Protein AF-0000000065867519 (afdb_homodimer)

pLDDT: mean 89.74, std 14.55, range [22.2, 98.88]

InterPro domains:
  IPR002915 DeoC/FbaB/LacD aldolase [SM01133] (14-267)
  IPR011343 Deoxyribose-phosphate aldolase [PTHR10889] (10-203)
  IPR013785 Aldolase-type TIM barrel [G3DSA:3.20.20.70] (1-286)

Nearest PDB structures (foldseek):
  3qyq-assembly1_C  TM=9.880E-01  e=4.520E-45  Toxoplasma gondii ME49
  3qyq-assembly1_A  TM=9.853E-01  e=4.459E-43  Toxoplasma gondii ME49
  3qyq-assembly2_B  TM=9.683E-01  e=2.798E-42  Toxoplasma gondii ME49
  4eiv-assembly1_B  TM=9.874E-01  e=9.369E-41  Toxoplasma gondii
  4eiv-assembly1_A  TM=9.876E-01  e=8.876E-41  Toxoplasma gondii

Solvent-accessible surface area (backbone atoms only — not comparable to full-atom values): 29373 Å² total; per-residue (Å²): 115,74,58,60,48,49,28,46,23,49,48,24,49,57,51,38,48,30,25,27,38,45,58,66,61,90,81,64,42,74,65,57,48,47,52,52,44,54,59,48,32,73,36,84,47,34,49,28,38,34,29,45,46,82,49,32,40,48,47,64,66,50,46,25,74,82,38,60,59,40,66,77,36,40,38,26,24,42,35,38,64,92,74,12,74,62,50,42,66,59,34,30,50,51,46,49,51,23,45,74,38,59,33,57,32,39,33,36,40,44,42,41,66,46,34,62,75,36,51,71,61,23,32,53,48,36,23,49,32,37,34,50,33,38,65,70,52,53,92,44,50,36,30,35,23,55,30,44,63,73,35,81,45,71,67,54,43,35,48,48,47,46,23,30,47,76,15,57,40,29,23,42,24,38,20,79,57,78,59,92,52,39,56,43,76,65,55,51,50,44,51,51,49,40,53,52,52,49,51,52,50,53,52,49,47,49,59,68,68,50,70,76,61,93,73,79,68,80,78,72,56,27,42,29,46,15,48,26,73,52,52,70,53,61,55,49,51,53,52,50,49,47,31,70,75,61,34,68,86,50,69,38,69,79,29,29,36,35,30,24,25,64,67,34,51,51,52,32,49,55,44,33,68,65,59,69,62,86,76,62,77,75,82,71,70,126,116,74,57,60,48,49,27,46,23,50,47,24,49,56,51,38,47,27,24,29,37,46,56,65,60,92,81,63,41,73,66,57,48,48,53,52,43,54,58,49,32,72,37,85,48,33,51,28,38,34,29,45,44,83,49,34,39,47,47,64,66,50,48,26,75,81,37,59,59,41,67,76,36,40,38,28,25,43,35,37,66,92,74,12,75,62,50,42,68,60,37,30,50,51,46,48,51,23,45,74,37,58,33,56,32,38,31,36,39,44,43,42,65,46,33,64,75,36,52,70,60,21,32,54,48,38,22,50,33,37,34,48,34,38,65,71,53,53,92,44,51,37,30,36,23,54,29,46,62,73,35,81,44,70,67,53,43,34,47,48,49,46,24,30,48,75,15,57,39,30,24,44,22,36,20,79,58,78,59,93,50,40,57,43,75,64,55,52,49,44,49,50,49,40,53,52,51,49,50,53,51,53,52,48,48,48,61,69,67,49,68,73,61,93,73,78,67,79,77,70,56,26,41,29,46,14,48,27,74,52,52,71,52,61,55,49,50,53,52,49,50,49,31,72,76,60,35,67,86,51,70,38,71,79,29,28,36,36,30,25,25,64,66,35,51,51,50,33,50,54,45,33,68,66,60,71,61,84,80,60,77,76,80,70,71,126

GO terms:
  GO:0008047 enzyme activator activity (F, IDA)
  GO:0005737 cytoplasm (C, IDA)
  GO:0005515 protein binding (F, IPI)

Secondary structure (DSSP, 8-state):
-HHHHHHHHHHHHHHHTTEEEEE--TT--HHHHHHHHHHHHT-TT--EEEE-GGGHHIIIIIIHHH-GGGGGSEEEEEESTTT----HHHHHHHHHHHHHHT-SEEEEE--HHHHHH-HHHHHHHHHHHHHHHHHHHTTSEEEEE--TTTS-SHHHHHHHHHHHHHHT-SEEES--SSSS----HHHHHHHHHHHHHHHHHHHHHHHHT----TT-PPPP-EEEEEEET--HHHHHHHHHHHHHHH-GGG-STTTEEEEE-HHHHHHHHHHHHT---SSS------/-HHHHHHHHHHHHHHHTTEEEEE--TT--HHHHHHHHHHHHT-TT--EEEE-GGGHHIIIIIIHHH-GGGGGSEEEEEESTTT----HHHHHHHHHHHHHHT-SEEEEE--HHHHHH-HHHHHHHHHHHHHHHHHHHTTSEEEEE--TTTSSSHHHHHHHHHHHHHHT-SEEES--SSSS----HHHHHHHHHHHHHHHHHHHHHHHHS----TT-PPPP-EEEEEEET--HHHHHHHHHHHHHHH-GGG-STTTEEEEE-HHHHHHHHHHHHT---SS-------

Sequence (572 aa):
MATEQIYKQFTSRTLLNFFEVAALTDGETNESVAAVCKIAAKDPAIVGVSVRPAFVRFIRQELVKSAPEVAGIKVCAAVNFPEGTGTPDTVSLEAVGALKDGADEIECLIDWRRMNENVADGESRIRLLVSEVKKVVGPKTLKVVLSGGELQGGDIISRAAVAALEGGADFLQTSSGLGATHATMFTVHLISIALREYMVRENERIRVEGINREGAAVRCIGIKIEVGDVHMAETADFLMQMIFENGPRSIVRDKFRVGGGFNLLKELRDCYESWDSVGVSPDTSPMATEQIYKQFTSRTLLNFFEVAALTDGETNESVAAVCKIAAKDPAIVGVSVRPAFVRFIRQELVKSAPEVAGIKVCAAVNFPEGTGTPDTVSLEAVGALKDGADEIECLIDWRRMNENVADGESRIRLLVSEVKKVVGPKTLKVVLSGGELQGGDIISRAAVAALEGGADFLQTSSGLGATHATMFTVHLISIALREYMVRENERIRVEGINREGAAVRCIGIKIEVGDVHMAETADFLMQMIFENGPRSIVRDKFRVGGGFNLLKELRDCYESWDSVGVSPDTSP

Structure (mmCIF, N/CA/C/O backbone):
data_AF-0000000065867519-model_v1
#
loop_
_entity.id
_entity.type
_entity.pdbx_description
1 polymer 'Divergent deoxyribose-phosphate aldolase-like protein'
#
loop_
_atom_site.group_PDB
_atom_site.id
_atom_site.type_symbol
_atom_site.label_atom_id
_atom_site.label_alt_id
_atom_site.label_comp_id
_atom_site.label_asym_id
_atom_site.label_entity_id
_atom_site.label_seq_id
_atom_site.pdbx_PDB_ins_code
_atom_site.Cartn_x
_atom_site.Cartn_y
_atom_site.Cartn_z
_atom_site.occupancy
_atom_site.B_iso_or_equiv
_atom_site.auth_seq_id
_atom_site.auth_comp_id
_atom_site.auth_asym_id
_atom_site.auth_atom_id
_atom_site.pdbx_PDB_model_num
ATOM 1 N N . MET A 1 1 ? 0.372 -5.551 26.484 1 39.75 1 MET A N 1
ATOM 2 C CA . MET A 1 1 ? -0.442 -6.605 25.891 1 39.75 1 MET A CA 1
ATOM 3 C C . MET A 1 1 ? -1.194 -6.082 24.672 1 39.75 1 MET A C 1
ATOM 5 O O . MET A 1 1 ? -1.19 -6.715 23.609 1 39.75 1 MET A O 1
ATOM 9 N N . ALA A 1 2 ? -1.961 -4.906 24.797 1 48.12 2 ALA A N 1
ATOM 10 C CA . ALA A 1 2 ? -2.811 -4.25 23.812 1 48.12 2 ALA A CA 1
ATOM 11 C C . ALA A 1 2 ? -1.983 -3.736 22.625 1 48.12 2 ALA A C 1
ATOM 13 O O . ALA A 1 2 ? -2.404 -3.84 21.469 1 48.12 2 ALA A O 1
ATOM 14 N N . THR A 1 3 ? -0.676 -3.486 22.984 1 61.03 3 THR A N 1
ATOM 15 C CA . THR A 1 3 ? 0.242 -2.871 22.031 1 61.03 3 THR A CA 1
ATOM 16 C C . THR A 1 3 ? 0.713 -3.889 21 1 61.03 3 THR A C 1
ATOM 18 O O . THR A 1 3 ? 0.834 -3.568 19.812 1 61.03 3 THR A O 1
ATOM 21 N N . GLU A 1 4 ? 0.709 -5.164 21.469 1 73.06 4 GLU A N 1
ATOM 22 C CA . GLU A 1 4 ? 1.202 -6.211 20.578 1 73.06 4 GLU A CA 1
ATOM 23 C C . GLU A 1 4 ? 0.119 -6.656 19.609 1 73.06 4 GLU A C 1
ATOM 25 O O . GLU A 1 4 ? 0.419 -7.055 18.484 1 73.06 4 GLU A O 1
ATOM 30 N N . GLN A 1 5 ? -1.07 -6.398 20.078 1 86.94 5 GLN A N 1
ATOM 31 C CA . GLN A 1 5 ? -2.18 -6.898 19.266 1 86.94 5 GLN A CA 1
ATOM 32 C C . GLN A 1 5 ? -2.365 -6.059 18 1 86.94 5 GLN A C 1
ATOM 34 O O . GLN A 1 5 ? -2.709 -6.59 16.953 1 86.94 5 GLN A O 1
ATOM 39 N N . ILE A 1 6 ? -2.02 -4.852 18.125 1 89.31 6 ILE A N 1
ATOM 40 C CA . ILE A 1 6 ? -2.244 -3.934 17.016 1 89.31 6 ILE A CA 1
ATOM 41 C C . ILE A 1 6 ? -1.319 -4.293 15.844 1 89.31 6 ILE A C 1
ATOM 43 O O . ILE A 1 6 ? -1.706 -4.184 14.68 1 89.31 6 ILE A O 1
ATOM 47 N N . TYR A 1 7 ? -0.171 -4.758 16.219 1 90.88 7 TYR A N 1
ATOM 48 C CA . TYR A 1 7 ? 0.772 -5.109 15.164 1 90.88 7 TYR A CA 1
ATOM 49 C C . TYR A 1 7 ? 0.291 -6.328 14.391 1 90.88 7 TYR A C 1
ATOM 51 O O . TYR A 1 7 ? 0.429 -6.391 13.164 1 90.88 7 TYR A O 1
ATOM 59 N N . LYS A 1 8 ? -0.258 -7.23 15.109 1 91.88 8 LYS A N 1
ATOM 60 C CA . LYS A 1 8 ? -0.831 -8.406 14.461 1 91.88 8 LYS A CA 1
ATOM 61 C C . LYS A 1 8 ? -2.027 -8.023 13.594 1 91.88 8 LYS A C 1
ATOM 63 O O . LYS A 1 8 ? -2.158 -8.5 12.461 1 91.88 8 LYS A O 1
ATOM 68 N N . GLN A 1 9 ? -2.844 -7.254 14.141 1 91.5 9 GLN A N 1
ATOM 69 C CA . GLN A 1 9 ? -4.055 -6.832 13.438 1 91.5 9 GLN A CA 1
ATOM 70 C C . GLN A 1 9 ? -3.713 -6.051 12.172 1 91.5 9 GLN A C 1
ATOM 72 O O . GLN A 1 9 ? -4.293 -6.297 11.117 1 91.5 9 GLN A O 1
ATOM 77 N N . PHE A 1 10 ? -2.773 -5.258 12.266 1 90.31 10 PHE A N 1
ATOM 78 C CA . PHE A 1 10 ? -2.332 -4.48 11.117 1 90.31 10 PHE A CA 1
ATOM 79 C C . PHE A 1 10 ? -1.721 -5.387 10.055 1 90.31 10 PHE A C 1
ATOM 81 O O . PHE A 1 10 ? -2.004 -5.23 8.859 1 90.31 10 PHE A O 1
ATOM 88 N N . THR A 1 11 ? -0.917 -6.273 10.484 1 91.94 11 THR A N 1
ATOM 89 C CA . THR A 1 11 ? -0.296 -7.215 9.562 1 91.94 11 THR A CA 1
ATOM 90 C C . THR A 1 11 ? -1.354 -8.047 8.844 1 91.94 11 THR A C 1
ATOM 92 O O . THR A 1 11 ? -1.289 -8.227 7.629 1 91.94 11 THR A O 1
ATOM 95 N N . SER A 1 12 ? -2.291 -8.484 9.586 1 92.56 12 SER A N 1
ATOM 96 C CA . SER A 1 12 ? -3.365 -9.289 9.016 1 92.56 12 SER A CA 1
ATOM 97 C C . SER A 1 12 ? -4.129 -8.516 7.945 1 92.56 12 SER A C 1
ATOM 99 O O . SER A 1 12 ? -4.387 -9.039 6.859 1 92.56 12 SER A O 1
ATOM 101 N N . ARG A 1 13 ? -4.449 -7.289 8.203 1 90.94 13 ARG A N 1
ATOM 102 C CA . ARG A 1 13 ? -5.184 -6.461 7.25 1 90.94 13 ARG A CA 1
ATOM 103 C C . ARG A 1 13 ? -4.375 -6.246 5.977 1 90.94 13 ARG A C 1
ATOM 105 O O . ARG A 1 13 ? -4.918 -6.312 4.871 1 90.94 13 ARG A O 1
ATOM 112 N N . THR A 1 14 ? -3.125 -6 6.191 1 89.88 14 THR A N 1
ATOM 113 C CA . THR A 1 14 ? -2.26 -5.777 5.039 1 89.88 14 THR A CA 1
ATOM 114 C C . THR A 1 14 ? -2.191 -7.027 4.164 1 89.88 14 THR A C 1
ATOM 116 O O . THR A 1 14 ? -2.336 -6.941 2.941 1 89.88 14 THR A O 1
ATOM 119 N N . LEU A 1 15 ? -2.021 -8.117 4.75 1 93.25 15 LEU A N 1
ATOM 120 C CA . LEU A 1 15 ? -1.903 -9.367 4.008 1 93.25 15 LEU A CA 1
ATOM 121 C C . LEU A 1 15 ? -3.207 -9.695 3.287 1 93.25 15 LEU A C 1
ATOM 123 O O . LEU A 1 15 ? -3.189 -10.188 2.154 1 93.25 15 LEU A O 1
ATOM 127 N N . LEU A 1 16 ? -4.316 -9.414 3.947 1 93.38 16 LEU A N 1
ATOM 128 C CA . LEU A 1 16 ? -5.621 -9.68 3.35 1 93.38 16 LEU A CA 1
ATOM 129 C C . LEU A 1 16 ? -5.789 -8.898 2.047 1 93.38 16 LEU A C 1
ATOM 131 O O . LEU A 1 16 ? -6.426 -9.383 1.109 1 93.38 16 LEU A O 1
ATOM 135 N N . ASN A 1 17 ? -5.156 -7.773 1.942 1 91.31 17 ASN A N 1
ATOM 136 C CA . ASN A 1 17 ? -5.285 -6.914 0.773 1 91.31 17 ASN A CA 1
ATOM 137 C C . ASN A 1 17 ? -4.641 -7.539 -0.459 1 91.31 17 ASN A C 1
ATOM 139 O O . ASN A 1 17 ? -4.914 -7.129 -1.588 1 91.31 17 ASN A O 1
ATOM 143 N N . PHE A 1 18 ? -3.805 -8.547 -0.283 1 94.31 18 PHE A N 1
ATOM 144 C CA . PHE A 1 18 ? -3.094 -9.172 -1.393 1 94.31 18 PHE A CA 1
ATOM 145 C C . PHE A 1 18 ? -3.465 -10.641 -1.514 1 94.31 18 PHE A C 1
ATOM 147 O O . PHE A 1 18 ? -2.906 -11.359 -2.344 1 94.31 18 PHE A O 1
ATOM 154 N N . PHE A 1 19 ? -4.391 -11.055 -0.802 1 95.81 19 PHE A N 1
ATOM 155 C CA . PHE A 1 19 ? -4.59 -12.477 -0.575 1 95.81 19 PHE A CA 1
ATOM 156 C C . PHE A 1 19 ? -5.5 -13.07 -1.645 1 95.81 19 PHE A C 1
ATOM 158 O O . PHE A 1 19 ? -6.547 -12.508 -1.963 1 95.81 19 PHE A O 1
ATOM 165 N N . GLU A 1 20 ? -5.133 -14.148 -2.197 1 96.62 20 GLU A N 1
ATOM 166 C CA . GLU A 1 20 ? -5.922 -15.039 -3.039 1 96.62 20 GLU A CA 1
ATOM 167 C C . GLU A 1 20 ? -6.035 -16.422 -2.414 1 96.62 20 GLU A C 1
ATOM 169 O O . GLU A 1 20 ? -5.035 -17.125 -2.258 1 96.62 20 GLU A O 1
ATOM 174 N N . VAL A 1 21 ? -7.242 -16.844 -2.111 1 96.25 21 VAL A N 1
ATOM 175 C CA . VAL A 1 21 ? -7.402 -18.125 -1.453 1 96.25 21 VAL A CA 1
ATOM 176 C C . VAL A 1 21 ? -7.426 -19.25 -2.498 1 96.25 21 VAL A C 1
ATOM 178 O O . VAL A 1 21 ? -8.086 -19.125 -3.531 1 96.25 21 VAL A O 1
ATOM 181 N N . ALA A 1 22 ? -6.664 -20.25 -2.203 1 95 22 ALA A N 1
ATOM 182 C CA . ALA A 1 22 ? -6.59 -21.406 -3.098 1 95 22 ALA A CA 1
ATOM 183 C C . ALA A 1 22 ? -7.543 -22.516 -2.654 1 95 22 ALA A C 1
ATOM 185 O O . ALA A 1 22 ? -7.414 -23.047 -1.552 1 95 22 ALA A O 1
ATOM 186 N N . ALA A 1 23 ? -8.516 -22.766 -3.404 1 94.38 23 ALA A N 1
ATOM 187 C CA . ALA A 1 23 ? -9.391 -23.922 -3.244 1 94.38 23 ALA A CA 1
ATOM 188 C C . ALA A 1 23 ? -9.133 -24.969 -4.336 1 94.38 23 ALA A C 1
ATOM 190 O O . ALA A 1 23 ? -9.992 -25.188 -5.195 1 94.38 23 ALA A O 1
ATOM 191 N N . LEU A 1 24 ? -8 -25.625 -4.215 1 92.88 24 LEU A N 1
ATOM 192 C CA . LEU A 1 24 ? -7.504 -26.438 -5.316 1 92.88 24 LEU A CA 1
ATOM 193 C C . LEU A 1 24 ? -7.277 -27.875 -4.859 1 92.88 24 LEU A C 1
ATOM 195 O O . LEU A 1 24 ? -6.805 -28.719 -5.633 1 92.88 24 LEU A O 1
ATOM 199 N N . THR A 1 25 ? -7.648 -28.141 -3.645 1 86.31 25 THR A N 1
ATOM 200 C CA . THR A 1 25 ? -7.398 -29.484 -3.152 1 86.31 25 THR A CA 1
ATOM 201 C C . THR A 1 25 ? -8.219 -30.516 -3.939 1 86.31 25 THR A C 1
ATOM 203 O O . THR A 1 25 ? -9.242 -30.172 -4.527 1 86.31 25 THR A O 1
ATOM 206 N N . ASP A 1 26 ? -7.742 -31.766 -4.094 1 84.62 26 ASP A N 1
ATOM 207 C CA . ASP A 1 26 ? -8.367 -32.812 -4.879 1 84.62 26 ASP A CA 1
ATOM 208 C C . ASP A 1 26 ? -9.789 -33.094 -4.387 1 84.62 26 ASP A C 1
ATOM 210 O O . ASP A 1 26 ? -10.656 -33.5 -5.164 1 84.62 26 ASP A O 1
ATOM 214 N N . GLY A 1 27 ? -10.094 -32.812 -3.225 1 86.62 27 GLY A N 1
ATOM 215 C CA . GLY A 1 27 ? -11.398 -33.156 -2.678 1 86.62 27 GLY A CA 1
ATOM 216 C C . GLY A 1 27 ? -12.359 -32 -2.633 1 86.62 27 GLY A C 1
ATOM 217 O O . GLY A 1 27 ? -13.375 -32.062 -1.934 1 86.62 27 GLY A O 1
ATOM 218 N N . GLU A 1 28 ? -12.125 -31.047 -3.594 1 91.94 28 GLU A N 1
ATOM 219 C CA . GLU A 1 28 ? -13.039 -29.906 -3.564 1 91.94 28 GLU A CA 1
ATOM 220 C C . GLU A 1 28 ? -14.422 -30.312 -4.066 1 91.94 28 GLU A C 1
ATOM 222 O O . GLU A 1 28 ? -14.547 -31.094 -5.008 1 91.94 28 GLU A O 1
ATOM 227 N N . THR A 1 29 ? -15.438 -29.812 -3.424 1 96.19 29 THR A N 1
ATOM 228 C CA . THR A 1 29 ? -16.828 -29.922 -3.822 1 96.19 29 THR A CA 1
ATOM 229 C C . THR A 1 29 ? -17.453 -28.531 -4 1 96.19 29 THR A C 1
ATOM 231 O O . THR A 1 29 ? -16.844 -27.531 -3.633 1 96.19 29 THR A O 1
ATOM 234 N N . ASN A 1 30 ? -18.641 -28.562 -4.633 1 96.75 30 ASN A N 1
ATOM 235 C CA . ASN A 1 30 ? -19.359 -27.297 -4.715 1 96.75 30 ASN A CA 1
ATOM 236 C C . ASN A 1 30 ? -19.547 -26.672 -3.336 1 96.75 30 ASN A C 1
ATOM 238 O O . ASN A 1 30 ? -19.422 -25.453 -3.182 1 96.75 30 ASN A O 1
ATOM 242 N N . GLU A 1 31 ? -19.781 -27.5 -2.379 1 96.44 31 GLU A N 1
ATOM 243 C CA . GLU A 1 31 ? -20.016 -27.016 -1.022 1 96.44 31 GLU A CA 1
ATOM 244 C C . GLU A 1 31 ? -18.766 -26.391 -0.431 1 96.44 31 GLU A C 1
ATOM 246 O O . GLU A 1 31 ? -18.828 -25.312 0.166 1 96.44 31 GLU A O 1
ATOM 251 N N . SER A 1 32 ? -17.672 -27.094 -0.554 1 96.06 32 SER A N 1
ATOM 252 C CA . SER A 1 32 ? -16.422 -26.578 -0.009 1 96.06 32 SER A CA 1
ATOM 253 C C . SER A 1 32 ? -16 -25.281 -0.717 1 96.06 32 SER A C 1
ATOM 255 O O . SER A 1 32 ? -15.555 -24.344 -0.074 1 96.06 32 SER A O 1
ATOM 257 N N . VAL A 1 33 ? -16.125 -25.281 -2.043 1 97.56 33 VAL A N 1
ATOM 258 C CA . VAL A 1 33 ? -15.781 -24.109 -2.834 1 97.56 33 VAL A CA 1
ATOM 259 C C . VAL A 1 33 ? -16.703 -22.953 -2.453 1 97.56 33 VAL A C 1
ATOM 261 O O . VAL A 1 33 ? -16.234 -21.812 -2.293 1 97.56 33 VAL A O 1
ATOM 264 N N . ALA A 1 34 ? -17.984 -23.25 -2.27 1 97.5 34 ALA A N 1
ATOM 265 C CA . ALA A 1 34 ? -18.938 -22.219 -1.854 1 97.5 34 ALA A CA 1
ATOM 266 C C . ALA A 1 34 ? -18.531 -21.609 -0.512 1 97.5 34 ALA A C 1
ATOM 268 O O . ALA A 1 34 ? -18.594 -20.391 -0.335 1 97.5 34 ALA A O 1
ATOM 269 N N . ALA A 1 35 ? -18.172 -22.438 0.38 1 95.62 35 ALA A N 1
ATOM 270 C CA . ALA A 1 35 ? -17.766 -21.984 1.708 1 95.62 35 ALA A CA 1
ATOM 271 C C . ALA A 1 35 ? -16.578 -21.031 1.624 1 95.62 35 ALA A C 1
ATOM 273 O O . ALA A 1 35 ? -16.594 -19.969 2.244 1 95.62 35 ALA A O 1
ATOM 274 N N . VAL A 1 36 ? -15.586 -21.406 0.852 1 96.19 36 VAL A N 1
ATOM 275 C CA . VAL A 1 36 ? -14.383 -20.594 0.685 1 96.19 36 VAL A CA 1
ATOM 276 C C . VAL A 1 36 ? -14.75 -19.25 0.037 1 96.19 36 VAL A C 1
ATOM 278 O O . VAL A 1 36 ? -14.312 -18.188 0.497 1 96.19 36 VAL A O 1
ATOM 281 N N . CYS A 1 37 ? -15.555 -19.297 -0.977 1 97.25 37 CYS A N 1
ATOM 282 C CA . CYS A 1 37 ? -15.945 -18.094 -1.704 1 97.25 37 CYS A CA 1
ATOM 283 C C . CYS A 1 37 ? -16.719 -17.141 -0.803 1 97.25 37 CYS A C 1
ATOM 285 O O . CYS A 1 37 ? -16.469 -15.922 -0.816 1 97.25 37 CYS A O 1
ATOM 287 N N . LYS A 1 38 ? -17.641 -17.688 -0.042 1 95.94 38 LYS A N 1
ATOM 288 C CA . LYS A 1 38 ? -18.469 -16.859 0.831 1 95.94 38 LYS A CA 1
ATOM 289 C C . LYS A 1 38 ? -17.609 -16.156 1.886 1 95.94 38 LYS A C 1
ATOM 291 O O . LYS A 1 38 ? -17.812 -14.969 2.168 1 95.94 38 LYS A O 1
ATOM 296 N N . ILE A 1 39 ? -16.672 -16.828 2.396 1 94.19 39 ILE A N 1
ATOM 297 C CA . ILE A 1 39 ? -15.797 -16.234 3.404 1 94.19 39 ILE A CA 1
ATOM 298 C C . ILE A 1 39 ? -14.906 -15.18 2.758 1 94.19 39 ILE A C 1
ATOM 300 O O . ILE A 1 39 ? -14.727 -14.094 3.309 1 94.19 39 ILE A O 1
ATOM 304 N N . ALA A 1 40 ? -14.352 -15.484 1.612 1 94.62 40 ALA A N 1
ATOM 3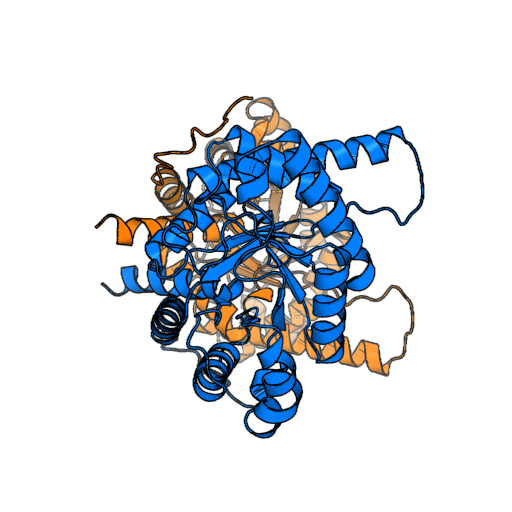05 C CA . ALA A 1 40 ? -13.484 -14.555 0.894 1 94.62 40 ALA A CA 1
ATOM 306 C C . ALA A 1 40 ? -14.234 -13.273 0.536 1 94.62 40 ALA A C 1
ATOM 308 O O . ALA A 1 40 ? -13.695 -12.172 0.655 1 94.62 40 ALA A O 1
ATOM 309 N N . ALA A 1 41 ? -15.484 -13.43 0.204 1 93.69 41 ALA A N 1
ATOM 310 C CA . ALA A 1 41 ? -16.297 -12.312 -0.287 1 93.69 41 ALA A CA 1
ATOM 311 C C . ALA A 1 41 ? -16.688 -11.375 0.852 1 93.69 41 ALA A C 1
ATOM 313 O O . ALA A 1 41 ? -17.125 -10.25 0.613 1 93.69 41 ALA A O 1
ATOM 314 N N . LYS A 1 42 ? -16.562 -11.805 2.08 1 89.25 42 LYS A N 1
ATOM 315 C CA . LYS A 1 42 ? -16.906 -10.977 3.232 1 89.25 42 LYS A CA 1
ATOM 316 C C . LYS A 1 42 ? -15.969 -9.781 3.355 1 89.25 42 LYS A C 1
ATOM 318 O O . LYS A 1 42 ? -16.312 -8.781 3.988 1 89.25 42 LYS A O 1
ATOM 323 N N . ASP A 1 43 ? -14.836 -9.906 2.814 1 85.88 43 ASP A N 1
ATOM 324 C CA . ASP A 1 43 ? -13.867 -8.812 2.861 1 85.88 43 ASP A CA 1
ATOM 325 C C . ASP A 1 43 ? -13.539 -8.312 1.457 1 85.88 43 ASP A C 1
ATOM 327 O O . ASP A 1 43 ? -12.898 -9.016 0.677 1 85.88 43 ASP A O 1
ATOM 331 N N . PRO A 1 44 ? -13.836 -7.137 1.232 1 82.12 44 PRO A N 1
ATOM 332 C CA . PRO A 1 44 ? -13.602 -6.594 -0.108 1 82.12 44 PRO A CA 1
ATOM 333 C C . PRO A 1 44 ? -12.117 -6.418 -0.421 1 82.12 44 PRO A C 1
ATOM 335 O O . PRO A 1 44 ? -11.75 -6.188 -1.575 1 82.12 44 PRO A O 1
ATOM 338 N N . ALA A 1 45 ? -11.344 -6.621 0.591 1 83.06 45 ALA A N 1
ATOM 339 C CA . ALA A 1 45 ? -9.906 -6.461 0.372 1 83.06 45 ALA A CA 1
ATOM 340 C C . ALA A 1 45 ? -9.312 -7.703 -0.278 1 83.06 45 ALA A C 1
ATOM 342 O O . ALA A 1 45 ? -8.234 -7.641 -0.873 1 83.06 45 ALA A O 1
ATOM 343 N N . ILE A 1 46 ? -9.969 -8.805 -0.126 1 91.25 46 ILE A N 1
ATOM 344 C CA . ILE A 1 46 ? -9.461 -10.047 -0.685 1 91.25 46 ILE A CA 1
ATOM 345 C C . ILE A 1 46 ? -9.484 -9.984 -2.209 1 91.25 46 ILE A C 1
ATOM 347 O O . ILE A 1 46 ? -10.469 -9.523 -2.799 1 91.25 46 ILE A O 1
ATOM 351 N N . VAL A 1 47 ? -8.43 -10.484 -2.836 1 93.19 47 VAL A N 1
ATOM 352 C CA . VAL A 1 47 ? -8.297 -10.359 -4.285 1 93.19 47 VAL A CA 1
ATOM 353 C C . VAL A 1 47 ? -9.227 -11.352 -4.977 1 93.19 47 VAL A C 1
ATOM 355 O O . VAL A 1 47 ? -9.945 -10.992 -5.914 1 93.19 47 VAL A O 1
ATOM 358 N N . GLY A 1 48 ? -9.078 -12.57 -4.449 1 96.31 48 GLY A N 1
ATOM 359 C CA . GLY A 1 48 ? -9.898 -13.547 -5.156 1 96.31 48 GLY A CA 1
ATOM 360 C C . GLY A 1 48 ? -9.672 -14.969 -4.691 1 96.31 48 GLY A C 1
ATOM 361 O O . GLY A 1 48 ? -9.117 -15.195 -3.609 1 96.31 48 GLY A O 1
ATOM 362 N N . VAL A 1 49 ? -10.273 -15.938 -5.512 1 97.75 49 VAL A N 1
ATOM 363 C CA . VAL A 1 49 ? -10.188 -17.375 -5.238 1 97.75 49 VAL A CA 1
ATOM 364 C C . VAL A 1 49 ? -9.648 -18.094 -6.469 1 97.75 49 VAL A C 1
ATOM 366 O O . VAL A 1 49 ? -10.016 -17.766 -7.602 1 97.75 49 VAL A O 1
ATOM 369 N N . SER A 1 50 ? -8.75 -18.984 -6.238 1 97.88 50 SER A N 1
ATOM 370 C CA . SER A 1 50 ? -8.266 -19.875 -7.289 1 97.88 50 SER A CA 1
ATOM 371 C C . SER A 1 50 ? -8.938 -21.25 -7.203 1 97.88 50 SER A C 1
ATOM 373 O O . SER A 1 50 ? -8.906 -21.891 -6.156 1 97.88 50 SER A O 1
ATOM 375 N N . VAL A 1 51 ? -9.516 -21.672 -8.32 1 98.06 51 VAL A N 1
ATOM 376 C CA . VAL A 1 51 ? -10.25 -22.922 -8.344 1 98.06 51 VAL A CA 1
ATOM 377 C C . VAL A 1 51 ? -9.93 -23.688 -9.625 1 98.06 51 VAL A C 1
ATOM 379 O O . VAL A 1 51 ? -9.367 -23.125 -10.57 1 98.06 51 VAL A O 1
ATOM 382 N N . ARG A 1 52 ? -10.32 -24.969 -9.602 1 97.62 52 ARG A N 1
ATOM 383 C CA . ARG A 1 52 ? -10.312 -25.734 -10.852 1 97.62 52 ARG A CA 1
ATOM 384 C C . ARG A 1 52 ? -11.352 -25.203 -11.82 1 97.62 52 ARG A C 1
ATOM 386 O O . ARG A 1 52 ? -12.406 -24.719 -11.406 1 97.62 52 ARG A O 1
ATOM 393 N N . PRO A 1 53 ? -11.047 -25.359 -13.125 1 98.12 53 PRO A N 1
ATOM 394 C CA . PRO A 1 53 ? -11.945 -24.797 -14.133 1 98.12 53 PRO A CA 1
ATOM 395 C C . PRO A 1 53 ? -13.383 -25.297 -13.977 1 98.12 53 PRO A C 1
ATOM 397 O O . PRO A 1 53 ? -14.328 -24.531 -14.227 1 98.12 53 PRO A O 1
ATOM 400 N N . ALA A 1 54 ? -13.602 -26.406 -13.461 1 96.56 54 ALA A N 1
ATOM 401 C CA . ALA A 1 54 ? -14.922 -27.016 -13.344 1 96.56 54 ALA A CA 1
ATOM 402 C C . ALA A 1 54 ? -15.805 -26.234 -12.383 1 96.56 54 ALA A C 1
ATOM 404 O O . ALA A 1 54 ? -17.031 -26.328 -12.438 1 96.56 54 ALA A O 1
ATOM 405 N N . PHE A 1 55 ? -15.219 -25.438 -11.523 1 98.31 55 PHE A N 1
ATOM 406 C CA . PHE A 1 55 ? -15.977 -24.766 -10.484 1 98.31 55 PHE A CA 1
ATOM 407 C C . PHE A 1 55 ? -16.312 -23.328 -10.906 1 98.31 55 PHE A C 1
ATOM 409 O O . PHE A 1 55 ? -17.078 -22.641 -10.242 1 98.31 55 PHE A O 1
ATOM 416 N N . VAL A 1 56 ? -15.742 -22.844 -12 1 98.62 56 VAL A N 1
ATOM 417 C CA . VAL A 1 56 ? -15.906 -21.453 -12.406 1 98.62 56 VAL A CA 1
ATOM 418 C C . VAL A 1 56 ? -17.375 -21.172 -12.711 1 98.62 56 VAL A C 1
ATOM 420 O O . VAL A 1 56 ? -17.953 -20.203 -12.203 1 98.62 56 VAL A O 1
ATOM 423 N N . ARG A 1 57 ? -17.984 -22.031 -13.492 1 98.12 57 ARG A N 1
ATOM 424 C CA . ARG A 1 57 ? -19.391 -21.859 -13.867 1 98.12 57 ARG A CA 1
ATOM 425 C C . ARG A 1 57 ? -20.297 -21.891 -12.633 1 98.12 57 ARG A C 1
ATOM 427 O O . ARG A 1 57 ? -21.219 -21.094 -12.523 1 98.12 57 ARG A O 1
ATOM 434 N N . PHE A 1 58 ? -20.016 -22.875 -11.773 1 98.25 58 PHE A N 1
ATOM 435 C CA . PHE A 1 58 ? -20.781 -22.984 -10.539 1 98.25 58 PHE A CA 1
ATOM 436 C C . PHE A 1 58 ? -20.75 -21.672 -9.758 1 98.25 58 PHE A C 1
ATOM 438 O O . PHE A 1 58 ? -21.781 -21.188 -9.312 1 98.25 58 PHE A O 1
ATOM 445 N N . ILE A 1 59 ? -19.578 -21.031 -9.594 1 98.5 59 ILE A N 1
ATOM 446 C CA . ILE A 1 59 ? -19.406 -19.812 -8.82 1 98.5 59 ILE A CA 1
ATOM 447 C C . ILE A 1 59 ? -20.141 -18.656 -9.5 1 98.5 59 ILE A C 1
ATOM 449 O O . ILE A 1 59 ? -20.922 -17.953 -8.859 1 98.5 59 ILE A O 1
ATOM 453 N N . ARG A 1 60 ? -19.953 -18.547 -10.828 1 98 60 ARG A N 1
ATOM 454 C CA . ARG A 1 60 ? -20.406 -17.359 -11.562 1 98 60 ARG A CA 1
ATOM 455 C C . ARG A 1 60 ? -21.891 -17.469 -11.898 1 98 60 ARG A C 1
ATOM 457 O O . ARG A 1 60 ? -22.562 -16.438 -12.047 1 98 60 ARG A O 1
ATOM 464 N N . GLN A 1 61 ? -22.469 -18.594 -11.938 1 95.81 61 GLN A N 1
ATOM 465 C CA . GLN A 1 61 ? -23.844 -18.719 -12.414 1 95.81 61 GLN A CA 1
ATOM 466 C C . GLN A 1 61 ? -24.766 -19.219 -11.312 1 95.81 61 GLN A C 1
ATOM 468 O O . GLN A 1 61 ? -25.953 -18.906 -11.312 1 95.81 61 GLN A O 1
ATOM 473 N N . GLU A 1 62 ? -24.281 -19.984 -10.398 1 96.12 62 GLU A N 1
ATOM 474 C CA . GLU A 1 62 ? -25.141 -20.594 -9.391 1 96.12 62 GLU A CA 1
ATOM 475 C C . GLU A 1 62 ? -24.906 -19.969 -8.016 1 96.12 62 GLU A C 1
ATOM 477 O O . GLU A 1 62 ? -25.844 -19.422 -7.41 1 96.12 62 GLU A O 1
ATOM 482 N N . LEU A 1 63 ? -23.703 -19.953 -7.574 1 97.38 63 LEU A N 1
ATOM 483 C CA . LEU A 1 63 ? -23.375 -19.484 -6.223 1 97.38 63 LEU A CA 1
ATOM 484 C C . LEU A 1 63 ? -23.766 -18.031 -6.043 1 97.38 63 LEU A C 1
ATOM 486 O O . LEU A 1 63 ? -24.297 -17.641 -4.996 1 97.38 63 LEU A O 1
ATOM 490 N N . VAL A 1 64 ? -23.547 -17.172 -7.043 1 96.31 64 VAL A N 1
ATOM 491 C CA . VAL A 1 64 ? -23.781 -15.727 -6.953 1 96.31 64 VAL A CA 1
ATOM 492 C C . VAL A 1 64 ? -25.266 -15.461 -6.73 1 96.31 64 VAL A C 1
ATOM 494 O O . VAL A 1 64 ? -25.641 -14.438 -6.164 1 96.31 64 VAL A O 1
ATOM 497 N N . LYS A 1 65 ? -26.141 -16.375 -7.164 1 96.44 65 LYS A N 1
ATOM 498 C CA . LYS A 1 65 ? -27.578 -16.219 -6.973 1 96.44 65 LYS A CA 1
ATOM 499 C C . LYS A 1 65 ? -27.953 -16.266 -5.492 1 96.44 65 LYS A C 1
ATOM 501 O O . LYS A 1 65 ? -28.781 -15.5 -5.023 1 96.44 65 LYS A O 1
ATOM 506 N N . SER A 1 66 ? -27.359 -17.125 -4.797 1 95.56 66 SER A N 1
ATOM 507 C CA . SER A 1 66 ? -27.641 -17.281 -3.379 1 95.56 66 SER A CA 1
ATOM 508 C C . SER A 1 66 ? -26.703 -16.453 -2.518 1 95.56 66 SER A C 1
ATOM 510 O O . SER A 1 66 ? -26.969 -16.219 -1.34 1 95.56 66 SER A O 1
ATOM 512 N N . ALA A 1 67 ? -25.625 -16.078 -2.994 1 96.31 67 ALA A N 1
ATOM 513 C CA . ALA A 1 67 ? -24.625 -15.266 -2.312 1 96.31 67 ALA A CA 1
ATOM 514 C C . ALA A 1 67 ? -24.109 -14.148 -3.223 1 96.31 67 ALA A C 1
ATOM 516 O O . ALA A 1 67 ? -23 -14.227 -3.742 1 96.31 67 ALA A O 1
ATOM 517 N N . PRO A 1 68 ? -24.828 -13.109 -3.355 1 95.56 68 PRO A N 1
ATOM 518 C CA . PRO A 1 68 ? -24.531 -12.047 -4.324 1 95.56 68 PRO A CA 1
ATOM 519 C C . PRO A 1 68 ? -23.188 -11.367 -4.051 1 95.56 68 PRO A C 1
ATOM 521 O O . PRO A 1 68 ? -22.562 -10.836 -4.969 1 95.56 68 PRO A O 1
ATOM 524 N N . GLU A 1 69 ? -22.688 -11.414 -2.773 1 93 69 GLU A N 1
ATOM 525 C CA . GLU A 1 69 ? -21.422 -10.797 -2.402 1 93 69 GLU A CA 1
ATOM 526 C C . GLU A 1 69 ? -20.25 -11.469 -3.107 1 93 69 GLU A C 1
ATOM 528 O O . GLU A 1 69 ? -19.172 -10.867 -3.254 1 93 69 GLU A O 1
ATOM 533 N N . VAL A 1 70 ? -20.438 -12.68 -3.586 1 96 70 VAL A N 1
ATOM 534 C CA . VAL A 1 70 ? -19.375 -13.445 -4.238 1 96 70 VAL A CA 1
ATOM 535 C C . VAL A 1 70 ? -19.094 -12.875 -5.625 1 96 70 VAL A C 1
ATOM 537 O O . VAL A 1 70 ? -18.031 -13.102 -6.191 1 96 70 VAL A O 1
ATOM 540 N N . ALA A 1 71 ? -20.016 -12.086 -6.137 1 94.06 71 ALA A N 1
ATOM 541 C CA . ALA A 1 71 ? -19.859 -11.516 -7.473 1 94.06 71 ALA A CA 1
ATOM 542 C C . ALA A 1 71 ? -18.688 -10.547 -7.52 1 94.06 71 ALA A C 1
ATOM 544 O O . ALA A 1 71 ? -18.109 -10.312 -8.586 1 94.06 71 ALA A O 1
ATOM 545 N N . GLY A 1 72 ? -18.297 -10.062 -6.363 1 92.44 72 GLY A N 1
ATOM 546 C CA . GLY A 1 72 ? -17.281 -9.023 -6.316 1 92.44 72 GLY A CA 1
ATOM 547 C C . GLY A 1 72 ? -15.875 -9.57 -6.215 1 92.44 72 GLY A C 1
ATOM 548 O O . GLY A 1 72 ? -14.906 -8.828 -6.371 1 92.44 72 GLY A O 1
ATOM 549 N N . ILE A 1 73 ? -15.695 -10.883 -6 1 94.06 73 ILE A N 1
ATOM 550 C CA . ILE A 1 73 ? -14.344 -11.422 -5.867 1 94.06 73 ILE A CA 1
ATOM 551 C C . ILE A 1 73 ? -13.883 -11.992 -7.207 1 94.06 73 ILE A C 1
ATOM 553 O O . ILE A 1 73 ? -14.695 -12.516 -7.977 1 94.06 73 ILE A O 1
ATOM 557 N N . LYS A 1 74 ? -12.633 -11.883 -7.52 1 97.19 74 LYS A N 1
ATOM 558 C CA . LYS A 1 74 ? -12.078 -12.445 -8.742 1 97.19 74 LYS A CA 1
ATOM 559 C C . LYS A 1 74 ? -12.008 -13.969 -8.664 1 97.19 74 LYS A C 1
ATOM 561 O O . LYS A 1 74 ? -11.68 -14.531 -7.621 1 97.19 74 LYS A O 1
ATOM 566 N N . VAL A 1 75 ? -12.336 -14.602 -9.75 1 98.5 75 VAL A N 1
ATOM 567 C CA . VAL A 1 75 ? -12.203 -16.047 -9.859 1 98.5 75 VAL A CA 1
ATOM 568 C C . VAL A 1 75 ? -11.062 -16.391 -10.82 1 98.5 75 VAL A C 1
ATOM 570 O O . VAL A 1 75 ? -11.102 -16 -11.992 1 98.5 75 VAL A O 1
ATOM 573 N N . CYS A 1 76 ? -10.086 -17.047 -10.305 1 98.62 76 CYS A N 1
ATOM 574 C CA . CYS A 1 76 ? -8.953 -17.516 -11.094 1 98.62 76 CYS A CA 1
ATOM 575 C C . CYS A 1 76 ? -9.055 -19 -11.359 1 98.62 76 CYS A C 1
ATOM 577 O O . CYS A 1 76 ? -9.258 -19.797 -10.438 1 98.62 76 CYS A O 1
ATOM 579 N N . ALA A 1 77 ? -8.922 -19.391 -12.609 1 98.81 77 ALA A N 1
ATOM 580 C CA . ALA A 1 77 ? -9 -20.797 -12.969 1 98.81 77 ALA A CA 1
ATOM 581 C C . ALA A 1 77 ? -7.609 -21.406 -13.141 1 98.81 77 ALA A C 1
ATOM 583 O O . ALA A 1 77 ? -6.789 -20.875 -13.898 1 98.81 77 ALA A O 1
ATOM 584 N N . ALA A 1 78 ? -7.406 -22.5 -12.453 1 98.5 78 ALA A N 1
ATOM 585 C CA . ALA A 1 78 ? -6.145 -23.219 -12.555 1 98.5 78 ALA A CA 1
ATOM 586 C C . ALA A 1 78 ? -6.184 -24.234 -13.695 1 98.5 78 ALA A C 1
ATOM 588 O O . ALA A 1 78 ? -6.859 -25.25 -13.602 1 98.5 78 ALA A O 1
ATOM 589 N N . VAL A 1 79 ? -5.383 -23.938 -14.688 1 98.69 79 VAL A N 1
ATOM 590 C CA . VAL A 1 79 ? -5.387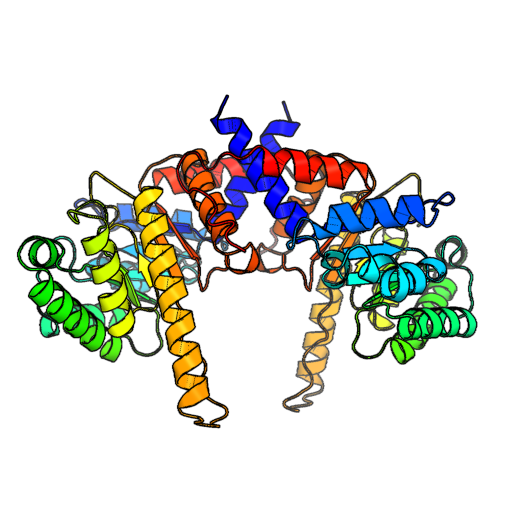 -24.812 -15.852 1 98.69 79 VAL A CA 1
ATOM 591 C C . VAL A 1 79 ? -4.086 -25.609 -15.906 1 98.69 79 VAL A C 1
ATOM 593 O O . VAL A 1 79 ? -3.068 -25.188 -15.352 1 98.69 79 VAL A O 1
ATOM 596 N N . ASN A 1 80 ? -4.141 -26.75 -16.547 1 98.31 80 ASN A N 1
ATOM 597 C CA . ASN A 1 80 ? -3.025 -27.688 -16.672 1 98.31 80 ASN A CA 1
ATOM 598 C C . ASN A 1 80 ? -2.637 -28.25 -15.305 1 98.31 80 ASN A C 1
ATOM 600 O O . ASN A 1 80 ? -1.468 -28.562 -15.07 1 98.31 80 ASN A O 1
ATOM 604 N N . PHE A 1 81 ? -3.586 -28.234 -14.391 1 95.94 81 PHE A N 1
ATOM 605 C CA . PHE A 1 81 ? -3.439 -28.781 -13.047 1 95.94 81 PHE A CA 1
ATOM 606 C C . PHE A 1 81 ? -4.027 -30.188 -12.977 1 95.94 81 PHE A C 1
ATOM 608 O O . PHE A 1 81 ? -4.973 -30.5 -13.695 1 95.94 81 PHE A O 1
ATOM 615 N N . PRO A 1 82 ? -3.494 -31.047 -12.109 1 93.06 82 PRO A N 1
ATOM 616 C CA . PRO A 1 82 ? -2.348 -30.797 -11.227 1 93.06 82 PRO A CA 1
ATOM 617 C C . PRO A 1 82 ? -1.027 -31.266 -11.836 1 93.06 82 PRO A C 1
ATOM 619 O O . PRO A 1 82 ? 0.039 -31.031 -11.266 1 93.06 82 PRO A O 1
ATOM 622 N N . GLU A 1 83 ? -1.03 -31.875 -13.039 1 93.12 83 GLU A N 1
ATOM 623 C CA . GLU A 1 83 ? 0.157 -32.562 -13.523 1 93.12 83 GLU A CA 1
ATOM 624 C C . GLU A 1 83 ? 1.066 -31.625 -14.312 1 93.12 83 GLU A C 1
ATOM 626 O O . GLU A 1 83 ? 2.283 -31.828 -14.352 1 93.12 83 GLU A O 1
ATOM 631 N N . GLY A 1 84 ? 0.477 -30.672 -15.047 1 96.56 84 GLY A N 1
ATOM 632 C CA . GLY A 1 84 ? 1.243 -29.719 -15.836 1 96.56 84 GLY A CA 1
ATOM 633 C C . GLY A 1 84 ? 1.757 -30.297 -17.141 1 96.56 84 GLY A C 1
ATOM 634 O O . GLY A 1 84 ? 2.678 -29.766 -17.75 1 96.56 84 GLY A O 1
ATOM 635 N N . THR A 1 85 ? 1.134 -31.375 -17.625 1 96.81 85 THR A N 1
ATOM 636 C CA . THR A 1 85 ? 1.709 -32.094 -18.75 1 96.81 85 THR A CA 1
ATOM 637 C C . THR A 1 85 ? 0.88 -31.875 -20 1 96.81 85 THR A C 1
ATOM 639 O O . THR A 1 85 ? 1.141 -32.5 -21.047 1 96.81 85 THR A O 1
ATOM 642 N N . GLY A 1 86 ? -0.127 -31.031 -19.953 1 97.94 86 GLY A N 1
ATOM 643 C CA . GLY A 1 86 ? -0.97 -30.781 -21.109 1 97.94 86 GLY A CA 1
ATOM 644 C C . GLY A 1 86 ? -0.232 -30.109 -22.25 1 97.94 86 GLY A C 1
ATOM 645 O O . GLY A 1 86 ? 0.815 -29.5 -22.047 1 97.94 86 GLY A O 1
ATOM 646 N N . THR A 1 87 ? -0.742 -30.266 -23.469 1 98 87 THR A N 1
ATOM 647 C CA . THR A 1 87 ? -0.208 -29.562 -24.625 1 98 87 THR A CA 1
ATOM 648 C C . THR A 1 87 ? -0.736 -28.125 -24.688 1 98 87 THR A C 1
ATOM 650 O O . THR A 1 87 ? -1.783 -27.828 -24.109 1 98 87 THR A O 1
ATOM 653 N N . PRO A 1 88 ? 0.029 -27.266 -25.375 1 98.56 88 PRO A N 1
ATOM 654 C CA . PRO A 1 88 ? -0.461 -25.891 -25.516 1 98.56 88 PRO A CA 1
ATOM 655 C C . PRO A 1 88 ? -1.899 -25.828 -26.031 1 98.56 88 PRO A C 1
ATOM 657 O O . PRO A 1 88 ? -2.699 -25.031 -25.531 1 98.56 88 PRO A O 1
ATOM 660 N N . ASP A 1 89 ? -2.26 -26.688 -26.922 1 98.38 89 ASP A N 1
ATOM 661 C CA . ASP A 1 89 ? -3.6 -26.688 -27.5 1 98.38 89 ASP A CA 1
ATOM 662 C C . ASP A 1 89 ? -4.648 -27.078 -26.469 1 98.38 89 ASP A C 1
ATOM 664 O O . ASP A 1 89 ? -5.656 -26.375 -26.312 1 98.38 89 ASP A O 1
ATOM 668 N N . THR A 1 90 ? -4.406 -28.172 -25.766 1 98.5 90 THR A N 1
ATOM 669 C CA . THR A 1 90 ? -5.375 -28.656 -24.797 1 98.5 90 THR A CA 1
ATOM 670 C C . THR A 1 90 ? -5.527 -27.672 -23.641 1 98.5 90 THR A C 1
ATOM 672 O O . THR A 1 90 ? -6.637 -27.422 -23.156 1 98.5 90 THR A O 1
ATOM 675 N N . VAL A 1 91 ? -4.445 -27.109 -23.234 1 98.81 91 VAL A N 1
ATOM 676 C CA . VAL A 1 91 ? -4.477 -26.172 -22.125 1 98.81 91 VAL A CA 1
ATOM 677 C C . VAL A 1 91 ? -5.164 -24.875 -22.562 1 98.81 91 VAL A C 1
ATOM 679 O O . VAL A 1 91 ? -5.93 -24.281 -21.797 1 98.81 91 VAL A O 1
ATOM 682 N N . SER A 1 92 ? -4.883 -24.422 -23.781 1 98.81 92 SER A N 1
ATOM 683 C CA . SER A 1 92 ? -5.57 -23.25 -24.328 1 98.81 92 SER A CA 1
ATOM 684 C C . SER A 1 92 ? -7.078 -23.469 -24.359 1 98.81 92 SER A C 1
ATOM 686 O O . SER A 1 92 ? -7.852 -22.562 -24.031 1 98.81 92 SER A O 1
ATOM 688 N N . LEU A 1 93 ? -7.457 -24.641 -24.75 1 98.69 93 LEU A N 1
ATOM 689 C CA . LEU A 1 93 ? -8.883 -24.969 -24.781 1 98.69 93 LEU A CA 1
ATOM 690 C C . LEU A 1 93 ? -9.484 -24.922 -23.391 1 98.69 93 LEU A C 1
ATOM 692 O O . LEU A 1 93 ? -10.594 -24.422 -23.203 1 98.69 93 LEU A O 1
ATOM 696 N N . GLU A 1 94 ? -8.797 -25.484 -22.469 1 98.75 94 GLU A N 1
ATOM 697 C CA . GLU A 1 94 ? -9.219 -25.438 -21.062 1 98.75 94 GLU A CA 1
ATOM 698 C C . GLU A 1 94 ? -9.391 -24 -20.594 1 98.75 94 GLU A C 1
ATOM 700 O O . GLU A 1 94 ? -10.375 -23.656 -19.953 1 98.75 94 GLU A O 1
ATOM 705 N N . ALA A 1 95 ? -8.422 -23.141 -20.922 1 98.88 95 ALA A N 1
ATOM 706 C CA . ALA A 1 95 ? -8.461 -21.734 -20.562 1 98.88 95 ALA A CA 1
ATOM 707 C C . ALA A 1 95 ? -9.656 -21.031 -21.203 1 98.88 95 ALA A C 1
ATOM 709 O O . ALA A 1 95 ? -10.359 -20.266 -20.547 1 98.88 95 ALA A O 1
ATOM 710 N N . VAL A 1 96 ? -9.875 -21.297 -22.484 1 98.81 96 VAL A N 1
ATOM 711 C CA . VAL A 1 96 ? -11.008 -20.719 -23.188 1 98.81 96 VAL A CA 1
ATOM 712 C C . VAL A 1 96 ? -12.312 -21.094 -22.5 1 98.81 96 VAL A C 1
ATOM 714 O O . VAL A 1 96 ? -13.18 -20.234 -22.297 1 98.81 96 VAL A O 1
ATOM 717 N N . GLY A 1 97 ? -12.43 -22.344 -22.141 1 98.69 97 GLY A N 1
ATOM 718 C CA . GLY A 1 97 ? -13.609 -22.797 -21.422 1 98.69 97 GLY A CA 1
ATOM 719 C C . GLY A 1 97 ? -13.828 -22.078 -20.109 1 98.69 97 GLY A C 1
ATOM 720 O O . GLY A 1 97 ? -14.938 -21.641 -19.812 1 98.69 97 GLY A O 1
ATOM 721 N N . ALA A 1 98 ? -12.781 -21.969 -19.344 1 98.81 98 ALA A N 1
ATOM 722 C CA . ALA A 1 98 ? -12.867 -21.281 -18.047 1 98.81 98 ALA A CA 1
ATOM 723 C C . ALA A 1 98 ? -13.258 -19.812 -18.219 1 98.81 98 ALA A C 1
ATOM 725 O O . ALA A 1 98 ? -14.047 -19.281 -17.438 1 98.81 98 ALA A O 1
ATOM 726 N N . LEU A 1 99 ? -12.68 -19.125 -19.203 1 98.75 99 LEU A N 1
ATOM 727 C CA . LEU A 1 99 ? -12.984 -17.734 -19.484 1 98.75 99 LEU A CA 1
ATOM 728 C C . LEU A 1 99 ? -14.445 -17.578 -19.891 1 98.75 99 LEU A C 1
ATOM 730 O O . LEU A 1 99 ? -15.125 -16.641 -19.438 1 98.75 99 LEU A O 1
ATOM 734 N N . LYS A 1 100 ? -14.922 -18.453 -20.734 1 98.38 100 LYS A N 1
ATOM 735 C CA . LYS A 1 100 ? -16.312 -18.438 -21.156 1 98.38 100 LYS A CA 1
ATOM 736 C C . LYS A 1 100 ? -17.25 -18.609 -19.953 1 98.38 100 LYS A C 1
ATOM 738 O O . LYS A 1 100 ? -18.328 -18.016 -19.906 1 98.38 100 LYS A O 1
ATOM 743 N N . ASP A 1 101 ? -16.781 -19.391 -19.016 1 98.5 101 ASP A N 1
ATOM 744 C CA . ASP A 1 101 ? -17.562 -19.656 -17.812 1 98.5 101 ASP A CA 1
ATOM 745 C C . ASP A 1 101 ? -17.531 -18.469 -16.859 1 98.5 101 ASP A C 1
ATOM 747 O O . ASP A 1 101 ? -18.328 -18.406 -15.914 1 98.5 101 ASP A O 1
ATOM 751 N N . GLY A 1 102 ? -16.547 -17.547 -17.047 1 98.19 102 GLY A N 1
ATOM 752 C CA . GLY A 1 102 ? -16.562 -16.328 -16.266 1 98.19 102 GLY A CA 1
ATOM 753 C C . GLY A 1 102 ? -15.312 -16.125 -15.445 1 98.19 102 GLY A C 1
ATOM 754 O O . GLY A 1 102 ? -15.289 -15.289 -14.539 1 98.19 102 GLY A O 1
ATOM 755 N N . ALA A 1 103 ? -14.273 -16.891 -15.68 1 98.75 103 ALA A N 1
ATOM 756 C CA . ALA A 1 103 ? -13.016 -16.672 -14.969 1 98.75 103 ALA A CA 1
ATOM 757 C C . ALA A 1 103 ? -12.461 -15.273 -15.258 1 98.75 103 ALA A C 1
ATOM 759 O O . ALA A 1 103 ? -12.516 -14.797 -16.391 1 98.75 103 ALA A O 1
ATOM 760 N N . ASP A 1 104 ? -11.93 -14.625 -14.242 1 98.44 104 ASP A N 1
ATOM 761 C CA . ASP A 1 104 ? -11.336 -13.297 -14.375 1 98.44 104 ASP A CA 1
ATOM 762 C C . ASP A 1 104 ? -9.852 -13.391 -14.719 1 98.44 104 ASP A C 1
ATOM 764 O O . ASP A 1 104 ? -9.297 -12.492 -15.352 1 98.44 104 ASP A O 1
ATOM 768 N N . GLU A 1 105 ? -9.172 -14.43 -14.227 1 98.75 105 GLU A N 1
ATOM 769 C CA . GLU A 1 105 ? -7.75 -14.703 -14.422 1 98.75 105 GLU A CA 1
ATOM 770 C C . GLU A 1 105 ? -7.492 -16.188 -14.641 1 98.75 105 GLU A C 1
ATOM 772 O O . GLU A 1 105 ? -8.359 -17.016 -14.359 1 98.75 105 GLU A O 1
ATOM 777 N N . ILE A 1 106 ? -6.324 -16.453 -15.18 1 98.88 106 ILE A N 1
ATOM 778 C CA . ILE A 1 106 ? -5.895 -17.828 -15.391 1 98.88 106 ILE A CA 1
ATOM 779 C C . ILE A 1 106 ? -4.547 -18.062 -14.711 1 98.88 106 ILE A C 1
ATOM 781 O O . ILE A 1 106 ? -3.658 -17.203 -14.781 1 98.88 106 ILE A O 1
ATOM 785 N N . GLU A 1 107 ? -4.41 -19.172 -14.039 1 98.69 107 GLU A N 1
ATOM 786 C CA . GLU A 1 107 ? -3.084 -19.641 -13.648 1 98.69 107 GLU A CA 1
ATOM 787 C C . GLU A 1 107 ? -2.758 -20.984 -14.305 1 98.69 107 GLU A C 1
ATOM 789 O O . GLU A 1 107 ? -3.602 -21.875 -14.352 1 98.69 107 GLU A O 1
ATOM 794 N N . CYS A 1 108 ? -1.588 -21.047 -14.836 1 98.88 108 CYS A N 1
ATOM 795 C CA . CYS A 1 108 ? -1.192 -22.188 -15.656 1 98.88 108 CYS A CA 1
ATOM 796 C C . CYS A 1 108 ? 0.057 -22.859 -15.102 1 98.88 108 CYS A C 1
ATOM 798 O O . CYS A 1 108 ? 1.104 -22.219 -14.969 1 98.88 108 CYS A O 1
ATOM 800 N N . LEU A 1 109 ? -0.067 -24.125 -14.852 1 98.5 109 LEU A N 1
ATOM 801 C CA . LEU A 1 109 ? 1.057 -24.891 -14.32 1 98.5 109 LEU A CA 1
ATOM 802 C C . LEU A 1 109 ? 1.981 -25.344 -15.445 1 98.5 109 LEU A C 1
ATOM 804 O O . LEU A 1 109 ? 1.517 -25.844 -16.484 1 98.5 109 LEU A O 1
ATOM 808 N N . ILE A 1 110 ? 3.229 -25.203 -15.203 1 98.44 110 ILE A N 1
ATOM 809 C CA . ILE A 1 110 ? 4.211 -25.609 -16.188 1 98.44 110 ILE A CA 1
ATOM 810 C C . ILE A 1 110 ? 4.531 -27.094 -16.016 1 98.44 110 ILE A C 1
ATOM 812 O O . ILE A 1 110 ? 4.195 -27.688 -14.977 1 98.44 110 ILE A O 1
ATOM 816 N N . ASP A 1 111 ? 5.176 -27.641 -17.031 1 97.81 111 ASP A N 1
ATOM 817 C CA . ASP A 1 111 ? 5.715 -29 -16.922 1 97.81 111 ASP A CA 1
ATOM 818 C C . ASP A 1 111 ? 7.078 -28.984 -16.234 1 97.81 111 ASP A C 1
ATOM 820 O O . ASP A 1 111 ? 8.109 -29.125 -16.891 1 97.81 111 ASP A O 1
ATOM 824 N N . TRP A 1 112 ? 7.066 -28.953 -14.93 1 95.81 112 TRP A N 1
ATOM 825 C CA . TRP A 1 112 ? 8.305 -28.844 -14.172 1 95.81 112 TRP A CA 1
ATOM 826 C C . TRP A 1 112 ? 9.133 -30.109 -14.281 1 95.81 112 TRP A C 1
ATOM 828 O O . TRP A 1 112 ? 10.367 -30.078 -14.156 1 95.81 112 TRP A O 1
ATOM 838 N N . ARG A 1 113 ? 8.516 -31.234 -14.539 1 96.56 113 ARG A N 1
ATOM 839 C CA . ARG A 1 113 ? 9.242 -32.469 -14.727 1 96.56 113 ARG A CA 1
ATOM 840 C C . ARG A 1 113 ? 10.141 -32.406 -15.961 1 96.56 113 ARG A C 1
ATOM 842 O O . ARG A 1 113 ? 11.297 -32.844 -15.914 1 96.56 113 ARG A O 1
ATOM 849 N N . ARG A 1 114 ? 9.5 -31.922 -17.031 1 97.44 114 ARG A N 1
ATOM 850 C CA . ARG A 1 114 ? 10.281 -31.781 -18.25 1 97.44 114 ARG A CA 1
ATOM 851 C C . ARG A 1 114 ? 11.469 -30.859 -18.047 1 97.44 114 ARG A C 1
ATOM 853 O O . ARG A 1 114 ? 12.555 -31.094 -18.578 1 97.44 114 ARG A O 1
ATOM 860 N N . MET A 1 115 ? 11.281 -29.781 -17.312 1 97 115 MET A N 1
ATOM 861 C CA . MET A 1 115 ? 12.367 -28.859 -17 1 97 115 MET A CA 1
ATOM 862 C C . MET A 1 115 ? 13.5 -29.594 -16.281 1 97 115 MET A C 1
ATOM 864 O O . MET A 1 115 ? 14.672 -29.344 -16.562 1 97 115 MET A O 1
ATOM 868 N N . ASN A 1 116 ? 13.164 -30.469 -15.344 1 97.19 116 ASN A N 1
ATOM 869 C CA . ASN A 1 116 ? 14.156 -31.219 -14.586 1 97.19 116 ASN A CA 1
ATOM 870 C C . ASN A 1 116 ? 14.891 -32.219 -15.469 1 97.19 116 ASN A C 1
ATOM 872 O O . ASN A 1 116 ? 16.094 -32.438 -15.305 1 97.19 116 ASN A O 1
ATOM 876 N N . GLU A 1 117 ? 14.211 -32.812 -16.391 1 97.69 117 GLU A N 1
ATOM 877 C CA . GLU A 1 117 ? 14.758 -33.844 -17.25 1 97.69 117 GLU A CA 1
ATOM 878 C C . GLU A 1 117 ? 15.672 -33.25 -18.328 1 97.69 117 GLU A C 1
ATOM 880 O O . GLU A 1 117 ? 16.719 -33.812 -18.625 1 97.69 117 GLU A O 1
ATOM 885 N N . ASN A 1 118 ? 15.18 -32.188 -18.969 1 98.06 118 ASN A N 1
ATOM 886 C CA . ASN A 1 118 ? 15.867 -31.5 -20.047 1 98.06 118 ASN A CA 1
ATOM 887 C C . ASN A 1 118 ? 15.555 -30 -20.062 1 98.06 118 ASN A C 1
ATOM 889 O O . ASN A 1 118 ? 14.531 -29.594 -20.609 1 98.06 118 ASN A O 1
ATOM 893 N N . VAL A 1 119 ? 16.469 -29.266 -19.578 1 97.25 119 VAL A N 1
ATOM 894 C CA . VAL A 1 119 ? 16.25 -27.844 -19.312 1 97.25 119 VAL A CA 1
ATOM 895 C C . VAL A 1 119 ? 15.945 -27.125 -20.609 1 97.25 119 VAL A C 1
ATOM 897 O O . VAL A 1 119 ? 14.984 -26.344 -20.688 1 97.25 119 VAL A O 1
ATOM 900 N N . ALA A 1 120 ? 16.688 -27.391 -21.672 1 97.69 120 ALA A N 1
ATOM 901 C CA . ALA A 1 120 ? 16.484 -26.703 -22.938 1 97.69 120 ALA A CA 1
ATOM 902 C C . ALA A 1 120 ? 15.109 -26.984 -23.516 1 97.69 120 ALA A C 1
ATOM 904 O O . ALA A 1 120 ? 14.414 -26.062 -23.969 1 97.69 120 ALA A O 1
ATOM 905 N N . ASP A 1 121 ? 14.773 -28.219 -23.469 1 98.06 121 ASP A N 1
ATOM 906 C CA . ASP A 1 121 ? 13.461 -28.609 -23.953 1 98.06 121 ASP A CA 1
ATOM 907 C C . ASP A 1 121 ? 12.352 -28.062 -23.062 1 98.06 121 ASP A C 1
ATOM 909 O O . ASP A 1 121 ? 11.32 -27.594 -23.562 1 98.06 121 ASP A O 1
ATOM 913 N N . GLY A 1 122 ? 12.578 -28.141 -21.812 1 98.19 122 GLY A N 1
ATOM 914 C CA . GLY A 1 122 ? 11.617 -27.594 -20.859 1 98.19 122 GLY A CA 1
ATOM 915 C C . GLY A 1 122 ? 11.352 -26.109 -21.062 1 98.19 122 GLY A C 1
ATOM 916 O O . GLY A 1 122 ? 10.203 -25.672 -21.062 1 98.19 122 GLY A O 1
ATOM 917 N N . GLU A 1 123 ? 12.383 -25.375 -21.266 1 98.31 123 GLU A N 1
ATOM 918 C CA . GLU A 1 123 ? 12.258 -23.938 -21.516 1 98.31 123 GLU A CA 1
ATOM 919 C C . GLU A 1 123 ? 11.414 -23.672 -22.766 1 98.31 123 GLU A C 1
ATOM 921 O O . GLU A 1 123 ? 10.531 -22.812 -22.75 1 98.31 123 GLU A O 1
ATOM 926 N N . SER A 1 124 ? 11.766 -24.375 -23.766 1 98.5 124 SER A N 1
ATOM 927 C CA . SER A 1 124 ? 11.047 -24.203 -25.031 1 98.5 124 SER A CA 1
ATOM 928 C C . SER A 1 124 ? 9.562 -24.516 -24.859 1 98.5 124 SER A C 1
ATOM 930 O O . SER A 1 124 ? 8.703 -23.797 -25.375 1 98.5 124 SER A O 1
ATOM 932 N N . ARG A 1 125 ? 9.32 -25.547 -24.125 1 98.31 125 ARG A N 1
ATOM 933 C CA . ARG A 1 125 ? 7.941 -25.969 -23.891 1 98.31 125 ARG A CA 1
ATOM 934 C C . ARG A 1 125 ? 7.188 -24.938 -23.062 1 98.31 125 ARG A C 1
ATOM 936 O O . ARG A 1 125 ? 6.016 -24.656 -23.312 1 98.31 125 ARG A O 1
ATOM 943 N N . ILE A 1 126 ? 7.844 -24.438 -22.109 1 98.75 126 ILE A N 1
ATOM 944 C CA . ILE A 1 126 ? 7.223 -23.406 -21.266 1 98.75 126 ILE A CA 1
ATOM 945 C C . ILE A 1 126 ? 6.902 -22.172 -22.109 1 98.75 126 ILE A C 1
ATOM 947 O O . ILE A 1 126 ? 5.785 -21.656 -22.062 1 98.75 126 ILE A O 1
ATOM 951 N N . ARG A 1 127 ? 7.852 -21.719 -22.922 1 98.69 127 ARG A N 1
ATOM 952 C CA . ARG A 1 127 ? 7.652 -20.547 -23.766 1 98.69 127 ARG A CA 1
ATOM 953 C C . ARG A 1 127 ? 6.445 -20.734 -24.688 1 98.69 127 ARG A C 1
ATOM 955 O O . ARG A 1 127 ? 5.582 -19.859 -24.766 1 98.69 127 ARG A O 1
ATOM 962 N N . LEU A 1 128 ? 6.398 -21.828 -25.266 1 98.75 128 LEU A N 1
ATOM 963 C CA . LEU A 1 128 ? 5.332 -22.109 -26.219 1 98.75 128 LEU A CA 1
ATOM 964 C C . LEU A 1 128 ? 3.986 -22.234 -25.5 1 98.75 128 LEU A C 1
ATOM 966 O O . LEU A 1 128 ? 2.992 -21.656 -25.953 1 98.75 128 LEU A O 1
ATOM 970 N N . LEU A 1 129 ? 3.988 -23.016 -24.438 1 98.88 129 LEU A N 1
ATOM 971 C CA . LEU A 1 129 ? 2.764 -23.188 -23.656 1 98.88 129 LEU A CA 1
ATOM 972 C C . LEU A 1 129 ? 2.199 -21.844 -23.219 1 98.88 129 LEU A C 1
ATOM 974 O O . LEU A 1 129 ? 1.028 -21.547 -23.469 1 98.88 129 LEU A O 1
ATOM 978 N N . VAL A 1 130 ? 3.02 -21.016 -22.625 1 98.88 130 VAL A N 1
ATOM 979 C CA . VAL A 1 130 ? 2.59 -19.75 -22.062 1 98.88 130 VAL A CA 1
ATOM 980 C C . VAL A 1 130 ? 2.158 -18.797 -23.172 1 98.88 130 VAL A C 1
ATOM 982 O O . VAL A 1 130 ? 1.146 -18.109 -23.062 1 98.88 130 VAL A O 1
ATOM 985 N N . SER A 1 131 ? 2.895 -18.781 -24.266 1 98.75 131 SER A N 1
ATOM 986 C CA . SER A 1 131 ? 2.555 -17.922 -25.391 1 98.75 131 SER A CA 1
ATOM 987 C C . SER A 1 131 ? 1.187 -18.281 -25.969 1 98.75 131 SER A C 1
ATOM 989 O O . SER A 1 131 ? 0.38 -17.391 -26.25 1 98.75 131 SER A O 1
ATOM 991 N N . GLU A 1 132 ? 0.93 -19.516 -26.156 1 98.81 132 GLU A N 1
ATOM 992 C CA . GLU A 1 132 ? -0.337 -19.969 -26.719 1 98.81 132 GLU A CA 1
ATOM 993 C C . GLU A 1 132 ? -1.498 -19.703 -25.766 1 98.81 132 GLU A C 1
ATOM 995 O O . GLU A 1 132 ? -2.574 -19.281 -26.188 1 98.81 132 GLU A O 1
ATOM 1000 N N . VAL A 1 133 ? -1.271 -19.984 -24.5 1 98.88 133 VAL A N 1
ATOM 1001 C CA . VAL A 1 133 ? -2.318 -19.734 -23.516 1 98.88 133 VAL A CA 1
ATOM 1002 C C . VAL A 1 133 ? -2.594 -18.234 -23.422 1 98.88 133 VAL A C 1
ATOM 1004 O O . VAL A 1 133 ? -3.748 -17.812 -23.312 1 98.88 133 VAL A O 1
ATOM 1007 N N . LYS A 1 134 ? -1.554 -17.406 -23.453 1 98.69 134 LYS A N 1
ATOM 1008 C CA . LYS A 1 134 ? -1.712 -15.953 -23.359 1 98.69 134 LYS A CA 1
ATOM 1009 C C . LYS A 1 134 ? -2.551 -15.414 -24.516 1 98.69 134 LYS A C 1
ATOM 1011 O O . LYS A 1 134 ? -3.326 -14.469 -24.344 1 98.69 134 LYS A O 1
ATOM 1016 N N . LYS A 1 135 ? -2.441 -15.969 -25.703 1 98.5 135 LYS A N 1
ATOM 1017 C CA . LYS A 1 135 ? -3.229 -15.547 -26.859 1 98.5 135 LYS A CA 1
ATOM 1018 C C . LYS A 1 135 ? -4.723 -15.633 -26.562 1 98.5 135 LYS A C 1
ATOM 1020 O O . LYS A 1 135 ? -5.488 -14.75 -26.953 1 98.5 135 LYS A O 1
ATOM 1025 N N . VAL A 1 136 ? -5.082 -16.625 -25.875 1 98.38 136 VAL A N 1
ATOM 1026 C CA . VAL A 1 136 ? -6.512 -16.812 -25.641 1 98.38 136 VAL A CA 1
ATOM 1027 C C . VAL A 1 136 ? -6.938 -16.047 -24.391 1 98.38 136 VAL A C 1
ATOM 1029 O O . VAL A 1 136 ? -8.094 -15.633 -24.281 1 98.38 136 VAL A O 1
ATOM 1032 N N . VAL A 1 137 ? -6.047 -15.867 -23.438 1 98.25 137 VAL A N 1
ATOM 1033 C CA . VAL A 1 137 ? -6.336 -15.125 -22.219 1 98.25 137 VAL A CA 1
ATOM 1034 C C . VAL A 1 137 ? -6.52 -13.648 -22.547 1 98.25 137 VAL A C 1
ATOM 1036 O O . VAL A 1 137 ? -7.332 -12.961 -21.922 1 98.25 137 VAL A O 1
ATOM 1039 N N . GLY A 1 138 ? -5.719 -13.172 -23.562 1 96.75 138 GLY A N 1
ATOM 1040 C CA . GLY A 1 138 ? -5.848 -11.797 -24.016 1 96.75 138 GLY A CA 1
ATOM 1041 C C . GLY A 1 138 ? -5.395 -10.789 -22.984 1 96.75 138 GLY A C 1
ATOM 1042 O O . GLY A 1 138 ? -4.297 -10.898 -22.438 1 96.75 138 GLY A O 1
ATOM 1043 N N . PRO A 1 139 ? -6.254 -9.75 -22.703 1 95.75 139 PRO A N 1
ATOM 1044 C CA . PRO A 1 139 ? -5.848 -8.68 -21.781 1 95.75 139 PRO A CA 1
ATOM 1045 C C . PRO A 1 139 ? -5.969 -9.094 -20.312 1 95.75 139 PRO A C 1
ATOM 1047 O O . PRO A 1 139 ? -5.48 -8.383 -19.438 1 95.75 139 PRO A O 1
ATOM 1050 N N . LYS A 1 140 ? -6.598 -10.18 -20.078 1 97.44 140 LYS A N 1
ATOM 1051 C CA . LYS A 1 140 ? -6.727 -10.641 -18.703 1 97.44 140 LYS A CA 1
ATOM 1052 C C . LYS A 1 140 ? -5.395 -11.164 -18.172 1 97.44 140 LYS A C 1
ATOM 1054 O O . LYS A 1 140 ? -4.445 -11.352 -18.938 1 97.44 140 LYS A O 1
ATOM 1059 N N . THR A 1 141 ? -5.348 -11.414 -16.938 1 98.25 141 THR A N 1
ATOM 1060 C CA . THR A 1 141 ? -4.102 -11.773 -16.266 1 98.25 141 THR A CA 1
ATOM 1061 C C . THR A 1 141 ? -3.814 -13.266 -16.422 1 98.25 141 THR A C 1
ATOM 1063 O O . THR A 1 141 ? -4.684 -14.102 -16.156 1 98.25 141 THR A O 1
ATOM 1066 N N . LEU A 1 142 ? -2.623 -13.594 -16.844 1 98.88 142 LEU A N 1
ATOM 1067 C CA . LEU A 1 142 ? -2.111 -14.961 -16.828 1 98.88 142 LEU A CA 1
ATOM 1068 C C . LEU A 1 142 ? -0.988 -15.117 -15.812 1 98.88 142 LEU A C 1
ATOM 1070 O O . LEU A 1 142 ? 0.055 -14.469 -15.93 1 98.88 142 LEU A O 1
ATOM 1074 N N . LYS A 1 143 ? -1.217 -15.969 -14.875 1 98.75 143 LYS A N 1
ATOM 1075 C CA . LYS A 1 143 ? -0.181 -16.359 -13.922 1 98.75 143 LYS A CA 1
ATOM 1076 C C . LYS A 1 143 ? 0.445 -17.703 -14.312 1 98.75 143 LYS A C 1
ATOM 1078 O O . LYS A 1 143 ? -0.265 -18.641 -14.672 1 98.75 143 LYS A O 1
ATOM 1083 N N . VAL A 1 144 ? 1.729 -17.781 -14.266 1 98.88 144 VAL A N 1
ATOM 1084 C CA . VAL A 1 144 ? 2.404 -19.031 -14.57 1 98.88 144 VAL A CA 1
ATOM 1085 C C . VAL A 1 144 ? 2.986 -19.641 -13.289 1 98.88 144 VAL A C 1
ATOM 1087 O O . VAL A 1 144 ? 3.779 -18.984 -12.602 1 98.88 144 VAL A O 1
ATOM 1090 N N . VAL A 1 145 ? 2.541 -20.828 -13.008 1 98.31 145 VAL A N 1
ATOM 1091 C CA . VAL A 1 145 ? 2.932 -21.562 -11.797 1 98.31 145 VAL A CA 1
ATOM 1092 C C . VAL A 1 145 ? 4.211 -22.344 -12.062 1 98.31 145 VAL A C 1
ATOM 1094 O O . VAL A 1 145 ? 4.207 -23.312 -12.844 1 98.31 145 VAL A O 1
ATOM 1097 N N . LEU A 1 146 ? 5.195 -22.016 -11.352 1 97.62 146 LEU A N 1
ATOM 1098 C CA . LEU A 1 146 ? 6.508 -22.594 -11.633 1 97.62 146 LEU A CA 1
ATOM 1099 C C . LEU A 1 146 ? 6.719 -23.891 -10.852 1 97.62 146 LEU A C 1
ATOM 1101 O O . LEU A 1 146 ? 7.477 -24.75 -11.289 1 97.62 146 LEU A O 1
ATOM 1105 N N . SER A 1 147 ? 6.09 -23.938 -9.711 1 94.69 147 SER A N 1
ATOM 1106 C CA . SER A 1 147 ? 6.348 -25.047 -8.789 1 94.69 147 SER A CA 1
ATOM 1107 C C . SER A 1 147 ? 7.824 -25.109 -8.398 1 94.69 147 SER A C 1
ATOM 1109 O O . SER A 1 147 ? 8.453 -26.156 -8.508 1 94.69 147 SER A O 1
ATOM 1111 N N . GLY A 1 148 ? 8.273 -24.078 -7.848 1 92.94 148 GLY A N 1
ATOM 1112 C CA . GLY A 1 148 ? 9.68 -23.938 -7.508 1 92.94 148 GLY A CA 1
ATOM 1113 C C . GLY A 1 148 ? 10.188 -25.031 -6.586 1 92.94 148 GLY A C 1
ATOM 1114 O O . GLY A 1 148 ? 11.359 -25.406 -6.656 1 92.94 148 GLY A O 1
ATOM 1115 N N . GLY A 1 149 ? 9.367 -25.5 -5.738 1 88.69 149 GLY A N 1
ATOM 1116 C CA . GLY A 1 149 ? 9.758 -26.578 -4.828 1 88.69 149 GLY A CA 1
ATOM 1117 C C . GLY A 1 149 ? 10.047 -27.891 -5.531 1 88.69 149 GLY A C 1
ATOM 1118 O O . GLY A 1 149 ? 10.742 -28.75 -4.996 1 88.69 149 GLY A O 1
ATOM 1119 N N . GLU A 1 150 ? 9.523 -28.062 -6.676 1 91.94 150 GLU A N 1
ATOM 1120 C CA . GLU A 1 150 ? 9.703 -29.297 -7.445 1 91.94 150 GLU A CA 1
ATOM 1121 C C . GLU A 1 150 ? 10.891 -29.172 -8.398 1 91.94 150 GLU A C 1
ATOM 1123 O O . GLU A 1 150 ? 11.414 -30.188 -8.867 1 91.94 150 GLU A O 1
ATOM 1128 N N . LEU A 1 151 ? 11.172 -27.969 -8.773 1 94.56 151 LEU A N 1
ATOM 1129 C CA . LEU A 1 151 ? 12.289 -27.734 -9.688 1 94.56 151 LEU A CA 1
ATOM 1130 C C . LEU A 1 151 ? 13.625 -28 -8.984 1 94.56 151 LEU A C 1
ATOM 1132 O O . LEU A 1 151 ? 13.828 -27.547 -7.848 1 94.56 151 LEU A O 1
ATOM 1136 N N . GLN A 1 152 ? 14.5 -28.688 -9.672 1 92.56 152 GLN A N 1
ATOM 1137 C CA . GLN A 1 152 ? 15.719 -29.188 -9.039 1 92.56 152 GLN A CA 1
ATOM 1138 C C . GLN A 1 152 ? 16.891 -28.25 -9.297 1 92.56 152 GLN A C 1
ATOM 1140 O O . GLN A 1 152 ? 17.766 -28.562 -10.109 1 92.56 152 GLN A O 1
ATOM 1145 N N . GLY A 1 153 ? 16.969 -27.125 -8.672 1 92.56 153 GLY A N 1
ATOM 1146 C CA . GLY A 1 153 ? 18.109 -26.219 -8.742 1 92.56 153 GLY A CA 1
ATOM 1147 C C . GLY A 1 153 ? 17.703 -24.766 -8.977 1 92.56 153 GLY A C 1
ATOM 1148 O O . GLY A 1 153 ? 16.703 -24.5 -9.641 1 92.56 153 GLY A O 1
ATOM 1149 N N . GLY A 1 154 ? 18.531 -23.891 -8.43 1 93.56 154 GLY A N 1
ATOM 1150 C CA . GLY A 1 154 ? 18.281 -22.469 -8.57 1 93.56 154 GLY A CA 1
ATOM 1151 C C . GLY A 1 154 ? 18.312 -22 -10.008 1 93.56 154 GLY A C 1
ATOM 1152 O O . GLY A 1 154 ? 17.5 -21.156 -10.414 1 93.56 154 GLY A O 1
ATOM 1153 N N . ASP A 1 155 ? 19.266 -22.5 -10.734 1 95.31 155 ASP A N 1
ATOM 1154 C CA . ASP A 1 155 ? 19.391 -22.125 -12.141 1 95.31 155 ASP A CA 1
ATOM 1155 C C . ASP A 1 155 ? 18.141 -22.531 -12.93 1 95.31 155 ASP A C 1
ATOM 1157 O O . ASP A 1 155 ? 17.672 -21.781 -13.781 1 95.31 155 ASP A O 1
ATOM 1161 N N . ILE A 1 156 ? 17.641 -23.719 -12.594 1 97.19 156 ILE A N 1
ATOM 1162 C CA . ILE A 1 156 ? 16.469 -24.234 -13.273 1 97.19 156 ILE A CA 1
ATOM 1163 C C . ILE A 1 156 ? 15.258 -23.359 -12.953 1 97.19 156 ILE A C 1
ATOM 1165 O O . ILE A 1 156 ? 14.453 -23.047 -13.836 1 97.19 156 ILE A O 1
ATOM 1169 N N . ILE A 1 157 ? 15.141 -22.922 -11.734 1 97 157 ILE A N 1
ATOM 1170 C CA . ILE A 1 157 ? 14.055 -22.047 -11.32 1 97 157 ILE A CA 1
ATOM 1171 C C . ILE A 1 157 ? 14.133 -20.734 -12.102 1 97 157 ILE A C 1
ATOM 1173 O O . ILE A 1 157 ? 13.133 -20.266 -12.656 1 97 157 ILE A O 1
ATOM 1177 N N . SER A 1 158 ? 15.312 -20.156 -12.18 1 97.38 158 SER A N 1
ATOM 1178 C CA . SER A 1 158 ? 15.516 -18.891 -12.875 1 97.38 158 SER A CA 1
ATOM 1179 C C . SER A 1 158 ? 15.18 -19.031 -14.359 1 97.38 158 SER A C 1
ATOM 1181 O O . SER A 1 158 ? 14.523 -18.156 -14.93 1 97.38 158 SER A O 1
ATOM 1183 N N . ARG A 1 159 ? 15.594 -20.094 -14.945 1 97.62 159 ARG A N 1
ATOM 1184 C CA . ARG A 1 159 ? 15.367 -20.312 -16.375 1 97.62 159 ARG A CA 1
ATOM 1185 C C . ARG A 1 159 ? 13.891 -20.531 -16.672 1 97.62 159 ARG A C 1
ATOM 1187 O O . ARG A 1 159 ? 13.375 -20.062 -17.688 1 97.62 159 ARG A O 1
ATOM 1194 N N . ALA A 1 160 ? 13.234 -21.281 -15.805 1 98.62 160 ALA A N 1
ATOM 1195 C CA . ALA A 1 160 ? 11.789 -21.469 -15.961 1 98.62 160 ALA A CA 1
ATOM 1196 C C . ALA A 1 160 ? 11.062 -20.125 -15.875 1 98.62 160 ALA A C 1
ATOM 1198 O O . ALA A 1 160 ? 10.141 -19.859 -16.656 1 98.62 160 ALA A O 1
ATOM 1199 N N . ALA A 1 161 ? 11.469 -19.297 -14.93 1 98.56 161 ALA A N 1
ATOM 1200 C CA . ALA A 1 161 ? 10.875 -17.984 -14.742 1 98.56 161 ALA A CA 1
ATOM 1201 C C . ALA A 1 161 ? 11.039 -17.125 -15.992 1 98.56 161 ALA A C 1
ATOM 1203 O O . ALA A 1 161 ? 10.07 -16.516 -16.469 1 98.56 161 ALA A O 1
ATOM 1204 N N . VAL A 1 162 ? 12.234 -17.094 -16.5 1 97.88 162 VAL A N 1
ATOM 1205 C CA . VAL A 1 162 ? 12.531 -16.281 -17.688 1 97.88 162 VAL A CA 1
ATOM 1206 C C . VAL A 1 162 ? 11.719 -16.781 -18.875 1 97.88 162 VAL A C 1
ATOM 1208 O O . VAL A 1 162 ? 11.133 -15.984 -19.609 1 97.88 162 VAL A O 1
ATOM 1211 N N . ALA A 1 163 ? 11.672 -18.078 -19.062 1 98.5 163 ALA A N 1
ATOM 1212 C CA . ALA A 1 163 ? 10.898 -18.656 -20.156 1 98.5 163 ALA A CA 1
ATOM 1213 C C . ALA A 1 163 ? 9.43 -18.266 -20.062 1 98.5 163 ALA A C 1
ATOM 1215 O O . ALA A 1 163 ? 8.797 -17.953 -21.078 1 98.5 163 ALA A O 1
ATOM 1216 N N . ALA A 1 164 ? 8.898 -18.344 -18.844 1 98.81 164 ALA A N 1
ATOM 1217 C CA . ALA A 1 164 ? 7.5 -17.984 -18.641 1 98.81 164 ALA A CA 1
ATOM 1218 C C . ALA A 1 164 ? 7.258 -16.516 -19 1 98.81 164 ALA A C 1
ATOM 1220 O O . ALA A 1 164 ? 6.262 -16.188 -19.656 1 98.81 164 ALA A O 1
ATOM 1221 N N . LEU A 1 165 ? 8.164 -15.625 -18.578 1 98.12 165 LEU A N 1
ATOM 1222 C CA . LEU A 1 165 ? 8.047 -14.203 -18.875 1 98.12 165 LEU A CA 1
ATOM 1223 C C . LEU A 1 165 ? 8.125 -13.945 -20.375 1 98.12 165 LEU A C 1
ATOM 1225 O O . LEU A 1 165 ? 7.352 -13.156 -20.922 1 98.12 165 LEU A O 1
ATOM 1229 N N . GLU A 1 166 ? 9.016 -14.617 -21.031 1 97 166 GLU A N 1
ATOM 1230 C CA . GLU A 1 166 ? 9.164 -14.477 -22.469 1 97 166 GLU A CA 1
ATOM 1231 C C . GLU A 1 166 ? 7.918 -14.953 -23.203 1 97 166 GLU A C 1
ATOM 1233 O O . GLU A 1 166 ? 7.602 -14.453 -24.297 1 97 166 GLU A O 1
ATOM 1238 N N . GLY A 1 167 ? 7.27 -15.891 -22.594 1 98.06 167 GLY A N 1
ATOM 1239 C CA . GLY A 1 167 ? 6.031 -16.391 -23.172 1 98.06 167 GLY A CA 1
ATOM 1240 C C . GLY A 1 167 ? 4.863 -15.445 -22.984 1 98.06 167 GLY A C 1
ATOM 1241 O O . GLY A 1 167 ? 3.809 -15.617 -23.594 1 98.06 167 GLY A O 1
ATOM 1242 N N . GLY A 1 168 ? 4.965 -14.516 -22.016 1 97.69 168 GLY A N 1
ATOM 1243 C CA . GLY A 1 168 ? 3.926 -13.508 -21.875 1 97.69 168 GLY A CA 1
ATOM 1244 C C . GLY A 1 168 ? 3.236 -13.555 -20.531 1 97.69 168 GLY A C 1
ATOM 1245 O O . GLY A 1 168 ? 2.168 -12.961 -20.344 1 97.69 168 GLY A O 1
ATOM 1246 N N . ALA A 1 169 ? 3.773 -14.227 -19.547 1 98.5 169 ALA A N 1
ATOM 1247 C CA . ALA A 1 169 ? 3.193 -14.305 -18.203 1 98.5 169 ALA A CA 1
ATOM 1248 C C . ALA A 1 169 ? 3.059 -12.914 -17.594 1 98.5 169 ALA A C 1
ATOM 1250 O O . ALA A 1 169 ? 3.963 -12.086 -17.703 1 98.5 169 ALA A O 1
ATOM 1251 N N . ASP A 1 170 ? 1.941 -12.664 -16.953 1 98.06 170 ASP A N 1
ATOM 1252 C CA . ASP A 1 170 ? 1.741 -11.422 -16.219 1 98.06 170 ASP A CA 1
ATOM 1253 C C . ASP A 1 170 ? 2.207 -11.562 -14.766 1 98.06 170 ASP A C 1
ATOM 1255 O O . ASP A 1 170 ? 2.578 -10.578 -14.125 1 98.06 170 ASP A O 1
ATOM 1259 N N . PHE A 1 171 ? 2.09 -12.742 -14.25 1 98.56 171 PHE A N 1
ATOM 1260 C CA . PHE A 1 171 ? 2.572 -13.086 -12.922 1 98.56 171 PHE A CA 1
ATOM 1261 C C . PHE A 1 171 ? 3.361 -14.391 -12.953 1 98.56 171 PHE A C 1
ATOM 1263 O O . PHE A 1 171 ? 3.023 -15.312 -13.703 1 98.56 171 PHE A O 1
ATOM 1270 N N . LEU A 1 172 ? 4.348 -14.484 -12.125 1 98.56 172 LEU A N 1
ATOM 1271 C CA . LEU A 1 172 ? 4.973 -15.75 -11.766 1 98.56 172 LEU A CA 1
ATOM 1272 C C . LEU A 1 172 ? 4.52 -16.203 -10.383 1 98.56 172 LEU A C 1
ATOM 1274 O O . LEU A 1 172 ? 4.582 -15.438 -9.422 1 98.56 172 LEU A O 1
ATOM 1278 N N . GLN A 1 173 ? 4.012 -17.375 -10.344 1 98 173 GLN A N 1
ATOM 1279 C CA . GLN A 1 173 ? 3.582 -17.953 -9.078 1 98 173 GLN A CA 1
ATOM 1280 C C . GLN A 1 173 ? 4.582 -19 -8.586 1 98 173 GLN A C 1
ATOM 1282 O O . GLN A 1 173 ? 4.992 -19.875 -9.352 1 98 173 GLN A O 1
ATOM 1287 N N . THR A 1 174 ? 4.938 -19.016 -7.332 1 96.5 174 THR A N 1
ATOM 1288 C CA . THR A 1 174 ? 6.051 -19.781 -6.793 1 96.5 174 THR A CA 1
ATOM 1289 C C . THR A 1 174 ? 5.715 -21.266 -6.766 1 96.5 174 THR A C 1
ATOM 1291 O O . THR A 1 174 ? 6.578 -22.109 -7.012 1 96.5 174 THR A O 1
ATOM 1294 N N . SER A 1 175 ? 4.512 -21.562 -6.383 1 93.19 175 SER A N 1
ATOM 1295 C CA . SER A 1 175 ? 4.109 -22.969 -6.266 1 93.19 175 SER A CA 1
ATOM 1296 C C . SER A 1 175 ? 2.619 -23.141 -6.539 1 93.19 175 SER A C 1
ATOM 1298 O O . SER A 1 175 ? 1.893 -22.156 -6.691 1 93.19 175 SER A O 1
ATOM 1300 N N . SER A 1 176 ? 2.238 -24.344 -6.672 1 88 176 SER A N 1
ATOM 1301 C CA . SER A 1 176 ? 0.858 -24.641 -7.035 1 88 176 SER A CA 1
ATOM 1302 C C . SER A 1 176 ? -0.052 -24.625 -5.812 1 88 176 SER A C 1
ATOM 1304 O O . SER A 1 176 ? -1.274 -24.547 -5.941 1 88 176 SER A O 1
ATOM 1306 N N . GLY A 1 177 ? 0.481 -24.672 -4.656 1 81.44 177 GLY A N 1
ATOM 1307 C CA . GLY A 1 177 ? -0.31 -24.797 -3.441 1 81.44 177 GLY A CA 1
ATOM 1308 C C . GLY A 1 177 ? -0.706 -26.219 -3.127 1 81.44 177 GLY A C 1
ATOM 1309 O O . GLY A 1 177 ? -1.301 -26.5 -2.082 1 81.44 177 GLY A O 1
ATOM 1310 N N . LEU A 1 178 ? -0.502 -27.156 -3.98 1 77.81 178 LEU A N 1
ATOM 1311 C CA . LEU A 1 178 ? -0.892 -28.547 -3.826 1 77.81 178 LEU A CA 1
ATOM 1312 C C . LEU A 1 178 ? 0.284 -29.391 -3.34 1 77.81 178 LEU A C 1
ATOM 1314 O O . LEU A 1 178 ? 0.091 -30.484 -2.803 1 77.81 178 LEU A O 1
ATOM 1318 N N . GLY A 1 179 ? 1.428 -28.891 -3.479 1 68.62 179 GLY A N 1
ATOM 1319 C CA . GLY A 1 179 ? 2.604 -29.672 -3.127 1 68.62 179 GLY A CA 1
ATOM 1320 C C . GLY A 1 179 ? 2.979 -29.562 -1.662 1 68.62 179 GLY A C 1
ATOM 1321 O O . GLY A 1 179 ? 2.293 -28.875 -0.891 1 68.62 179 GLY A O 1
ATOM 1322 N N . ALA A 1 180 ? 3.912 -30.359 -1.322 1 67.25 180 ALA A N 1
ATOM 1323 C CA . ALA A 1 180 ? 4.406 -30.406 0.051 1 67.25 180 ALA A CA 1
ATOM 1324 C C . ALA A 1 180 ? 5.195 -29.141 0.397 1 67.25 180 ALA A C 1
ATOM 1326 O O . ALA A 1 180 ? 5.164 -28.672 1.539 1 67.25 180 ALA A O 1
ATOM 1327 N N . THR A 1 181 ? 5.879 -28.719 -0.628 1 70.19 181 THR A N 1
ATOM 1328 C CA . THR A 1 181 ? 6.723 -27.547 -0.407 1 70.19 181 THR A CA 1
ATOM 1329 C C . THR A 1 181 ? 6.137 -26.328 -1.101 1 70.19 181 THR A C 1
ATOM 1331 O O . THR A 1 181 ? 5.832 -26.359 -2.295 1 70.19 181 THR A O 1
ATOM 1334 N N . HIS A 1 182 ? 5.902 -25.344 -0.312 1 80.44 182 HIS A N 1
ATOM 1335 C CA . HIS A 1 182 ? 5.422 -24.078 -0.857 1 80.44 182 HIS A CA 1
ATOM 1336 C C . HIS A 1 182 ? 6.555 -23.078 -0.98 1 80.44 182 HIS A C 1
ATOM 1338 O O . HIS A 1 182 ? 7.691 -23.438 -1.279 1 80.44 182 HIS A O 1
ATOM 1344 N N . ALA A 1 183 ? 6.312 -21.875 -0.922 1 85.25 183 ALA A N 1
ATOM 1345 C CA . ALA A 1 183 ? 7.301 -20.812 -1.14 1 85.25 183 ALA A CA 1
ATOM 1346 C C . ALA A 1 183 ? 8.422 -20.891 -0.107 1 85.25 183 ALA A C 1
ATOM 1348 O O . ALA A 1 183 ? 8.172 -21.172 1.068 1 85.25 183 ALA A O 1
ATOM 1349 N N . THR A 1 184 ? 9.625 -20.781 -0.587 1 87.88 184 THR A N 1
ATOM 1350 C CA . THR A 1 184 ? 10.781 -20.547 0.271 1 87.88 184 THR A CA 1
ATOM 1351 C C . THR A 1 184 ? 11.391 -19.172 -0.013 1 87.88 184 THR A C 1
ATOM 1353 O O . THR A 1 184 ? 11.203 -18.625 -1.099 1 87.88 184 THR A O 1
ATOM 1356 N N . MET A 1 185 ? 12.125 -18.734 0.978 1 89.19 185 MET A N 1
ATOM 1357 C CA . MET A 1 185 ? 12.773 -17.438 0.789 1 89.19 185 MET A CA 1
ATOM 1358 C C . MET A 1 185 ? 13.719 -17.469 -0.407 1 89.19 185 MET A C 1
ATOM 1360 O O . MET A 1 185 ? 13.828 -16.5 -1.15 1 89.19 185 MET A O 1
ATOM 1364 N N . PHE A 1 186 ? 14.32 -18.578 -0.591 1 90.81 186 PHE A N 1
ATOM 1365 C CA . PHE A 1 186 ? 15.266 -18.766 -1.687 1 90.81 186 PHE A CA 1
ATOM 1366 C C . PHE A 1 186 ? 14.555 -18.703 -3.031 1 90.81 186 PHE A C 1
ATOM 1368 O O . PHE A 1 186 ? 14.953 -17.969 -3.924 1 90.81 186 PHE A O 1
ATOM 1375 N N . THR A 1 187 ? 13.5 -19.453 -3.203 1 92.69 187 THR A N 1
ATOM 1376 C CA . THR A 1 187 ? 12.742 -19.484 -4.449 1 92.69 187 THR A CA 1
ATOM 1377 C C . THR A 1 187 ? 12.172 -18.109 -4.773 1 92.69 187 THR A C 1
ATOM 1379 O O . THR A 1 187 ? 12.227 -17.656 -5.918 1 92.69 187 THR A O 1
ATOM 1382 N N . VAL A 1 188 ? 11.672 -17.469 -3.742 1 94.25 188 VAL A N 1
ATOM 1383 C CA . VAL A 1 188 ? 11.102 -16.125 -3.912 1 94.25 188 VAL A CA 1
ATOM 1384 C C . VAL A 1 188 ? 12.188 -15.164 -4.375 1 94.25 188 VAL A C 1
ATOM 1386 O O . VAL A 1 188 ? 11.953 -14.352 -5.277 1 94.25 188 VAL A O 1
ATOM 1389 N N . HIS A 1 189 ? 13.344 -15.289 -3.816 1 94.25 189 HIS A N 1
ATOM 1390 C CA . HIS A 1 189 ? 14.477 -14.445 -4.195 1 94.25 189 HIS A CA 1
ATOM 1391 C C . HIS A 1 189 ? 14.844 -14.641 -5.664 1 94.25 189 HIS A C 1
ATOM 1393 O O . HIS A 1 189 ? 15.008 -13.672 -6.402 1 94.25 189 HIS A O 1
ATOM 1399 N N . LEU A 1 190 ? 14.914 -15.828 -6.09 1 95.19 190 LEU A N 1
ATOM 1400 C CA . LEU A 1 190 ? 15.305 -16.141 -7.461 1 95.19 190 LEU A CA 1
ATOM 1401 C C . LEU A 1 190 ? 14.266 -15.625 -8.453 1 95.19 190 LEU A C 1
ATOM 1403 O O . LEU A 1 190 ? 14.625 -15.062 -9.492 1 95.19 190 LEU A O 1
ATOM 1407 N N . ILE A 1 191 ? 13.055 -15.82 -8.109 1 96.5 191 ILE A N 1
ATOM 1408 C CA . ILE A 1 191 ? 11.984 -15.367 -8.992 1 96.5 191 ILE A CA 1
ATOM 1409 C C . ILE A 1 191 ? 11.961 -13.844 -9.039 1 96.5 191 ILE A C 1
ATOM 1411 O O . ILE A 1 191 ? 11.773 -13.258 -10.109 1 96.5 191 ILE A O 1
ATOM 1415 N N . SER A 1 192 ? 12.18 -13.219 -7.914 1 95.12 192 SER A N 1
ATOM 1416 C CA . SER A 1 192 ? 12.25 -11.766 -7.844 1 95.12 192 SER A CA 1
ATOM 1417 C C . SER A 1 192 ? 13.367 -11.219 -8.727 1 95.12 192 SER A C 1
ATOM 1419 O O . SER A 1 192 ? 13.172 -10.242 -9.445 1 95.12 192 SER A O 1
ATOM 1421 N N . ILE A 1 193 ? 14.508 -11.852 -8.711 1 94.81 193 ILE A N 1
ATOM 1422 C CA . ILE A 1 193 ? 15.641 -11.461 -9.539 1 94.81 193 ILE A CA 1
ATOM 1423 C C . ILE A 1 193 ? 15.258 -11.578 -11.016 1 94.81 193 ILE A C 1
ATOM 1425 O O . ILE A 1 193 ? 15.523 -10.672 -11.805 1 94.81 193 ILE A O 1
ATOM 1429 N N . ALA A 1 194 ? 14.648 -12.641 -11.344 1 95.06 194 ALA A N 1
ATOM 1430 C CA . ALA A 1 194 ? 14.242 -12.867 -12.727 1 95.06 194 ALA A CA 1
ATOM 1431 C C . ALA A 1 194 ? 13.297 -11.773 -13.203 1 95.06 194 ALA A C 1
ATOM 1433 O O . ALA A 1 194 ? 13.414 -11.289 -14.328 1 95.06 194 ALA A O 1
ATOM 1434 N N . LEU A 1 195 ? 12.367 -11.383 -12.375 1 95.31 195 LEU A N 1
ATOM 1435 C CA . LEU A 1 195 ? 11.414 -10.328 -12.711 1 95.31 195 LEU A CA 1
ATOM 1436 C C . LEU A 1 195 ? 12.125 -9 -12.938 1 95.31 195 LEU A C 1
ATOM 1438 O O . LEU A 1 195 ? 11.875 -8.32 -13.938 1 95.31 195 LEU A O 1
ATOM 1442 N N . ARG A 1 196 ? 13.008 -8.664 -12.078 1 93.19 196 ARG A N 1
ATOM 1443 C CA . ARG A 1 196 ? 13.711 -7.391 -12.172 1 93.19 196 ARG A CA 1
ATOM 1444 C C . ARG A 1 196 ? 14.586 -7.336 -13.414 1 93.19 196 ARG A C 1
ATOM 1446 O O . ARG A 1 196 ? 14.57 -6.348 -14.148 1 93.19 196 ARG A O 1
ATOM 1453 N N . GLU A 1 197 ? 15.289 -8.367 -13.656 1 93.06 197 GLU A N 1
ATOM 1454 C CA . GLU A 1 197 ? 16.188 -8.422 -14.812 1 93.06 197 GLU A CA 1
ATOM 1455 C C . GLU A 1 197 ? 15.398 -8.375 -16.125 1 93.06 197 GLU A C 1
ATOM 1457 O O . GLU A 1 197 ? 15.82 -7.727 -17.078 1 93.06 197 GLU A O 1
ATOM 1462 N N . TYR A 1 198 ? 14.336 -9.039 -16.078 1 92.5 198 TYR A N 1
ATOM 1463 C CA . TYR A 1 198 ? 13.484 -9.008 -17.266 1 92.5 198 TYR A CA 1
ATOM 1464 C C . TYR A 1 198 ? 12.984 -7.598 -17.547 1 92.5 198 TYR A C 1
ATOM 1466 O O . TYR A 1 198 ? 13 -7.145 -18.688 1 92.5 198 TYR A O 1
ATOM 1474 N N . MET A 1 199 ? 12.586 -6.93 -16.547 1 90.44 199 MET A N 1
ATOM 1475 C CA . MET A 1 199 ? 12.062 -5.574 -16.688 1 90.44 199 MET A CA 1
ATOM 1476 C C . MET A 1 199 ? 13.148 -4.625 -17.188 1 90.44 199 MET A C 1
ATOM 1478 O O . MET A 1 199 ? 12.883 -3.771 -18.031 1 90.44 199 MET A O 1
ATOM 1482 N N . VAL A 1 200 ? 14.32 -4.758 -16.688 1 89.19 200 VAL A N 1
ATOM 1483 C CA . VAL A 1 200 ? 15.438 -3.93 -17.109 1 89.19 200 VAL A CA 1
ATOM 1484 C C . VAL A 1 200 ? 15.727 -4.172 -18.594 1 89.19 200 VAL A C 1
ATOM 1486 O O . VAL A 1 200 ? 15.898 -3.221 -19.359 1 89.19 200 VAL A O 1
ATOM 1489 N N . ARG A 1 201 ? 15.727 -5.34 -18.953 1 89.62 201 ARG A N 1
ATOM 1490 C CA . ARG A 1 201 ? 16 -5.699 -20.328 1 89.62 201 ARG A CA 1
ATOM 1491 C C . ARG A 1 201 ? 14.914 -5.172 -21.266 1 89.62 201 ARG A C 1
ATOM 1493 O O . ARG A 1 201 ? 15.219 -4.641 -22.344 1 89.62 201 ARG A O 1
ATOM 1500 N N . GLU A 1 202 ? 13.68 -5.352 -20.828 1 88 202 GLU A N 1
ATOM 1501 C CA . GLU A 1 202 ? 12.562 -4.891 -21.641 1 88 202 GLU A CA 1
ATOM 1502 C C . GLU A 1 202 ? 12.578 -3.369 -21.781 1 88 202 GLU A C 1
ATOM 1504 O O . GLU A 1 202 ? 12.289 -2.836 -22.859 1 88 202 GLU A O 1
ATOM 1509 N N . ASN A 1 203 ? 12.93 -2.684 -20.75 1 84 203 ASN A N 1
ATOM 1510 C CA . ASN A 1 203 ? 13.016 -1.229 -20.797 1 84 203 ASN A CA 1
ATOM 1511 C C . ASN A 1 203 ? 14.133 -0.765 -21.734 1 84 203 ASN A C 1
ATOM 1513 O O . ASN A 1 203 ? 13.977 0.213 -22.453 1 84 203 ASN A O 1
ATOM 1517 N N . GLU A 1 204 ? 15.227 -1.401 -21.688 1 83.94 204 GLU A N 1
ATOM 1518 C CA . GLU A 1 204 ? 16.344 -1.086 -22.562 1 83.94 204 GLU A CA 1
ATOM 1519 C C . GLU A 1 204 ? 15.977 -1.341 -24.031 1 83.94 204 GLU A C 1
ATOM 1521 O O . GLU A 1 204 ? 16.328 -0.551 -24.906 1 83.94 204 GLU A O 1
ATOM 1526 N N . ARG A 1 205 ? 15.375 -2.383 -24.234 1 83.44 205 ARG A N 1
ATOM 1527 C CA . ARG A 1 205 ? 14.945 -2.717 -25.578 1 83.44 205 ARG A CA 1
ATOM 1528 C C . ARG A 1 205 ? 14.023 -1.637 -26.141 1 83.44 205 ARG A C 1
ATOM 1530 O O . ARG A 1 205 ? 14.18 -1.22 -27.297 1 83.44 205 ARG A O 1
ATOM 1537 N N . ILE A 1 206 ? 13.102 -1.201 -25.359 1 80.25 206 ILE A N 1
ATOM 1538 C CA . ILE A 1 206 ? 12.164 -0.166 -25.781 1 80.25 206 ILE A CA 1
ATOM 1539 C C . ILE A 1 206 ? 12.922 1.136 -26.047 1 80.25 206 ILE A C 1
ATOM 1541 O O . ILE A 1 206 ? 12.625 1.847 -27.016 1 80.25 206 ILE A O 1
ATOM 1545 N N . ARG A 1 207 ? 13.898 1.407 -25.219 1 77.31 207 ARG A N 1
ATOM 1546 C CA . ARG A 1 207 ? 14.695 2.621 -25.359 1 77.31 207 ARG A CA 1
ATOM 1547 C C . ARG A 1 207 ? 15.508 2.584 -26.656 1 77.31 207 ARG A C 1
ATOM 1549 O O . ARG A 1 207 ? 15.555 3.572 -27.391 1 77.31 207 ARG A O 1
ATOM 1556 N N . VAL A 1 208 ? 16.172 1.529 -26.969 1 77.06 208 VAL A N 1
ATOM 1557 C CA . VAL A 1 208 ? 17.047 1.391 -28.125 1 77.06 208 VAL A CA 1
ATOM 1558 C C . VAL A 1 208 ? 16.219 1.296 -29.406 1 77.06 208 VAL A C 1
ATOM 1560 O O . VAL A 1 208 ? 16.578 1.893 -30.422 1 77.06 208 VAL A O 1
ATOM 1563 N N . GLU A 1 209 ? 15.398 0.413 -29.312 1 72.12 209 GLU A N 1
ATOM 1564 C CA . GLU A 1 209 ? 14.602 0.229 -30.531 1 72.12 209 GLU A CA 1
ATOM 1565 C C . GLU A 1 209 ? 13.75 1.461 -30.812 1 72.12 209 GLU A C 1
ATOM 1567 O O . GLU A 1 209 ? 13.281 1.648 -31.938 1 72.12 209 GLU A O 1
ATOM 1572 N N . GLY A 1 210 ? 14.031 2.77 -30.172 1 57.84 210 GLY A N 1
ATOM 1573 C CA . GLY A 1 210 ? 13.422 4.051 -30.469 1 57.84 210 GLY A CA 1
ATOM 1574 C C . GLY A 1 210 ? 11.906 4.035 -30.344 1 57.84 210 GLY A C 1
ATOM 1575 O O . GLY A 1 210 ? 11.227 4.945 -30.828 1 57.84 210 GLY A O 1
ATOM 1576 N N . ILE A 1 211 ? 11.281 3.051 -30.859 1 48.97 211 ILE A N 1
ATOM 1577 C CA . ILE A 1 211 ? 9.883 3.211 -31.234 1 48.97 211 ILE A CA 1
ATOM 1578 C C . ILE A 1 211 ? 9.164 4.082 -30.219 1 48.97 211 ILE A C 1
ATOM 1580 O O . ILE A 1 211 ? 9.094 3.729 -29.031 1 48.97 211 ILE A O 1
ATOM 1584 N N . ASN A 1 212 ? 9.109 5.449 -30.547 1 41.62 212 ASN A N 1
ATOM 1585 C CA . ASN A 1 212 ? 8.352 6.641 -30.188 1 41.62 212 ASN A CA 1
ATOM 1586 C C . ASN A 1 212 ? 7.055 6.277 -29.469 1 41.62 212 ASN A C 1
ATOM 1588 O O . ASN A 1 212 ? 6.191 7.133 -29.266 1 41.62 212 ASN A O 1
ATOM 1592 N N . ARG A 1 213 ? 6.297 5.168 -30.016 1 40.38 213 ARG A N 1
ATOM 1593 C CA . ARG A 1 213 ? 4.84 5.254 -30.047 1 40.38 213 ARG A CA 1
ATOM 1594 C C . ARG A 1 213 ? 4.273 5.41 -28.625 1 40.38 213 ARG A C 1
ATOM 1596 O O . ARG A 1 213 ? 4.742 4.758 -27.688 1 40.38 213 ARG A O 1
ATOM 1603 N N . GLU A 1 214 ? 3.818 6.391 -28.344 1 48.91 214 GLU A N 1
ATOM 1604 C CA . GLU A 1 214 ? 2.869 6.859 -27.344 1 48.91 214 GLU A CA 1
ATOM 1605 C C . GLU A 1 214 ? 2.371 5.703 -26.484 1 48.91 214 GLU A C 1
ATOM 1607 O O . GLU A 1 214 ? 2.012 5.902 -25.312 1 48.91 214 GLU A O 1
ATOM 1612 N N . GLY A 1 215 ? 2.389 4.34 -27.062 1 47.56 215 GLY A N 1
ATOM 1613 C CA . GLY A 1 215 ? 1.551 3.289 -26.5 1 47.56 215 GLY A CA 1
ATOM 1614 C C . GLY A 1 215 ? 2.348 2.141 -25.922 1 47.56 215 GLY A C 1
ATOM 1615 O O . GLY A 1 215 ? 1.774 1.175 -25.406 1 47.56 215 GLY A O 1
ATOM 1616 N N . ALA A 1 216 ? 3.689 1.979 -26.188 1 53.59 216 ALA A N 1
ATOM 1617 C CA . ALA A 1 216 ? 4.25 0.675 -25.844 1 53.59 216 ALA A CA 1
ATOM 1618 C C . ALA A 1 216 ? 4.715 0.645 -24.391 1 53.59 216 ALA A C 1
ATOM 1620 O O . ALA A 1 216 ? 5.852 1.01 -24.094 1 53.59 216 ALA A O 1
ATOM 1621 N N . ALA A 1 217 ? 3.953 0.737 -23.453 1 62.62 217 ALA A N 1
ATOM 1622 C CA . ALA A 1 217 ? 4.262 0.58 -22.031 1 62.62 217 ALA A CA 1
ATOM 1623 C C . ALA A 1 217 ? 4.602 -0.871 -21.703 1 62.62 217 ALA A C 1
ATOM 1625 O O . ALA A 1 217 ? 4.062 -1.796 -22.312 1 62.62 217 ALA A O 1
ATOM 1626 N N . VAL A 1 218 ? 5.785 -1.068 -21.078 1 77.12 218 VAL A N 1
ATOM 1627 C CA . VAL A 1 218 ? 6.184 -2.385 -20.594 1 77.12 218 VAL A CA 1
ATOM 1628 C C . VAL A 1 218 ? 5.031 -3.027 -19.828 1 77.12 218 VAL A C 1
ATOM 1630 O O . VAL A 1 218 ? 4.359 -2.363 -19.047 1 77.12 218 VAL A O 1
ATOM 1633 N N . ARG A 1 219 ? 4.793 -4.254 -20.25 1 86.31 219 ARG A N 1
ATOM 1634 C CA . ARG A 1 219 ? 3.793 -5.062 -19.547 1 86.31 219 ARG A CA 1
ATOM 1635 C C . ARG A 1 219 ? 4.059 -5.094 -18.047 1 86.31 219 ARG A C 1
ATOM 1637 O O . ARG A 1 219 ? 5.207 -5.219 -17.625 1 86.31 219 ARG A O 1
ATOM 1644 N N . CYS A 1 220 ? 3.029 -4.816 -17.359 1 89.25 220 CYS A N 1
ATOM 1645 C CA . CYS A 1 220 ? 3.127 -4.953 -15.914 1 89.25 220 CYS A CA 1
ATOM 1646 C C . CYS A 1 220 ? 3.254 -6.418 -15.516 1 89.25 220 CYS A C 1
ATOM 1648 O O . CYS A 1 220 ? 2.436 -7.25 -15.914 1 89.25 220 CYS A O 1
ATOM 1650 N N . ILE A 1 221 ? 4.305 -6.758 -14.812 1 95.75 221 ILE A N 1
ATOM 1651 C CA . ILE A 1 221 ? 4.535 -8.133 -14.375 1 95.75 221 ILE A CA 1
ATOM 1652 C C . ILE A 1 221 ? 4.691 -8.172 -12.859 1 95.75 221 ILE A C 1
ATOM 1654 O O . ILE A 1 221 ? 5.094 -7.184 -12.242 1 95.75 221 ILE A O 1
ATOM 1658 N N . GLY A 1 222 ? 4.328 -9.367 -12.312 1 96.88 222 GLY A N 1
ATOM 1659 C CA . GLY A 1 222 ? 4.363 -9.469 -10.867 1 96.88 222 GLY A CA 1
ATOM 1660 C C . GLY A 1 222 ? 4.645 -10.875 -10.367 1 96.88 222 GLY A C 1
ATOM 1661 O O . GLY A 1 222 ? 4.992 -11.758 -11.156 1 96.88 222 GLY A O 1
ATOM 1662 N N . ILE A 1 223 ? 4.582 -11.055 -9.039 1 98 223 ILE A N 1
ATOM 1663 C CA . ILE A 1 223 ? 4.848 -12.328 -8.383 1 98 223 ILE A CA 1
ATOM 1664 C C . ILE A 1 223 ? 3.691 -12.68 -7.449 1 98 223 ILE A C 1
ATOM 1666 O O . ILE A 1 223 ? 3.162 -11.805 -6.754 1 98 223 ILE A O 1
ATOM 1670 N N . LYS A 1 224 ? 3.238 -13.867 -7.531 1 97.75 224 LYS A N 1
ATOM 1671 C CA . LYS A 1 224 ? 2.359 -14.438 -6.516 1 97.75 224 LYS A CA 1
ATOM 1672 C C . LYS A 1 224 ? 3.098 -15.477 -5.676 1 97.75 224 LYS A C 1
ATOM 1674 O O . LYS A 1 224 ? 3.547 -16.5 -6.195 1 97.75 224 LYS A O 1
ATOM 1679 N N . ILE A 1 225 ? 3.207 -15.219 -4.387 1 96.94 225 ILE A N 1
ATOM 1680 C CA . ILE A 1 225 ? 3.85 -16.141 -3.453 1 96.94 225 ILE A CA 1
ATOM 1681 C C . ILE A 1 225 ? 2.803 -17.062 -2.826 1 96.94 225 ILE A C 1
ATOM 1683 O O . ILE A 1 225 ? 1.965 -16.609 -2.041 1 96.94 225 ILE A O 1
ATOM 1687 N N . GLU A 1 226 ? 2.85 -18.25 -3.219 1 96.06 226 GLU A N 1
ATOM 1688 C CA . GLU A 1 226 ? 1.971 -19.25 -2.633 1 96.06 226 GLU A CA 1
ATOM 1689 C C . GLU A 1 226 ? 2.559 -19.812 -1.342 1 96.06 226 GLU A C 1
ATOM 1691 O O . GLU A 1 226 ? 3.549 -20.547 -1.371 1 96.06 226 GLU A O 1
ATOM 1696 N N . VAL A 1 227 ? 1.892 -19.531 -0.248 1 93.19 227 VAL A N 1
ATOM 1697 C CA . VAL A 1 227 ? 2.484 -19.859 1.044 1 93.19 227 VAL A CA 1
ATOM 1698 C C . VAL A 1 227 ? 1.825 -21.109 1.612 1 93.19 227 VAL A C 1
ATOM 1700 O O . VAL A 1 227 ? 2.311 -21.688 2.586 1 93.19 227 VAL A O 1
ATOM 1703 N N . GLY A 1 228 ? 0.801 -21.562 0.995 1 88.12 228 GLY A N 1
ATOM 1704 C CA . GLY A 1 228 ? 0.118 -22.75 1.487 1 88.12 228 GLY A CA 1
ATOM 1705 C C . GLY A 1 228 ? -0.577 -22.516 2.816 1 88.12 228 GLY A C 1
ATOM 1706 O O . GLY A 1 228 ? -1.373 -21.594 2.961 1 88.12 228 GLY A O 1
ATOM 1707 N N . ASP A 1 229 ? -0.315 -23.297 3.816 1 80.31 229 ASP A N 1
ATOM 1708 C CA . ASP A 1 229 ? -1.031 -23.203 5.086 1 80.31 229 ASP A CA 1
ATOM 1709 C C . ASP A 1 229 ? -0.121 -22.688 6.195 1 80.31 229 ASP A C 1
ATOM 1711 O O . ASP A 1 229 ? -0.318 -23.016 7.371 1 80.31 229 ASP A O 1
ATOM 1715 N N . VAL A 1 230 ? 0.914 -21.969 5.77 1 83.81 230 VAL A N 1
ATOM 1716 C CA . VAL A 1 230 ? 1.759 -21.391 6.801 1 83.81 230 VAL A CA 1
ATOM 1717 C C . VAL A 1 230 ? 0.974 -20.312 7.566 1 83.81 230 VAL A C 1
ATOM 1719 O O . VAL A 1 230 ? -0.115 -19.922 7.145 1 83.81 230 VAL A O 1
ATOM 1722 N N . HIS A 1 231 ? 1.533 -19.859 8.617 1 87.06 231 HIS A N 1
ATOM 1723 C CA . HIS A 1 231 ? 0.854 -18.891 9.461 1 87.06 231 HIS A CA 1
ATOM 1724 C C . HIS A 1 231 ? 1.203 -17.469 9.039 1 87.06 231 HIS A C 1
ATOM 1726 O O . HIS A 1 231 ? 2.098 -17.25 8.211 1 87.06 231 HIS A O 1
ATOM 1732 N N . MET A 1 232 ? 0.519 -16.594 9.617 1 91.06 232 MET A N 1
ATOM 1733 C CA . MET A 1 232 ? 0.593 -15.172 9.297 1 91.06 232 MET A CA 1
ATOM 1734 C C . MET A 1 232 ? 2.021 -14.656 9.445 1 91.06 232 MET A C 1
ATOM 1736 O O . MET A 1 232 ? 2.488 -13.867 8.617 1 91.06 232 MET A O 1
ATOM 1740 N N . ALA A 1 233 ? 2.738 -15.133 10.406 1 90.62 233 ALA A N 1
ATOM 1741 C CA . ALA A 1 233 ? 4.086 -14.633 10.664 1 90.62 233 ALA A CA 1
ATOM 1742 C C . ALA A 1 233 ? 5.02 -14.938 9.5 1 90.62 233 ALA A C 1
ATOM 1744 O O . ALA A 1 233 ? 5.754 -14.062 9.039 1 90.62 233 ALA A O 1
ATOM 1745 N N . GLU A 1 234 ? 4.965 -16.156 9.031 1 89.12 234 GLU A N 1
ATOM 1746 C CA . GLU A 1 234 ? 5.789 -16.547 7.895 1 89.12 234 GLU A CA 1
ATOM 1747 C C . GLU A 1 234 ? 5.395 -15.797 6.629 1 89.12 234 GLU A C 1
ATOM 1749 O O . GLU A 1 234 ? 6.254 -15.406 5.836 1 89.12 234 GLU A O 1
ATOM 1754 N N . THR A 1 235 ? 4.145 -15.664 6.488 1 92.5 235 THR A N 1
ATOM 1755 C CA . THR A 1 235 ? 3.654 -14.914 5.332 1 92.5 235 THR A CA 1
ATOM 1756 C C . THR A 1 235 ? 4.164 -13.477 5.355 1 92.5 235 THR A C 1
ATOM 1758 O O . THR A 1 235 ? 4.578 -12.945 4.328 1 92.5 235 THR A O 1
ATOM 1761 N N . ALA A 1 236 ? 4.184 -12.922 6.555 1 91.88 236 ALA A N 1
ATOM 1762 C CA . ALA A 1 236 ? 4.688 -11.555 6.723 1 91.88 236 ALA A CA 1
ATOM 1763 C C . ALA A 1 236 ? 6.172 -11.477 6.379 1 91.88 236 ALA A C 1
ATOM 1765 O O . ALA A 1 236 ? 6.633 -10.469 5.832 1 91.88 236 ALA A O 1
ATOM 1766 N N . ASP A 1 237 ? 6.887 -12.5 6.641 1 90.94 237 ASP A N 1
ATOM 1767 C CA . ASP A 1 237 ? 8.312 -12.547 6.328 1 90.94 237 ASP A CA 1
ATOM 1768 C C . ASP A 1 237 ? 8.547 -12.477 4.82 1 90.94 237 ASP A C 1
ATOM 1770 O O . ASP A 1 237 ? 9.477 -11.812 4.355 1 90.94 237 ASP A O 1
ATOM 1774 N N . PHE A 1 238 ? 7.742 -13.141 4.086 1 92.06 238 PHE A N 1
ATOM 1775 C CA . PHE A 1 238 ? 7.859 -13.094 2.633 1 92.06 238 PHE A CA 1
ATOM 1776 C C . PHE A 1 238 ? 7.598 -11.688 2.111 1 92.06 238 PHE A C 1
ATOM 1778 O O . PHE A 1 238 ? 8.289 -11.219 1.205 1 92.06 238 PHE A O 1
ATOM 1785 N N . LEU A 1 239 ? 6.59 -11.109 2.674 1 90.88 239 LEU A N 1
ATOM 1786 C CA . LEU A 1 239 ? 6.277 -9.734 2.271 1 90.88 239 LEU A CA 1
ATOM 1787 C C . LEU A 1 239 ? 7.438 -8.805 2.592 1 90.88 239 LEU A C 1
ATOM 1789 O O . LEU A 1 239 ? 7.797 -7.949 1.776 1 90.88 239 LEU A O 1
ATOM 1793 N N . MET A 1 240 ? 8.023 -8.977 3.709 1 89.94 240 MET A N 1
ATOM 1794 C CA . MET A 1 240 ? 9.172 -8.164 4.105 1 89.94 240 MET A CA 1
ATOM 1795 C C . MET A 1 240 ? 10.336 -8.367 3.143 1 89.94 240 MET A C 1
ATOM 1797 O O . MET A 1 240 ? 11.023 -7.406 2.785 1 89.94 240 MET A O 1
ATOM 1801 N N . GLN A 1 241 ? 10.539 -9.523 2.758 1 90.56 241 GLN A N 1
ATOM 1802 C CA . GLN A 1 241 ? 11.586 -9.805 1.789 1 90.56 241 GLN A CA 1
ATOM 1803 C C . GLN A 1 241 ? 11.344 -9.062 0.477 1 90.56 241 GLN A C 1
ATOM 1805 O O . GLN A 1 241 ? 12.258 -8.477 -0.096 1 90.56 241 GLN A O 1
ATOM 1810 N N . MET A 1 242 ? 10.148 -9.117 0.038 1 91.88 242 MET A N 1
ATOM 1811 C CA . MET A 1 242 ? 9.805 -8.445 -1.21 1 91.88 242 MET A CA 1
ATOM 1812 C C . MET A 1 242 ? 10.023 -6.945 -1.1 1 91.88 242 MET A C 1
ATOM 1814 O O . MET A 1 242 ? 10.531 -6.316 -2.033 1 91.88 242 MET A O 1
ATOM 1818 N N . ILE A 1 243 ? 9.648 -6.391 0.036 1 87.69 243 ILE A N 1
ATOM 1819 C CA . ILE A 1 243 ? 9.828 -4.961 0.266 1 87.69 243 ILE A CA 1
ATOM 1820 C C . ILE A 1 243 ? 11.32 -4.633 0.302 1 87.69 243 ILE A C 1
ATOM 1822 O O . ILE A 1 243 ? 11.766 -3.65 -0.299 1 87.69 243 ILE A O 1
ATOM 1826 N N . PHE A 1 244 ? 12 -5.457 0.929 1 84.88 244 PHE A N 1
ATOM 1827 C CA . PHE A 1 244 ? 13.43 -5.25 1.081 1 84.88 244 PHE A CA 1
ATOM 1828 C C . PHE A 1 244 ? 14.133 -5.297 -0.272 1 84.88 244 PHE A C 1
ATOM 1830 O O . PHE A 1 244 ? 14.969 -4.441 -0.573 1 84.88 244 PHE A O 1
ATOM 1837 N N . GLU A 1 245 ? 13.727 -6.18 -1.108 1 87.69 245 GLU A N 1
ATOM 1838 C CA . GLU A 1 245 ? 14.422 -6.426 -2.371 1 87.69 245 GLU A CA 1
ATOM 1839 C C . GLU A 1 245 ? 13.969 -5.441 -3.447 1 87.69 245 GLU A C 1
ATOM 1841 O O . GLU A 1 245 ? 14.75 -5.078 -4.328 1 87.69 245 GLU A O 1
ATOM 1846 N N . ASN A 1 246 ? 12.719 -5.051 -3.336 1 88.81 246 ASN A N 1
ATOM 1847 C CA . ASN A 1 246 ? 12.156 -4.336 -4.48 1 88.81 246 ASN A CA 1
ATOM 1848 C C . ASN A 1 246 ? 11.641 -2.959 -4.082 1 88.81 246 ASN A C 1
ATOM 1850 O O . ASN A 1 246 ? 11.234 -2.172 -4.941 1 88.81 246 ASN A O 1
ATOM 1854 N N . GLY A 1 247 ? 11.641 -2.676 -2.787 1 82.81 247 GLY A N 1
ATOM 1855 C CA . GLY A 1 247 ? 11.102 -1.412 -2.311 1 82.81 247 GLY A CA 1
ATOM 1856 C C . GLY A 1 247 ? 9.617 -1.47 -2.016 1 82.81 247 GLY A C 1
ATOM 1857 O O . GLY A 1 247 ? 8.891 -2.266 -2.613 1 82.81 247 GLY A O 1
ATOM 1858 N N . PRO A 1 248 ? 9.148 -0.657 -1.172 1 79.62 248 PRO A N 1
ATOM 1859 C CA . PRO A 1 248 ? 7.746 -0.677 -0.738 1 79.62 248 PRO A CA 1
ATOM 1860 C C . PRO A 1 248 ? 6.777 -0.342 -1.867 1 79.62 248 PRO A C 1
ATOM 1862 O O . PRO A 1 248 ? 5.621 -0.78 -1.845 1 79.62 248 PRO A O 1
ATOM 1865 N N . ARG A 1 249 ? 7.211 0.401 -2.828 1 77.44 249 ARG A N 1
ATOM 1866 C CA . ARG A 1 249 ? 6.34 0.827 -3.92 1 77.44 249 ARG A CA 1
ATOM 1867 C C . ARG A 1 249 ? 6.02 -0.337 -4.852 1 77.44 249 ARG A C 1
ATOM 1869 O O . ARG A 1 249 ? 5.094 -0.254 -5.66 1 77.44 249 ARG A O 1
ATOM 1876 N N . SER A 1 250 ? 6.773 -1.415 -4.73 1 82.69 250 SER A N 1
ATOM 1877 C CA . SER A 1 250 ? 6.562 -2.594 -5.562 1 82.69 250 SER A CA 1
ATOM 1878 C C . SER A 1 250 ? 5.398 -3.434 -5.047 1 82.69 250 SER A C 1
ATOM 1880 O O . SER A 1 250 ? 4.902 -4.316 -5.75 1 82.69 250 SER A O 1
ATOM 1882 N N . ILE A 1 251 ? 4.953 -3.117 -3.861 1 87.31 251 ILE A N 1
ATOM 1883 C CA . ILE A 1 251 ? 3.93 -3.943 -3.229 1 87.31 251 ILE A CA 1
ATOM 1884 C C . ILE A 1 251 ? 2.545 -3.373 -3.533 1 87.31 251 ILE A C 1
ATOM 1886 O O . ILE A 1 251 ? 1.993 -2.609 -2.74 1 87.31 251 ILE A O 1
ATOM 1890 N N . VAL A 1 252 ? 2.1 -3.676 -4.645 1 87.75 252 VAL A N 1
ATOM 1891 C CA . VAL A 1 252 ? 0.756 -3.328 -5.098 1 87.75 252 VAL A CA 1
ATOM 1892 C C . VAL A 1 252 ? 0.072 -4.562 -5.68 1 87.75 252 VAL A C 1
ATOM 1894 O O . VAL A 1 252 ? 0.741 -5.496 -6.133 1 87.75 252 VAL A O 1
ATOM 1897 N N . ARG A 1 253 ? -1.175 -4.566 -5.75 1 90.06 253 ARG A N 1
ATOM 1898 C CA . ARG A 1 253 ? -1.955 -5.746 -6.121 1 90.06 253 ARG A CA 1
ATOM 1899 C C . ARG A 1 253 ? -1.637 -6.188 -7.543 1 90.06 253 ARG A C 1
ATOM 1901 O O . ARG A 1 253 ? -1.724 -7.375 -7.863 1 90.06 253 ARG A O 1
ATOM 1908 N N . ASP A 1 254 ? -1.272 -5.262 -8.336 1 92.25 254 ASP A N 1
ATOM 1909 C CA . ASP A 1 254 ? -1.025 -5.566 -9.742 1 92.25 254 ASP A CA 1
ATOM 1910 C C . ASP A 1 254 ? 0.334 -6.234 -9.93 1 92.25 254 ASP A C 1
ATOM 1912 O O . ASP A 1 254 ? 0.621 -6.785 -10.992 1 92.25 254 ASP A O 1
ATOM 1916 N N . LYS A 1 255 ? 1.208 -6.195 -8.859 1 94.5 255 LYS A N 1
ATOM 1917 C CA . LYS A 1 255 ? 2.561 -6.727 -9 1 94.5 255 LYS A CA 1
ATOM 1918 C C . LYS A 1 255 ? 2.863 -7.758 -7.918 1 94.5 255 LYS A C 1
ATOM 1920 O O . LYS A 1 255 ? 3.883 -8.453 -7.98 1 94.5 255 LYS A O 1
ATOM 1925 N N . PHE A 1 256 ? 1.953 -7.773 -6.977 1 95.38 256 PHE A N 1
ATOM 1926 C CA . PHE A 1 256 ? 2.227 -8.648 -5.844 1 95.38 256 PHE A CA 1
ATOM 1927 C C . PHE A 1 256 ? 0.94 -9.281 -5.328 1 95.38 256 PHE A C 1
ATOM 1929 O O . PHE A 1 256 ? -0.048 -8.586 -5.086 1 95.38 256 PHE A O 1
ATOM 1936 N N . ARG A 1 257 ? 0.966 -10.617 -5.152 1 96.75 257 ARG A N 1
ATOM 1937 C CA . ARG A 1 257 ? -0.126 -11.391 -4.574 1 96.75 257 ARG A CA 1
ATOM 1938 C C . ARG A 1 257 ? 0.403 -12.445 -3.611 1 96.75 257 ARG A C 1
ATOM 1940 O O . ARG A 1 257 ? 1.552 -12.883 -3.727 1 96.75 257 ARG A O 1
ATOM 1947 N N . VAL A 1 258 ? -0.432 -12.797 -2.68 1 96.62 258 VAL A N 1
ATOM 1948 C CA . VAL A 1 258 ? -0.157 -13.898 -1.762 1 96.62 258 VAL A CA 1
ATOM 1949 C C . VAL A 1 258 ? -1.238 -14.969 -1.897 1 96.62 258 VAL A C 1
ATOM 1951 O O . VAL A 1 258 ? -2.432 -14.664 -1.842 1 96.62 258 VAL A O 1
ATOM 1954 N N . GLY A 1 259 ? -0.804 -16.141 -2.139 1 96 259 GLY A N 1
ATOM 1955 C CA . GLY A 1 259 ? -1.716 -17.281 -2.15 1 96 259 GLY A CA 1
ATOM 1956 C C . GLY A 1 259 ? -1.624 -18.125 -0.898 1 96 259 GLY A C 1
ATOM 1957 O O . GLY A 1 259 ? -0.535 -18.344 -0.361 1 96 259 GLY A O 1
ATOM 1958 N N . GLY A 1 260 ? -2.691 -18.625 -0.47 1 94.25 260 GLY A N 1
ATOM 1959 C CA . GLY A 1 260 ? -2.74 -19.484 0.693 1 94.25 260 GLY A CA 1
ATOM 1960 C C . GLY A 1 260 ? -4.031 -20.281 0.793 1 94.25 260 GLY A C 1
ATOM 1961 O O . GLY A 1 260 ? -4.941 -20.094 -0.015 1 94.25 260 GLY A O 1
ATOM 1962 N N . GLY A 1 261 ? -4.047 -21.141 1.754 1 92.56 261 GLY A N 1
ATOM 1963 C CA . GLY A 1 261 ? -5.211 -21.984 1.953 1 92.56 261 GLY A CA 1
ATOM 1964 C C . GLY A 1 261 ? -6.293 -21.328 2.785 1 92.56 261 GLY A C 1
ATOM 1965 O O . GLY A 1 261 ? -6.16 -20.172 3.178 1 92.56 261 GLY A O 1
ATOM 1966 N N . PHE A 1 262 ? -7.34 -22.125 2.988 1 91.62 262 PHE A N 1
ATOM 1967 C CA . PHE A 1 262 ? -8.516 -21.641 3.703 1 91.62 262 PHE A CA 1
ATOM 1968 C C . PHE A 1 262 ? -8.188 -21.359 5.164 1 91.62 262 PHE A C 1
ATOM 1970 O O . PHE A 1 262 ? -8.711 -20.406 5.75 1 91.62 262 PHE A O 1
ATOM 1977 N N . ASN A 1 263 ? -7.363 -22.109 5.734 1 92.19 263 ASN A N 1
ATOM 1978 C CA . ASN A 1 263 ? -7.004 -21.938 7.137 1 92.19 263 ASN A CA 1
ATOM 1979 C C . ASN A 1 263 ? -6.285 -20.609 7.363 1 92.19 263 ASN A C 1
ATOM 1981 O O . ASN A 1 263 ? -6.539 -19.922 8.359 1 92.19 263 ASN A O 1
ATOM 1985 N N . LEU A 1 264 ? -5.391 -20.25 6.48 1 93.38 264 LEU A N 1
ATOM 1986 C CA . LEU A 1 264 ? -4.711 -18.969 6.594 1 93.38 264 LEU A CA 1
ATOM 1987 C C . LEU A 1 264 ? -5.691 -17.812 6.41 1 93.38 264 LEU A C 1
ATOM 1989 O O . LEU A 1 264 ? -5.617 -16.812 7.117 1 93.38 264 LEU A O 1
ATOM 1993 N N . LEU A 1 265 ? -6.605 -17.984 5.473 1 94.12 265 LEU A N 1
ATOM 1994 C CA . LEU A 1 265 ? -7.637 -16.984 5.285 1 94.12 265 LEU A CA 1
ATOM 1995 C C . LEU A 1 265 ? -8.398 -16.734 6.586 1 94.12 265 LEU A C 1
ATOM 1997 O O . LEU A 1 265 ? -8.578 -15.586 6.996 1 94.12 265 LEU A O 1
ATOM 2001 N N . LYS A 1 266 ? -8.789 -17.781 7.18 1 93.31 266 LYS A N 1
ATOM 2002 C CA . LYS A 1 266 ? -9.539 -17.672 8.43 1 93.31 266 LYS A CA 1
ATOM 2003 C C . LYS A 1 266 ? -8.711 -17.016 9.516 1 93.31 266 LYS A C 1
ATOM 2005 O O . LYS A 1 266 ? -9.211 -16.156 10.258 1 93.31 266 LYS A O 1
ATOM 2010 N N . GLU A 1 267 ? -7.496 -17.375 9.586 1 94 267 GLU A N 1
ATOM 2011 C CA . GLU A 1 267 ? -6.594 -16.797 10.57 1 94 267 GLU A CA 1
ATOM 2012 C C . GLU A 1 267 ? -6.477 -15.281 10.391 1 94 267 GLU A C 1
ATOM 2014 O O . GLU A 1 267 ? -6.582 -14.523 11.359 1 94 267 GLU A O 1
ATOM 2019 N N . LEU A 1 268 ? -6.246 -14.875 9.164 1 94 268 LEU A N 1
ATOM 2020 C CA . LEU A 1 268 ? -6.078 -13.453 8.867 1 94 268 LEU A CA 1
ATOM 2021 C C . LEU A 1 268 ? -7.352 -12.68 9.172 1 94 268 LEU A C 1
ATOM 2023 O O . LEU A 1 268 ? -7.301 -11.609 9.781 1 94 268 LEU A O 1
ATOM 2027 N N . ARG A 1 269 ? -8.453 -13.219 8.812 1 92.31 269 ARG A N 1
ATOM 2028 C CA . ARG A 1 269 ? -9.734 -12.547 9.031 1 92.31 269 ARG A CA 1
ATOM 2029 C C . ARG A 1 269 ? -10.039 -12.414 10.523 1 92.31 269 ARG A C 1
ATOM 2031 O O . ARG A 1 269 ? -10.453 -11.352 10.984 1 92.31 269 ARG A O 1
ATOM 2038 N N . ASP A 1 270 ? -9.867 -13.531 11.227 1 92.25 270 ASP A N 1
ATOM 2039 C CA . ASP A 1 270 ? -10.125 -13.516 12.664 1 92.25 270 ASP A CA 1
ATOM 2040 C C . ASP A 1 270 ? -9.266 -12.477 13.375 1 92.25 270 ASP A C 1
ATOM 2042 O O . ASP A 1 270 ? -9.742 -11.773 14.258 1 92.25 270 ASP A O 1
ATOM 2046 N N . CYS A 1 271 ? -8.023 -12.438 12.969 1 90.69 271 CYS A N 1
ATOM 2047 C CA . CYS A 1 271 ? -7.102 -11.484 13.578 1 90.69 271 CYS A CA 1
ATOM 2048 C C . CYS A 1 271 ? -7.539 -10.047 13.305 1 90.69 271 CYS A C 1
ATOM 2050 O O . CYS A 1 271 ? -7.613 -9.234 14.219 1 90.69 271 CYS A O 1
ATOM 2052 N N . TYR A 1 272 ? -7.84 -9.734 12.094 1 88.06 272 TYR A N 1
ATOM 2053 C CA . TYR A 1 272 ? -8.266 -8.391 11.734 1 88.06 272 TYR A CA 1
ATOM 2054 C C . TYR A 1 272 ? -9.562 -8.016 12.445 1 88.06 272 TYR A C 1
ATOM 2056 O O . TYR A 1 272 ? -9.711 -6.902 12.945 1 88.06 272 TYR A O 1
ATOM 2064 N N . GLU A 1 273 ? -10.516 -8.875 12.508 1 86.88 273 GLU A N 1
ATOM 2065 C CA . GLU A 1 273 ? -11.836 -8.609 13.07 1 86.88 273 GLU A CA 1
ATOM 2066 C C . GLU A 1 273 ? -11.75 -8.383 14.578 1 86.88 273 GLU A C 1
ATOM 2068 O O . GLU A 1 273 ? -12.68 -7.848 15.188 1 86.88 273 GLU A O 1
ATOM 2073 N N . SER A 1 274 ? -10.703 -8.781 15.148 1 86.5 274 SER A N 1
ATOM 2074 C CA . SER A 1 274 ? -10.523 -8.578 16.578 1 86.5 274 SER A CA 1
ATOM 2075 C C . SER A 1 274 ? -10.125 -7.145 16.891 1 86.5 274 SER A C 1
ATOM 2077 O O . SER A 1 274 ? -10.062 -6.75 18.062 1 86.5 274 SER A O 1
ATOM 2079 N N . TRP A 1 275 ? -9.852 -6.363 15.836 1 83.44 275 TRP A N 1
ATOM 2080 C CA . TRP A 1 275 ? -9.523 -4.953 16.047 1 83.44 275 TRP A CA 1
ATOM 2081 C C . TRP A 1 275 ? -10.781 -4.152 16.375 1 83.44 275 TRP A C 1
ATOM 2083 O O . TRP A 1 275 ? -11.797 -4.258 15.688 1 83.44 275 TRP A O 1
ATOM 2093 N N . ASP A 1 276 ? -10.961 -3.607 17.578 1 71.06 276 ASP A N 1
ATOM 2094 C CA . ASP A 1 276 ? -12.07 -2.793 18.047 1 71.06 276 ASP A CA 1
ATOM 2095 C C . ASP A 1 276 ? -11.758 -1.305 17.922 1 71.06 276 ASP A C 1
ATOM 2097 O O . ASP A 1 276 ? -10.758 -0.83 18.453 1 71.06 276 ASP A O 1
ATOM 2101 N N . SER A 1 277 ? -12.344 -0.798 16.969 1 59.53 277 SER A N 1
ATOM 2102 C CA . SER A 1 277 ? -12.156 0.647 16.875 1 59.53 277 SER A CA 1
ATOM 2103 C C . SER A 1 277 ? -12.758 1.362 18.078 1 59.53 277 SER A C 1
ATOM 2105 O O . SER A 1 277 ? -13.969 1.298 18.312 1 59.53 277 SER A O 1
ATOM 2107 N N . VAL A 1 278 ? -12.555 0.944 19.219 1 51.41 278 VAL A N 1
ATOM 2108 C CA . VAL A 1 278 ? -13.242 1.432 20.406 1 51.41 278 VAL A CA 1
ATOM 2109 C C . VAL A 1 278 ? -14.039 2.689 20.078 1 51.41 278 VAL A C 1
ATOM 2111 O O . VAL A 1 278 ? -15.094 2.936 20.656 1 51.41 278 VAL A O 1
ATOM 2114 N N . GLY A 1 279 ? -13.719 3.594 19.109 1 45.84 279 GLY A N 1
ATOM 2115 C CA . GLY A 1 279 ? -14.461 4.84 19 1 45.84 279 GLY A CA 1
ATOM 2116 C C . GLY A 1 279 ? -15.18 4.984 17.672 1 45.84 279 GLY A C 1
ATOM 2117 O O . GLY A 1 279 ? -15.922 5.945 17.453 1 45.84 279 GLY A O 1
ATOM 2118 N N . VAL A 1 280 ? -14.844 4.5 16.578 1 43.34 280 VAL A N 1
ATOM 2119 C CA . VAL A 1 280 ? -15.555 4.875 15.367 1 43.34 280 VAL A CA 1
ATOM 2120 C C . VAL A 1 280 ? -16.578 3.791 15.008 1 43.34 280 VAL A C 1
ATOM 2122 O O . VAL A 1 280 ? -16.234 2.607 14.953 1 43.34 280 VAL A O 1
ATOM 2125 N N . SER A 1 281 ? -17.844 3.838 15.43 1 33.38 281 SER A N 1
ATOM 2126 C CA . SER A 1 281 ? -18.922 2.963 14.984 1 33.38 281 SER A CA 1
ATOM 2127 C C . SER A 1 281 ? -18.828 2.68 13.484 1 33.38 281 SER A C 1
ATOM 2129 O O . SER A 1 281 ? -18.719 3.604 12.68 1 33.38 281 SER A O 1
ATOM 2131 N N . PRO A 1 282 ? -18.453 1.511 12.961 1 34.06 282 PRO A N 1
ATOM 2132 C CA . PRO A 1 282 ? -18.422 1.208 11.531 1 34.06 282 PRO A CA 1
ATOM 2133 C C . PRO A 1 282 ? -19.703 1.611 10.812 1 34.06 282 PRO A C 1
ATOM 2135 O O . PRO A 1 282 ? -20.797 1.425 11.344 1 34.06 282 PRO A O 1
ATOM 2138 N N . ASP A 1 283 ? -19.719 2.783 10.148 1 29.77 283 ASP A N 1
ATOM 2139 C CA . ASP A 1 283 ? -20.938 2.963 9.367 1 29.77 283 ASP A CA 1
ATOM 2140 C C . ASP A 1 283 ? -21.172 1.774 8.445 1 29.77 283 ASP A C 1
ATOM 2142 O O . ASP A 1 283 ? -20.453 1.599 7.453 1 29.77 283 ASP A O 1
ATOM 2146 N N . THR A 1 284 ? -21.438 0.621 9.008 1 27.56 284 THR A N 1
ATOM 2147 C CA . THR A 1 284 ? -21.906 -0.549 8.273 1 27.56 284 THR A CA 1
ATOM 2148 C C . THR A 1 284 ? -23.156 -0.211 7.469 1 27.56 284 THR A C 1
ATOM 2150 O O . THR A 1 284 ? -23.969 -1.094 7.164 1 27.56 284 THR A O 1
ATOM 2153 N N . SER A 1 285 ? -23.531 1.069 7.391 1 25.36 285 SER A N 1
ATOM 2154 C CA . SER A 1 285 ? -24.781 1.066 6.629 1 25.36 285 SER A CA 1
ATOM 2155 C C . SER A 1 285 ? -24.562 0.497 5.23 1 25.36 285 SER A C 1
ATOM 2157 O O . SER A 1 285 ? -23.625 0.88 4.535 1 25.36 285 SER A O 1
ATOM 2159 N N . PRO A 1 286 ? -25.375 -0.505 4.949 1 22.48 286 PRO A N 1
ATOM 2160 C CA . PRO A 1 286 ? -25.453 -0.871 3.533 1 22.48 286 PRO A CA 1
ATOM 2161 C C . PRO A 1 286 ? -25.625 0.339 2.619 1 22.48 286 PRO A C 1
ATOM 2163 O O . PRO A 1 286 ? -26.203 1.352 3.033 1 22.48 286 PRO A O 1
ATOM 2166 N N . MET B 1 1 ? 8.312 -15.992 20.375 1 39.72 1 MET B N 1
ATOM 2167 C CA . MET B 1 1 ? 9.055 -14.742 20.547 1 39.72 1 MET B CA 1
ATOM 2168 C C . MET B 1 1 ? 9.359 -14.117 19.188 1 39.72 1 MET B C 1
ATOM 2170 O O . MET B 1 1 ? 9.172 -12.914 19 1 39.72 1 MET B O 1
ATOM 2174 N N . ALA B 1 2 ? 9.945 -14.914 18.188 1 48.12 2 ALA B N 1
ATOM 2175 C CA . ALA B 1 2 ? 10.391 -14.531 16.844 1 48.12 2 ALA B CA 1
ATOM 2176 C C . ALA B 1 2 ? 9.211 -14.094 15.984 1 48.12 2 ALA B C 1
ATOM 2178 O O . ALA B 1 2 ? 9.312 -13.133 15.219 1 48.12 2 ALA B O 1
ATOM 2179 N N . THR B 1 3 ? 8.039 -14.648 16.406 1 61.5 3 THR B N 1
ATOM 2180 C CA . THR B 1 3 ? 6.812 -14.461 15.641 1 61.5 3 THR B CA 1
ATOM 2181 C C . THR B 1 3 ? 6.238 -13.062 15.867 1 61.5 3 THR B C 1
ATOM 2183 O O . THR B 1 3 ? 5.77 -12.422 14.93 1 61.5 3 THR B O 1
ATOM 2186 N N . GLU B 1 4 ? 6.535 -12.57 17.109 1 72.88 4 GLU B N 1
ATOM 2187 C CA . GLU B 1 4 ? 5.973 -11.266 17.453 1 72.88 4 GLU B CA 1
ATOM 2188 C C . GLU B 1 4 ? 6.801 -10.133 16.844 1 72.88 4 GLU B C 1
ATOM 2190 O O . GLU B 1 4 ? 6.262 -9.078 16.5 1 72.88 4 GLU B O 1
ATOM 2195 N N . GLN B 1 5 ? 8.023 -10.5 16.609 1 87.06 5 GLN B N 1
ATOM 2196 C CA . GLN B 1 5 ? 8.93 -9.453 16.141 1 87.06 5 GLN B CA 1
ATOM 2197 C C . GLN B 1 5 ? 8.641 -9.078 14.695 1 87.06 5 GLN B C 1
ATOM 2199 O O . GLN B 1 5 ? 8.734 -7.906 14.32 1 87.06 5 GLN B O 1
ATOM 2204 N N . ILE B 1 6 ? 8.188 -10.008 13.984 1 89.31 6 ILE B N 1
ATOM 2205 C CA . ILE B 1 6 ? 7.961 -9.789 12.555 1 89.31 6 ILE B CA 1
ATOM 2206 C C . ILE B 1 6 ? 6.797 -8.82 12.359 1 89.31 6 ILE B C 1
ATOM 2208 O O . ILE B 1 6 ? 6.82 -7.988 11.453 1 89.31 6 ILE B O 1
ATOM 2212 N N . TYR B 1 7 ? 5.863 -8.93 13.266 1 90.88 7 TYR B N 1
ATOM 2213 C CA . TYR B 1 7 ? 4.711 -8.039 13.141 1 90.88 7 TYR B CA 1
ATOM 2214 C C . TYR B 1 7 ? 5.105 -6.594 13.414 1 90.88 7 TYR B C 1
ATOM 2216 O O . TYR B 1 7 ? 4.637 -5.676 12.742 1 90.88 7 TYR B O 1
ATOM 2224 N N . LYS B 1 8 ? 5.949 -6.441 14.367 1 91.88 8 LYS B N 1
ATOM 2225 C CA . LYS B 1 8 ? 6.461 -5.105 14.664 1 91.88 8 LYS B CA 1
ATOM 2226 C C . LYS B 1 8 ? 7.301 -4.57 13.508 1 91.88 8 LYS B C 1
ATOM 2228 O O . LYS B 1 8 ? 7.164 -3.406 13.117 1 91.88 8 LYS B O 1
ATOM 2233 N N . GLN B 1 9 ? 8.133 -5.391 13.039 1 91.56 9 GLN B N 1
ATOM 2234 C CA . GLN B 1 9 ? 9.031 -5.004 11.953 1 91.56 9 GLN B CA 1
ATOM 2235 C C . GLN B 1 9 ? 8.242 -4.641 10.695 1 91.56 9 GLN B C 1
ATOM 2237 O O . GLN B 1 9 ? 8.523 -3.627 10.055 1 91.56 9 GLN B O 1
ATOM 2242 N N . PHE B 1 10 ? 7.281 -5.359 10.438 1 90.25 10 PHE B N 1
ATOM 2243 C CA . PHE B 1 10 ? 6.438 -5.09 9.281 1 90.25 10 PHE B CA 1
ATOM 2244 C C . PHE B 1 10 ? 5.672 -3.783 9.461 1 90.25 10 PHE B C 1
ATOM 2246 O O . PHE B 1 10 ? 5.582 -2.977 8.539 1 90.25 10 PHE B O 1
ATOM 2253 N N . THR B 1 11 ? 5.148 -3.613 10.617 1 92 11 THR B N 1
ATOM 2254 C CA . THR B 1 11 ? 4.418 -2.387 10.914 1 92 11 THR B CA 1
ATOM 2255 C C . THR B 1 11 ? 5.324 -1.168 10.773 1 92 11 THR B C 1
ATOM 2257 O O . THR B 1 11 ? 4.938 -0.164 10.172 1 92 11 THR B O 1
ATOM 2260 N N . SER B 1 12 ? 6.484 -1.298 11.289 1 92.56 12 SER B N 1
ATOM 2261 C CA . SER B 1 12 ? 7.445 -0.202 11.219 1 92.56 12 SER B CA 1
ATOM 2262 C C . SER B 1 12 ? 7.766 0.158 9.773 1 92.56 12 SER B C 1
ATOM 2264 O O . SER B 1 12 ? 7.766 1.335 9.406 1 92.56 12 SER B O 1
ATOM 2266 N N . ARG B 1 13 ? 7.984 -0.815 8.938 1 91 13 ARG B N 1
ATOM 2267 C CA . ARG B 1 13 ? 8.297 -0.581 7.531 1 91 13 ARG B CA 1
ATOM 2268 C C . ARG B 1 13 ? 7.141 0.103 6.816 1 91 13 ARG B C 1
ATOM 2270 O O . ARG B 1 13 ? 7.348 1.023 6.023 1 91 13 ARG B O 1
ATOM 2277 N N . THR B 1 14 ? 5.98 -0.367 7.137 1 90.06 14 THR B N 1
ATOM 2278 C CA . THR B 1 14 ? 4.797 0.214 6.508 1 90.06 14 THR B CA 1
ATOM 2279 C C . THR B 1 14 ? 4.645 1.682 6.895 1 90.06 14 THR B C 1
ATOM 2281 O O . THR B 1 14 ? 4.422 2.537 6.035 1 90.06 14 THR B O 1
ATOM 2284 N N . LEU B 1 15 ? 4.801 1.96 8.109 1 93.25 15 LEU B N 1
ATOM 2285 C CA . LEU B 1 15 ? 4.637 3.326 8.594 1 93.25 15 LEU B CA 1
ATOM 2286 C C . LEU B 1 15 ? 5.715 4.238 8.023 1 93.25 15 LEU B C 1
ATOM 2288 O O . LEU B 1 15 ? 5.438 5.395 7.684 1 93.25 15 LEU B O 1
ATOM 2292 N N . LEU B 1 16 ? 6.914 3.705 7.898 1 93.38 16 LEU B N 1
ATOM 2293 C CA . LEU B 1 16 ? 8.016 4.484 7.348 1 93.38 16 LEU B CA 1
ATOM 2294 C C . LEU B 1 16 ? 7.707 4.941 5.926 1 93.38 16 LEU B C 1
ATOM 2296 O O . LEU B 1 16 ? 8.109 6.035 5.52 1 93.38 16 LEU B O 1
ATOM 2300 N N . ASN B 1 17 ? 6.926 4.184 5.219 1 91.31 17 ASN B N 1
ATOM 2301 C CA . ASN B 1 17 ? 6.605 4.48 3.826 1 91.31 17 ASN B CA 1
ATOM 2302 C C . ASN B 1 17 ? 5.727 5.723 3.705 1 91.31 17 ASN B C 1
ATOM 2304 O O . ASN B 1 17 ? 5.621 6.312 2.629 1 91.31 17 ASN B O 1
ATOM 2308 N N . PHE B 1 18 ? 5.113 6.152 4.789 1 94.31 18 PHE B N 1
ATOM 2309 C CA . PHE B 1 18 ? 4.199 7.289 4.762 1 94.31 18 PHE B CA 1
ATOM 2310 C C . PHE B 1 18 ? 4.711 8.414 5.656 1 94.31 18 PHE B C 1
ATOM 2312 O O . PHE B 1 18 ? 4.043 9.438 5.82 1 94.31 18 PHE B O 1
ATOM 2319 N N . PHE B 1 19 ? 5.848 8.281 6.141 1 95.81 19 PHE B N 1
ATOM 2320 C CA . PHE B 1 19 ? 6.289 9.102 7.266 1 95.81 19 PHE B CA 1
ATOM 2321 C C . PHE B 1 19 ? 6.926 10.398 6.777 1 95.81 19 PHE B C 1
ATOM 2323 O O . PHE B 1 19 ? 7.75 10.383 5.863 1 95.81 19 PHE B O 1
ATOM 2330 N N . GLU B 1 20 ? 6.559 11.469 7.328 1 96.62 20 GLU B N 1
ATOM 2331 C CA . GLU B 1 20 ? 7.184 12.789 7.234 1 96.62 20 GLU B CA 1
ATOM 2332 C C . GLU B 1 20 ? 7.645 13.281 8.602 1 96.62 20 GLU B C 1
ATOM 2334 O O . GLU B 1 20 ? 6.828 13.508 9.492 1 96.62 20 GLU B O 1
ATOM 2339 N N . VAL B 1 21 ? 8.93 13.492 8.75 1 96.25 21 VAL B N 1
ATOM 2340 C CA . VAL B 1 21 ? 9.438 13.891 10.062 1 96.25 21 VAL B CA 1
ATOM 2341 C C . VAL B 1 21 ? 9.305 15.406 10.219 1 96.25 21 VAL B C 1
ATOM 2343 O O . VAL B 1 21 ? 9.617 16.172 9.297 1 96.25 21 VAL B O 1
ATOM 2346 N N . ALA B 1 22 ? 8.797 15.766 11.352 1 95 22 ALA B N 1
ATOM 2347 C CA . ALA B 1 22 ? 8.617 17.188 11.656 1 95 22 ALA B CA 1
ATOM 2348 C C . ALA B 1 22 ? 9.789 17.719 12.469 1 95 22 ALA B C 1
ATOM 2350 O O . ALA B 1 22 ? 10.039 17.266 13.586 1 95 22 ALA B O 1
ATOM 2351 N N . ALA B 1 23 ? 10.531 18.562 11.922 1 94.31 23 ALA B N 1
ATOM 2352 C CA . ALA B 1 23 ? 11.562 19.328 12.617 1 94.31 23 ALA B CA 1
ATOM 2353 C C . ALA B 1 23 ? 11.141 20.781 12.773 1 94.31 23 ALA B C 1
ATOM 2355 O O . ALA B 1 23 ? 11.742 21.688 12.172 1 94.31 23 ALA B O 1
ATOM 2356 N N . LEU B 1 24 ? 10.18 21 13.641 1 92.88 24 LEU B N 1
ATOM 2357 C CA . LEU B 1 24 ? 9.5 22.281 13.703 1 92.88 24 LEU B CA 1
ATOM 2358 C C . LEU B 1 24 ? 9.602 22.891 15.102 1 92.88 24 LEU B C 1
ATOM 2360 O O . LEU B 1 24 ? 9.031 23.953 15.367 1 92.88 24 LEU B O 1
ATOM 2364 N N . THR B 1 25 ? 10.328 22.234 15.945 1 86.31 25 THR B N 1
ATOM 2365 C CA . THR B 1 25 ? 10.406 22.734 17.312 1 86.31 25 THR B CA 1
ATOM 2366 C C . THR B 1 25 ? 11.086 24.094 17.344 1 86.31 25 THR B C 1
ATOM 2368 O O . THR B 1 25 ? 11.852 24.438 16.438 1 86.31 25 THR B O 1
ATOM 2371 N N . ASP B 1 26 ? 10.75 24.969 18.297 1 84.62 26 ASP B N 1
ATOM 2372 C CA . ASP B 1 26 ? 11.258 26.344 18.406 1 84.62 26 ASP B CA 1
ATOM 2373 C C . ASP B 1 26 ? 12.781 26.344 18.531 1 84.62 26 ASP B C 1
ATOM 2375 O O . ASP B 1 26 ? 13.43 27.297 18.094 1 84.62 26 ASP B O 1
ATOM 2379 N N . GLY B 1 27 ? 13.375 25.344 18.922 1 86.69 27 GLY B N 1
ATOM 2380 C CA . GLY B 1 27 ? 14.812 25.359 19.156 1 86.69 27 GLY B CA 1
ATOM 2381 C C . GLY B 1 27 ? 15.594 24.672 18.047 1 86.69 27 GLY B C 1
ATOM 2382 O O . GLY B 1 27 ? 16.766 24.312 18.234 1 86.69 27 GLY B O 1
ATOM 2383 N N . GLU B 1 28 ? 14.969 24.703 16.828 1 91.94 28 GLU B N 1
ATOM 2384 C CA . GLU B 1 28 ? 15.703 24.047 15.75 1 91.94 28 GLU B CA 1
ATOM 2385 C C . GLU B 1 28 ? 16.922 24.844 15.344 1 91.94 28 GLU B C 1
ATOM 2387 O O . GLU B 1 28 ? 16.875 26.078 15.297 1 91.94 28 GLU B O 1
ATOM 2392 N N . THR B 1 29 ? 18 24.172 15.094 1 96.12 29 THR B N 1
ATOM 2393 C CA . THR B 1 29 ? 19.234 24.719 14.531 1 96.12 29 THR B CA 1
ATOM 2394 C C . THR B 1 29 ? 19.594 24 13.227 1 96.12 29 THR B C 1
ATOM 2396 O O . THR B 1 29 ? 18.984 22.984 12.891 1 96.12 29 THR B O 1
ATOM 2399 N N . ASN B 1 30 ? 20.547 24.641 12.531 1 96.75 30 ASN B N 1
ATOM 2400 C CA . ASN B 1 30 ? 21.047 23.953 11.344 1 96.75 30 ASN B CA 1
ATOM 2401 C C . ASN B 1 30 ? 21.531 22.547 11.688 1 96.75 30 ASN B C 1
ATOM 2403 O O . ASN B 1 30 ? 21.297 21.594 10.922 1 96.75 30 ASN B O 1
ATOM 2407 N N . GLU B 1 31 ? 22.125 22.438 12.82 1 96.38 31 GLU B N 1
ATOM 2408 C CA . GLU B 1 31 ? 22.688 21.141 13.234 1 96.38 31 GLU B CA 1
ATOM 2409 C C . GLU B 1 31 ? 21.578 20.125 13.5 1 96.38 31 GLU B C 1
ATOM 2411 O O . GLU B 1 31 ? 21.656 18.984 13.062 1 96.38 31 GLU B O 1
ATOM 2416 N N . SER B 1 32 ? 20.594 20.547 14.258 1 96.12 32 SER B N 1
ATOM 2417 C CA . SER B 1 32 ? 19.484 19.641 14.562 1 96.12 32 SER B CA 1
ATOM 2418 C C . SER B 1 32 ? 18.734 19.25 13.305 1 96.12 32 SER B C 1
ATOM 2420 O O . SER B 1 32 ? 18.359 18.078 13.133 1 96.12 32 SER B O 1
ATOM 2422 N N . VAL B 1 33 ? 18.453 20.234 12.445 1 97.56 33 VAL B N 1
ATOM 2423 C CA . VAL B 1 33 ? 17.766 19.969 11.195 1 97.56 33 VAL B CA 1
ATOM 2424 C C . VAL B 1 33 ? 18.594 19.031 10.32 1 97.56 33 VAL B C 1
ATOM 2426 O O . VAL B 1 33 ? 18.062 18.109 9.719 1 97.56 33 VAL B O 1
ATOM 2429 N N . ALA B 1 34 ? 19.906 19.266 10.281 1 97.5 34 ALA B N 1
ATOM 2430 C CA . ALA B 1 34 ? 20.797 18.406 9.516 1 97.5 34 ALA B CA 1
ATOM 2431 C C . ALA B 1 34 ? 20.719 16.953 10.016 1 97.5 34 ALA B C 1
ATOM 2433 O O . ALA B 1 34 ? 20.656 16.016 9.219 1 97.5 34 ALA B O 1
ATOM 2434 N N . ALA B 1 35 ? 20.719 16.812 11.281 1 95.69 35 ALA B N 1
ATOM 2435 C CA . ALA B 1 35 ? 20.672 15.484 11.875 1 95.69 35 ALA B CA 1
ATOM 2436 C C . ALA B 1 35 ? 19.391 14.758 11.469 1 95.69 35 ALA B C 1
ATOM 2438 O O . ALA B 1 35 ? 19.438 13.586 11.07 1 95.69 35 ALA B O 1
ATOM 2439 N N . VAL B 1 36 ? 18.281 15.438 11.539 1 96.25 36 VAL B N 1
ATOM 2440 C CA . VAL B 1 36 ? 16.984 14.867 11.18 1 96.25 36 VAL B CA 1
ATOM 2441 C C . VAL B 1 36 ? 16.969 14.492 9.703 1 96.25 36 VAL B C 1
ATOM 2443 O O . VAL B 1 36 ? 16.562 13.391 9.336 1 96.25 36 VAL B O 1
ATOM 2446 N N . CYS B 1 37 ? 17.453 15.359 8.875 1 97.25 37 CYS B N 1
ATOM 2447 C CA . CYS B 1 37 ? 17.469 15.133 7.434 1 97.25 37 CYS B CA 1
ATOM 2448 C C . CYS B 1 37 ? 18.328 13.93 7.074 1 97.25 37 CYS B C 1
ATOM 2450 O O . CYS B 1 37 ? 17.938 13.102 6.254 1 97.25 37 CYS B O 1
ATOM 2452 N N . LYS B 1 38 ? 19.484 13.859 7.691 1 95.94 38 LYS B N 1
ATOM 2453 C CA . LYS B 1 38 ? 20.422 12.773 7.395 1 95.94 38 LYS B CA 1
ATOM 2454 C C . LYS B 1 38 ? 19.812 11.422 7.777 1 95.94 38 LYS B C 1
ATOM 2456 O O . LYS B 1 38 ? 19.938 10.445 7.027 1 95.94 38 LYS B O 1
ATOM 2461 N N . ILE B 1 39 ? 19.156 11.375 8.844 1 94.19 39 ILE B N 1
ATOM 2462 C CA . ILE B 1 39 ? 18.531 10.133 9.289 1 94.19 39 ILE B CA 1
ATOM 2463 C C . ILE B 1 39 ? 17.359 9.789 8.367 1 94.19 39 ILE B C 1
ATOM 2465 O O . ILE B 1 39 ? 17.203 8.633 7.965 1 94.19 39 ILE B O 1
ATOM 2469 N N . ALA B 1 40 ? 16.562 10.758 8.047 1 94.62 40 ALA B N 1
ATOM 2470 C CA . ALA B 1 40 ? 15.414 10.547 7.16 1 94.62 40 ALA B CA 1
ATOM 2471 C C . ALA B 1 40 ? 15.859 10.047 5.793 1 94.62 40 ALA B C 1
ATOM 2473 O O . ALA B 1 40 ? 15.234 9.156 5.215 1 94.62 40 ALA B O 1
ATOM 2474 N N . ALA B 1 41 ? 16.969 10.555 5.344 1 93.69 41 ALA B N 1
ATOM 2475 C CA . ALA B 1 41 ? 17.453 10.273 3.994 1 93.69 41 ALA B CA 1
ATOM 2476 C C . ALA B 1 41 ? 18.031 8.859 3.906 1 93.69 41 ALA B C 1
ATOM 2478 O O . ALA B 1 41 ? 18.25 8.336 2.809 1 93.69 41 ALA B O 1
ATOM 2479 N N . LYS B 1 42 ? 18.328 8.234 5.012 1 89.12 42 LYS B N 1
ATOM 2480 C CA . LYS B 1 42 ? 18.875 6.883 5.023 1 89.12 42 LYS B CA 1
ATOM 2481 C C . LYS B 1 42 ? 17.859 5.871 4.504 1 89.12 42 LYS B C 1
ATOM 2483 O O . LYS B 1 42 ? 18.234 4.777 4.07 1 89.12 42 LYS B O 1
ATOM 2488 N N . ASP B 1 43 ? 16.641 6.195 4.586 1 85.94 43 ASP B N 1
ATOM 2489 C CA . ASP B 1 43 ? 15.602 5.305 4.094 1 85.94 43 ASP B CA 1
ATOM 2490 C C . ASP B 1 43 ? 14.82 5.953 2.947 1 85.94 43 ASP B C 1
ATOM 2492 O O . ASP B 1 43 ? 14.086 6.922 3.16 1 85.94 43 ASP B O 1
ATOM 2496 N N . PRO B 1 44 ? 14.898 5.375 1.856 1 81.88 44 PRO B N 1
ATOM 2497 C CA . PRO B 1 44 ? 14.227 5.961 0.694 1 81.88 44 PRO B CA 1
ATOM 2498 C C . PRO B 1 44 ? 12.703 5.887 0.792 1 81.88 44 PRO B C 1
ATOM 2500 O O . PRO B 1 44 ? 12 6.527 0.009 1 81.88 44 PRO B O 1
ATOM 2503 N N . ALA B 1 45 ? 12.281 5.184 1.793 1 83 45 ALA B N 1
ATOM 2504 C CA . ALA B 1 45 ? 10.828 5.055 1.943 1 83 45 ALA B CA 1
ATOM 2505 C C . ALA B 1 45 ? 10.234 6.285 2.617 1 83 45 ALA B C 1
ATOM 2507 O O . ALA B 1 45 ? 9.039 6.547 2.502 1 83 45 ALA B O 1
ATOM 2508 N N . ILE B 1 46 ? 11.039 6.996 3.328 1 91.25 46 ILE B N 1
ATOM 2509 C CA . ILE B 1 46 ? 10.555 8.172 4.039 1 91.25 46 ILE B CA 1
ATOM 2510 C C . ILE B 1 46 ? 10.141 9.25 3.033 1 91.25 46 ILE B C 1
ATOM 2512 O O . ILE B 1 46 ? 10.844 9.492 2.049 1 91.25 46 ILE B O 1
ATOM 2516 N N . VAL B 1 47 ? 9.031 9.906 3.314 1 93.12 47 VAL B N 1
ATOM 2517 C CA . VAL B 1 47 ? 8.484 10.859 2.359 1 93.12 47 VAL B CA 1
ATOM 2518 C C . VAL B 1 47 ? 9.297 12.156 2.393 1 93.12 47 VAL B C 1
ATOM 2520 O O . VAL B 1 47 ? 9.664 12.688 1.344 1 93.12 47 VAL B O 1
ATOM 2523 N N . GLY B 1 48 ? 9.461 12.578 3.656 1 96.38 48 GLY B N 1
ATOM 2524 C CA . GLY B 1 48 ? 10.164 13.852 3.695 1 96.38 48 GLY B CA 1
ATOM 2525 C C . GLY B 1 48 ? 10.258 14.43 5.094 1 96.38 48 GLY B C 1
ATOM 2526 O O . GLY B 1 48 ? 10.07 13.719 6.082 1 96.38 48 GLY B O 1
ATOM 2527 N N . VAL B 1 49 ? 10.727 15.75 5.121 1 97.75 49 VAL B N 1
ATOM 2528 C CA . VAL B 1 49 ? 10.906 16.5 6.363 1 97.75 49 VAL B CA 1
ATOM 2529 C C . VAL B 1 49 ? 10.141 17.812 6.285 1 97.75 49 VAL B C 1
ATOM 2531 O O . VAL B 1 49 ? 10.125 18.469 5.242 1 97.75 49 VAL B O 1
ATOM 2534 N N . SER B 1 50 ? 9.477 18.125 7.328 1 97.88 50 SER B N 1
ATOM 2535 C CA . SER B 1 50 ? 8.836 19.438 7.469 1 97.88 50 SER B CA 1
ATOM 2536 C C . SER B 1 50 ? 9.672 20.375 8.328 1 97.88 50 SER B C 1
ATOM 2538 O O . SER B 1 50 ? 10.023 20.047 9.461 1 97.88 50 SER B O 1
ATOM 2540 N N . VAL B 1 51 ? 9.961 21.547 7.785 1 98.06 51 VAL B N 1
ATOM 2541 C CA . VAL B 1 51 ? 10.812 22.5 8.484 1 98.06 51 VAL B CA 1
ATOM 2542 C C . VAL B 1 51 ? 10.234 23.906 8.336 1 98.06 51 VAL B C 1
ATOM 2544 O O . VAL B 1 51 ? 9.367 24.156 7.496 1 98.06 51 VAL B O 1
ATOM 2547 N N . ARG B 1 52 ? 10.773 24.812 9.172 1 97.62 52 ARG B N 1
ATOM 2548 C CA . ARG B 1 52 ? 10.508 26.234 8.961 1 97.62 52 ARG B CA 1
ATOM 2549 C C . ARG B 1 52 ? 11.156 26.719 7.668 1 97.62 52 ARG B C 1
ATOM 2551 O O . ARG B 1 52 ? 12.219 26.219 7.273 1 97.62 52 ARG B O 1
ATOM 2558 N N . PRO B 1 53 ? 10.516 27.734 7.055 1 98.12 53 PRO B N 1
ATOM 2559 C CA . PRO B 1 53 ? 11.008 28.203 5.766 1 98.12 53 PRO B CA 1
ATOM 2560 C C . PRO B 1 53 ? 12.484 28.609 5.812 1 98.12 53 PRO B C 1
ATOM 2562 O O . PRO B 1 53 ? 13.211 28.406 4.836 1 98.12 53 PRO B O 1
ATOM 2565 N N . ALA B 1 54 ? 12.984 29 6.895 1 96.5 54 ALA B N 1
ATOM 2566 C CA . ALA B 1 54 ? 14.352 29.5 7.039 1 96.5 54 ALA B CA 1
ATOM 2567 C C . ALA B 1 54 ? 15.359 28.375 6.805 1 96.5 54 ALA B C 1
ATOM 2569 O O . ALA B 1 54 ? 16.531 28.656 6.488 1 96.5 54 ALA B O 1
ATOM 2570 N N . PHE B 1 55 ? 14.938 27.156 6.934 1 98.31 55 PHE B N 1
ATOM 2571 C CA . PHE B 1 55 ? 15.867 26.031 6.855 1 98.31 55 PHE B CA 1
ATOM 2572 C C . PHE B 1 55 ? 15.875 25.438 5.457 1 98.31 55 PHE B C 1
ATOM 2574 O O . PHE B 1 55 ? 16.719 24.578 5.148 1 98.31 55 PHE B O 1
ATOM 2581 N N . VAL B 1 56 ? 14.969 25.828 4.582 1 98.62 56 VAL B N 1
ATOM 2582 C CA . VAL B 1 56 ? 14.828 25.203 3.268 1 98.62 56 VAL B CA 1
ATOM 2583 C C . VAL B 1 56 ? 16.109 25.422 2.453 1 98.62 56 VAL B C 1
ATOM 2585 O O . VAL B 1 56 ? 16.672 24.484 1.904 1 98.62 56 VAL B O 1
ATOM 2588 N N . ARG B 1 57 ? 16.578 26.656 2.436 1 98.12 57 ARG B N 1
ATOM 2589 C CA . ARG B 1 57 ? 17.766 26.984 1.674 1 98.12 57 ARG B CA 1
ATOM 2590 C C . ARG B 1 57 ? 18.984 26.234 2.205 1 98.12 57 ARG B C 1
ATOM 2592 O O . ARG B 1 57 ? 19.797 25.734 1.428 1 98.12 57 ARG B O 1
ATOM 2599 N N . PHE B 1 58 ? 19.094 26.219 3.535 1 98.25 58 PHE B N 1
ATOM 2600 C CA . PHE B 1 58 ? 20.188 25.5 4.164 1 98.25 58 PHE B CA 1
ATOM 2601 C C . PHE B 1 58 ? 20.203 24.047 3.703 1 98.25 58 PHE B C 1
ATOM 2603 O O . PHE B 1 58 ? 21.25 23.516 3.328 1 98.25 58 PHE B O 1
ATOM 2610 N N . ILE B 1 59 ? 19.062 23.344 3.666 1 98.5 59 ILE B N 1
ATOM 2611 C CA . ILE B 1 59 ? 18.953 21.938 3.299 1 98.5 59 ILE B CA 1
ATOM 2612 C C . ILE B 1 59 ? 19.328 21.75 1.826 1 98.5 59 ILE B C 1
ATOM 2614 O O . ILE B 1 59 ? 20.156 20.906 1.483 1 98.5 59 ILE B O 1
ATOM 2618 N N . ARG B 1 60 ? 18.734 22.625 0.965 1 98 60 ARG B N 1
ATOM 2619 C CA . ARG B 1 60 ? 18.812 22.422 -0.478 1 98 60 ARG B CA 1
ATOM 2620 C C . ARG B 1 60 ? 20.141 22.922 -1.036 1 98 60 ARG B C 1
ATOM 2622 O O . ARG B 1 60 ? 20.609 22.438 -2.064 1 98 60 ARG B O 1
ATOM 2629 N N . GLN B 1 61 ? 20.828 23.797 -0.392 1 95.88 61 GLN B N 1
ATOM 2630 C CA . GLN B 1 61 ? 22 24.406 -0.991 1 95.88 61 GLN B CA 1
ATOM 2631 C C . GLN B 1 61 ? 23.266 24.062 -0.202 1 95.88 61 GLN B C 1
ATOM 2633 O O . GLN B 1 61 ? 24.359 24 -0.765 1 95.88 61 GLN B O 1
ATOM 2638 N N . GLU B 1 62 ? 23.156 23.812 1.049 1 96.19 62 GLU B N 1
ATOM 2639 C CA . GLU B 1 62 ? 24.344 23.594 1.876 1 96.19 62 GLU B CA 1
ATOM 2640 C C . GLU B 1 62 ? 24.438 22.141 2.34 1 96.19 62 GLU B C 1
ATOM 2642 O O . GLU B 1 62 ? 25.422 21.453 2.057 1 96.19 62 GLU B O 1
ATOM 2647 N N . LEU B 1 63 ? 23.406 21.672 2.959 1 97.44 63 LEU B N 1
ATOM 2648 C CA . LEU B 1 63 ? 23.422 20.328 3.553 1 97.44 63 LEU B CA 1
ATOM 2649 C C . LEU B 1 63 ? 23.656 19.266 2.484 1 97.44 63 LEU B C 1
ATOM 2651 O O . LEU B 1 63 ? 24.406 18.312 2.703 1 97.44 63 LEU B O 1
ATOM 2655 N N . VAL B 1 64 ? 23.047 19.391 1.298 1 96.38 64 VAL B N 1
ATOM 2656 C CA . VAL B 1 64 ? 23.109 18.391 0.237 1 96.38 64 VAL B CA 1
ATOM 2657 C C . VAL B 1 64 ? 24.562 18.25 -0.243 1 96.38 64 VAL B C 1
ATOM 2659 O O . VAL B 1 64 ? 24.938 17.188 -0.744 1 96.38 64 VAL B O 1
ATOM 2662 N N . LYS B 1 65 ? 25.375 19.281 -0.103 1 96.44 65 LYS B N 1
ATOM 2663 C CA . LYS B 1 65 ? 26.781 19.219 -0.506 1 96.44 65 LYS B CA 1
ATOM 2664 C C . LYS B 1 65 ? 27.562 18.219 0.349 1 96.44 65 LYS B C 1
ATOM 2666 O O . LYS B 1 65 ? 28.391 17.469 -0.165 1 96.44 65 LYS B O 1
ATOM 2671 N N . SER B 1 66 ? 27.297 18.203 1.569 1 95.56 66 SER B N 1
ATOM 2672 C CA . SER B 1 66 ? 28 17.312 2.486 1 95.56 66 SER B CA 1
ATOM 2673 C C . SER B 1 66 ? 27.25 16 2.689 1 95.56 66 SER B C 1
ATOM 2675 O O . SER B 1 66 ? 27.812 15.016 3.164 1 95.56 66 SER B O 1
ATOM 2677 N N . ALA B 1 67 ? 26.031 15.969 2.424 1 96.31 67 ALA B N 1
ATOM 2678 C CA . ALA B 1 67 ? 25.172 14.797 2.533 1 96.31 67 ALA B CA 1
ATOM 2679 C C . ALA B 1 67 ? 24.281 14.648 1.3 1 96.31 67 ALA B C 1
ATOM 2681 O O . ALA B 1 67 ? 23.078 14.945 1.35 1 96.31 67 ALA B O 1
ATOM 2682 N N . PRO B 1 68 ? 24.797 14.141 0.249 1 95.56 68 PRO B N 1
ATOM 2683 C CA . PRO B 1 68 ? 24.094 14.102 -1.037 1 95.56 68 PRO B CA 1
ATOM 2684 C C . PRO B 1 68 ? 22.812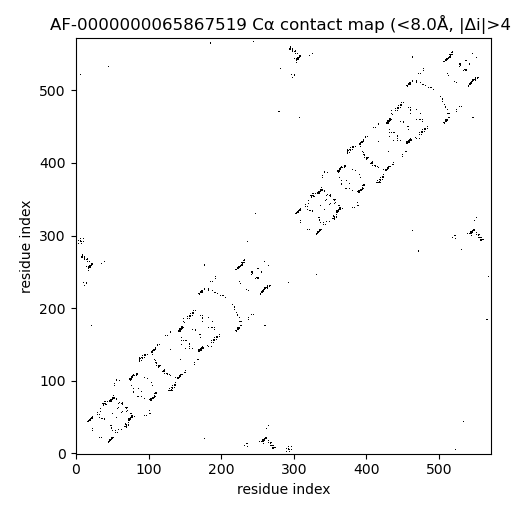 13.273 -0.984 1 95.56 68 PRO B C 1
ATOM 2686 O O . PRO B 1 68 ? 21.891 13.508 -1.771 1 95.56 68 PRO B O 1
ATOM 2689 N N . GLU B 1 69 ? 22.703 12.305 -0.023 1 93 69 GLU B N 1
ATOM 2690 C CA . GLU B 1 69 ? 21.531 11.461 0.111 1 93 69 GLU B CA 1
ATOM 2691 C C . GLU B 1 69 ? 20.297 12.273 0.5 1 93 69 GLU B C 1
ATOM 2693 O O . GLU B 1 69 ? 19.156 11.844 0.275 1 93 69 GLU B O 1
ATOM 2698 N N . VAL B 1 70 ? 20.5 13.461 1.026 1 96 70 VAL B N 1
ATOM 2699 C CA . VAL B 1 70 ? 19.406 14.32 1.488 1 96 70 VAL B CA 1
ATOM 2700 C C . VAL B 1 70 ? 18.672 14.914 0.289 1 96 70 VAL B C 1
ATOM 2702 O O . VAL B 1 70 ? 17.531 15.344 0.408 1 96 70 VAL B O 1
ATOM 2705 N N . ALA B 1 71 ? 19.312 14.875 -0.876 1 94.12 71 ALA B N 1
ATOM 2706 C CA . ALA B 1 71 ? 18.703 15.453 -2.076 1 94.12 71 ALA B CA 1
ATOM 2707 C C . ALA B 1 71 ? 17.438 14.688 -2.477 1 94.12 71 ALA B C 1
ATOM 2709 O O . ALA B 1 71 ? 16.562 15.234 -3.137 1 94.12 71 ALA B O 1
ATOM 2710 N N . GLY B 1 72 ? 17.359 13.477 -1.996 1 92.44 72 GLY B N 1
ATOM 2711 C CA . GLY B 1 72 ? 16.266 12.617 -2.438 1 92.44 72 GLY B CA 1
ATOM 2712 C C . GLY B 1 72 ? 15.031 12.727 -1.573 1 92.44 72 GLY B C 1
ATOM 2713 O O . GLY B 1 72 ? 13.969 12.219 -1.937 1 92.44 72 GLY B O 1
ATOM 2714 N N . ILE B 1 73 ? 15.086 13.414 -0.424 1 94.12 73 ILE B N 1
ATOM 2715 C CA . ILE B 1 73 ? 13.914 13.508 0.436 1 94.12 73 ILE B CA 1
ATOM 2716 C C . ILE B 1 73 ? 13.172 14.812 0.153 1 94.12 73 ILE B C 1
ATOM 2718 O O . ILE B 1 73 ? 13.789 15.828 -0.167 1 94.12 73 ILE B O 1
ATOM 2722 N N . LYS B 1 74 ? 11.875 14.812 0.233 1 97.19 74 LYS B N 1
ATOM 2723 C CA . LYS B 1 74 ? 11.07 16.016 0.043 1 97.19 74 LYS B CA 1
ATOM 2724 C C . LYS B 1 74 ? 11.227 16.969 1.224 1 97.19 74 LYS B C 1
ATOM 2726 O O . LYS B 1 74 ? 11.289 16.531 2.377 1 97.19 74 LYS B O 1
ATOM 2731 N N . VAL B 1 75 ? 11.312 18.219 0.921 1 98.5 75 VAL B N 1
ATOM 2732 C CA . VAL B 1 75 ? 11.336 19.25 1.949 1 98.5 75 VAL B CA 1
ATOM 2733 C C . VAL B 1 75 ? 10.023 20.031 1.926 1 98.5 75 VAL B C 1
ATOM 2735 O O . VAL B 1 75 ? 9.68 20.641 0.91 1 98.5 75 VAL B O 1
ATOM 2738 N N . CYS B 1 76 ? 9.336 19.969 3.004 1 98.62 76 CYS B N 1
ATOM 2739 C CA . CYS B 1 76 ? 8.094 20.719 3.182 1 98.62 76 CYS B CA 1
ATOM 2740 C C . CYS B 1 76 ? 8.312 21.922 4.074 1 98.62 76 CYS B C 1
ATOM 2742 O O . CYS B 1 76 ? 8.859 21.812 5.172 1 98.62 76 CYS B O 1
ATOM 2744 N N . ALA B 1 77 ? 7.883 23.078 3.613 1 98.81 77 ALA B N 1
ATOM 2745 C CA . ALA B 1 77 ? 8.031 24.312 4.398 1 98.81 77 ALA B CA 1
ATOM 2746 C C . ALA B 1 77 ? 6.738 24.656 5.129 1 98.81 77 ALA B C 1
ATOM 2748 O O . ALA B 1 77 ? 5.676 24.75 4.512 1 98.81 77 ALA B O 1
ATOM 2749 N N . ALA B 1 78 ? 6.883 24.844 6.422 1 98.5 78 ALA B N 1
ATOM 2750 C CA . ALA B 1 78 ? 5.746 25.25 7.246 1 98.5 78 ALA B CA 1
ATOM 2751 C C . ALA B 1 78 ? 5.594 26.766 7.266 1 98.5 78 ALA B C 1
ATOM 2753 O O . ALA B 1 78 ? 6.398 27.469 7.879 1 98.5 78 ALA B O 1
ATOM 2754 N N . VAL B 1 79 ? 4.508 27.203 6.664 1 98.69 79 VAL B N 1
ATOM 2755 C CA . VAL B 1 79 ? 4.297 28.641 6.578 1 98.69 79 VAL B CA 1
ATOM 2756 C C . VAL B 1 79 ? 3.152 29.047 7.508 1 98.69 79 VAL B C 1
ATOM 2758 O O . VAL B 1 79 ? 2.289 28.234 7.832 1 98.69 79 VAL B O 1
ATOM 2761 N N . ASN B 1 80 ? 3.164 30.281 7.922 1 98.31 80 ASN B N 1
ATOM 2762 C CA . ASN B 1 80 ? 2.193 30.844 8.852 1 98.31 80 ASN B CA 1
ATOM 2763 C C . ASN B 1 80 ? 2.285 30.188 10.227 1 98.31 80 ASN B C 1
ATOM 2765 O O . ASN B 1 80 ? 1.279 30.062 10.93 1 98.31 80 ASN B O 1
ATOM 2769 N N . PHE B 1 81 ? 3.449 29.641 10.5 1 95.94 81 PHE B N 1
ATOM 2770 C CA . PHE B 1 81 ? 3.766 29 11.781 1 95.94 81 PHE B CA 1
ATOM 2771 C C . PHE B 1 81 ? 4.527 29.969 12.688 1 95.94 81 PHE B C 1
ATOM 2773 O O . PHE B 1 81 ? 5.266 30.828 12.203 1 95.94 81 PHE B O 1
ATOM 2780 N N . PRO B 1 82 ? 4.367 29.844 14.008 1 93 82 PRO B N 1
ATOM 2781 C CA . PRO B 1 82 ? 3.494 28.891 14.695 1 93 82 PRO B CA 1
ATOM 2782 C C . PRO B 1 82 ? 2.127 29.469 15.031 1 93 82 PRO B C 1
ATOM 2784 O O . PRO B 1 82 ? 1.246 28.766 15.516 1 93 82 PRO B O 1
ATOM 2787 N N . GLU B 1 83 ? 1.871 30.75 14.734 1 93.06 83 GLU B N 1
ATOM 2788 C CA . GLU B 1 83 ? 0.695 31.422 15.281 1 93.06 83 GLU B CA 1
ATOM 2789 C C . GLU B 1 83 ? -0.514 31.25 14.367 1 93.06 83 GLU B C 1
ATOM 2791 O O . GLU B 1 83 ? -1.655 31.266 14.828 1 93.06 83 GLU B O 1
ATOM 2796 N N . GLY B 1 84 ? -0.289 31.219 13.031 1 96.5 84 GLY B N 1
ATOM 2797 C CA . GLY B 1 84 ? -1.364 31.062 12.07 1 96.5 84 GLY B CA 1
ATOM 2798 C C . GLY B 1 84 ? -2.148 32.344 11.836 1 96.5 84 GLY B C 1
ATOM 2799 O O . GLY B 1 84 ? -3.27 32.312 11.328 1 96.5 84 GLY B O 1
ATOM 2800 N N . THR B 1 85 ? -1.553 33.469 12.133 1 96.81 85 THR B N 1
ATOM 2801 C CA . THR B 1 85 ? -2.328 34.719 12.133 1 96.81 85 THR B CA 1
ATOM 2802 C C . THR B 1 85 ? -1.926 35.594 10.953 1 96.81 85 THR B C 1
ATOM 2804 O O . THR B 1 85 ? -2.389 36.75 10.844 1 96.81 85 THR B O 1
ATOM 2807 N N . GLY B 1 86 ? -1.066 35.125 10.086 1 97.94 86 GLY B N 1
ATOM 2808 C CA . GLY B 1 86 ? -0.628 35.906 8.945 1 97.94 86 GLY B CA 1
ATOM 2809 C C . GLY B 1 86 ? -1.741 36.219 7.961 1 97.94 86 GLY B C 1
ATOM 2810 O O . GLY B 1 86 ? -2.752 35.5 7.93 1 97.94 86 GLY B O 1
ATOM 2811 N N . THR B 1 87 ? -1.582 37.25 7.168 1 98 87 THR B N 1
ATOM 2812 C CA . THR B 1 87 ? -2.512 37.562 6.09 1 98 87 THR B CA 1
ATOM 2813 C C . THR B 1 87 ? -2.213 36.719 4.855 1 98 87 THR B C 1
ATOM 2815 O O . THR B 1 87 ? -1.094 36.25 4.688 1 98 87 THR B O 1
ATOM 2818 N N . PRO B 1 88 ? -3.238 36.531 4.016 1 98.56 88 PRO B N 1
ATOM 2819 C CA . PRO B 1 88 ? -2.99 35.781 2.779 1 98.56 88 PRO B CA 1
ATOM 2820 C C . PRO B 1 88 ? -1.776 36.312 2.01 1 98.56 88 PRO B C 1
ATOM 2822 O O . PRO B 1 88 ? -0.979 35.531 1.506 1 98.56 88 PRO B O 1
ATOM 2825 N N . ASP B 1 89 ? -1.584 37.594 1.975 1 98.38 89 ASP B N 1
ATOM 2826 C CA . ASP B 1 89 ? -0.475 38.188 1.231 1 98.38 89 ASP B CA 1
ATOM 2827 C C . ASP B 1 89 ? 0.866 37.812 1.862 1 98.38 89 ASP B C 1
ATOM 2829 O O . ASP B 1 89 ? 1.78 37.344 1.17 1 98.38 89 ASP B O 1
ATOM 2833 N N . THR B 1 90 ? 0.981 38 3.164 1 98.5 90 THR B N 1
ATOM 2834 C CA . THR B 1 90 ? 2.244 37.75 3.846 1 98.5 90 THR B CA 1
ATOM 2835 C C . THR B 1 90 ? 2.584 36.25 3.797 1 98.5 90 THR B C 1
ATOM 2837 O O . THR B 1 90 ? 3.744 35.906 3.602 1 98.5 90 THR B O 1
ATOM 2840 N N . VAL B 1 91 ? 1.598 35.469 3.951 1 98.81 91 VAL B N 1
ATOM 2841 C CA . VAL B 1 91 ? 1.818 34 3.943 1 98.81 91 VAL B CA 1
ATOM 2842 C C . VAL B 1 91 ? 2.184 33.562 2.535 1 98.81 91 VAL B C 1
ATOM 2844 O O . VAL B 1 91 ? 3.049 32.688 2.361 1 98.81 91 VAL B O 1
ATOM 2847 N N . SER B 1 92 ? 1.509 34.125 1.516 1 98.81 92 SER B N 1
ATOM 2848 C CA . SER B 1 92 ? 1.858 33.812 0.133 1 98.81 92 SER B CA 1
ATOM 2849 C C . SER B 1 92 ? 3.309 34.156 -0.165 1 98.81 92 SER B C 1
ATOM 2851 O O . SER B 1 92 ? 4.02 33.406 -0.838 1 98.81 92 SER B O 1
ATOM 2853 N N . LEU B 1 93 ? 3.725 35.281 0.35 1 98.69 93 LEU B N 1
ATOM 2854 C CA . LEU B 1 93 ? 5.105 35.719 0.155 1 98.69 93 LEU B CA 1
ATOM 2855 C C . LEU B 1 93 ? 6.07 34.75 0.827 1 98.69 93 LEU B C 1
ATOM 2857 O O . LEU B 1 93 ? 7.117 34.406 0.262 1 98.69 93 LEU B O 1
ATOM 2861 N N . GLU B 1 94 ? 5.742 34.344 2.008 1 98.75 94 GLU B N 1
ATOM 2862 C CA . GLU B 1 94 ? 6.539 33.344 2.713 1 98.75 94 GLU B CA 1
ATOM 2863 C C . GLU B 1 94 ? 6.645 32.062 1.903 1 98.75 94 GLU B C 1
ATOM 2865 O O . GLU B 1 94 ? 7.73 31.484 1.78 1 98.75 94 GLU B O 1
ATOM 2870 N N . ALA B 1 95 ? 5.516 31.609 1.359 1 98.88 95 ALA B N 1
ATOM 2871 C CA . ALA B 1 95 ? 5.48 30.406 0.54 1 98.88 95 ALA B CA 1
ATOM 2872 C C . ALA B 1 95 ? 6.344 30.562 -0.71 1 98.88 95 ALA B C 1
ATOM 2874 O O . ALA B 1 95 ? 7.102 29.656 -1.068 1 98.88 95 ALA B O 1
ATOM 2875 N N . VAL B 1 96 ? 6.23 31.703 -1.378 1 98.81 96 VAL B N 1
ATOM 2876 C CA . VAL B 1 96 ? 7.027 31.984 -2.568 1 98.81 96 VAL B CA 1
ATOM 2877 C C . VAL B 1 96 ? 8.516 31.891 -2.232 1 98.81 96 VAL B C 1
ATOM 2879 O O . VAL B 1 96 ? 9.289 31.281 -2.977 1 98.81 96 VAL B O 1
ATOM 2882 N N . GLY B 1 97 ? 8.883 32.5 -1.125 1 98.69 97 GLY B N 1
ATOM 2883 C CA . GLY B 1 97 ? 10.266 32.406 -0.681 1 98.69 97 GLY B CA 1
ATOM 2884 C C . GLY B 1 97 ? 10.75 31 -0.462 1 98.69 97 GLY B C 1
ATOM 2885 O O . GLY B 1 97 ? 11.836 30.641 -0.912 1 98.69 97 GLY B O 1
ATOM 2886 N N . ALA B 1 98 ? 9.961 30.219 0.241 1 98.81 98 ALA B N 1
ATOM 2887 C CA . ALA B 1 98 ? 10.328 28.828 0.518 1 98.81 98 ALA B CA 1
ATOM 2888 C C . ALA B 1 98 ? 10.461 28.031 -0.774 1 98.81 98 ALA B C 1
ATOM 2890 O O . ALA B 1 98 ? 11.367 27.203 -0.907 1 98.81 98 ALA B O 1
ATOM 2891 N N . LEU B 1 99 ? 9.539 28.219 -1.729 1 98.75 99 LEU B N 1
ATOM 2892 C CA . LEU B 1 99 ? 9.578 27.531 -3.014 1 98.75 99 LEU B CA 1
ATOM 2893 C C . LEU B 1 99 ? 10.828 27.906 -3.797 1 98.75 99 LEU B C 1
ATOM 2895 O O . LEU B 1 99 ? 11.477 27.047 -4.391 1 98.75 99 LEU B O 1
ATOM 2899 N N . LYS B 1 100 ? 11.148 29.172 -3.807 1 98.38 100 LYS B N 1
ATOM 2900 C CA . LYS B 1 100 ? 12.359 29.641 -4.469 1 98.38 100 LYS B CA 1
ATOM 2901 C C . LYS B 1 100 ? 13.602 29 -3.865 1 98.38 100 LYS B C 1
ATOM 2903 O O . LYS B 1 100 ? 14.562 28.703 -4.582 1 98.38 100 LYS B O 1
ATOM 2908 N N . ASP B 1 101 ? 13.523 28.781 -2.58 1 98.5 101 ASP B N 1
ATOM 2909 C CA . ASP B 1 101 ? 14.648 28.188 -1.865 1 98.5 101 ASP B CA 1
ATOM 2910 C C . ASP B 1 101 ? 14.742 26.688 -2.139 1 98.5 101 ASP B C 1
ATOM 2912 O O . ASP B 1 101 ? 15.75 26.047 -1.828 1 98.5 101 ASP B O 1
ATOM 2916 N N . GLY B 1 102 ? 13.625 26.094 -2.65 1 98.19 102 GLY B N 1
ATOM 2917 C CA . GLY B 1 102 ? 13.711 24.703 -3.068 1 98.19 102 GLY B CA 1
ATOM 2918 C C . GLY B 1 102 ? 12.727 23.797 -2.35 1 98.19 102 GLY B C 1
ATOM 2919 O O . GLY B 1 102 ? 12.859 22.578 -2.387 1 98.19 102 GLY B O 1
ATOM 2920 N N . ALA B 1 103 ? 11.766 24.344 -1.642 1 98.75 103 ALA B N 1
ATOM 2921 C CA . ALA B 1 103 ? 10.742 23.516 -1.005 1 98.75 103 ALA B CA 1
ATOM 2922 C C . ALA B 1 103 ? 9.961 22.719 -2.043 1 98.75 103 ALA B C 1
ATOM 2924 O O . ALA B 1 103 ? 9.625 23.234 -3.111 1 98.75 103 ALA B O 1
ATOM 2925 N N . ASP B 1 104 ? 9.656 21.469 -1.731 1 98.38 104 ASP B N 1
ATOM 2926 C CA . ASP B 1 104 ? 8.883 20.609 -2.617 1 98.38 104 ASP B CA 1
ATOM 2927 C C . ASP B 1 104 ? 7.387 20.719 -2.336 1 98.38 104 ASP B C 1
ATOM 2929 O O . ASP B 1 104 ? 6.566 20.516 -3.229 1 98.38 104 ASP B O 1
ATOM 2933 N N . GLU B 1 105 ? 7.02 20.969 -1.074 1 98.75 105 GLU B N 1
ATOM 2934 C CA . GLU B 1 105 ? 5.648 21.109 -0.594 1 98.75 105 GLU B CA 1
ATOM 2935 C C . GLU B 1 105 ? 5.535 22.25 0.425 1 98.75 105 GLU B C 1
ATOM 2937 O O . GLU B 1 105 ? 6.543 22.703 0.962 1 98.75 105 GLU B O 1
ATOM 2942 N N . ILE B 1 106 ? 4.305 22.656 0.618 1 98.88 106 ILE B N 1
ATOM 2943 C CA . ILE B 1 106 ? 4.012 23.688 1.615 1 98.88 106 ILE B CA 1
ATOM 2944 C C . ILE B 1 106 ? 2.951 23.172 2.586 1 98.88 106 ILE B C 1
ATOM 2946 O O . ILE B 1 106 ? 1.979 22.531 2.172 1 98.88 106 ILE B O 1
ATOM 2950 N N . GLU B 1 107 ? 3.152 23.406 3.863 1 98.69 107 GLU B N 1
ATOM 2951 C CA . GLU B 1 107 ? 2.062 23.266 4.824 1 98.69 107 GLU B CA 1
ATOM 2952 C C . GLU B 1 107 ? 1.738 24.594 5.488 1 98.69 107 GLU B C 1
ATOM 2954 O O . GLU B 1 107 ? 2.645 25.344 5.875 1 98.69 107 GLU B O 1
ATOM 2959 N N . CYS B 1 108 ? 0.495 24.891 5.547 1 98.88 108 CYS B N 1
ATOM 2960 C CA . CYS B 1 108 ? 0.032 26.203 5.98 1 98.88 108 CYS B CA 1
ATOM 2961 C C . CYS B 1 108 ? -0.909 26.078 7.172 1 98.88 108 CYS B C 1
ATOM 2963 O O . CYS B 1 108 ? -1.95 25.438 7.086 1 98.88 108 CYS B O 1
ATOM 2965 N N . LEU B 1 109 ? -0.563 26.766 8.227 1 98.44 109 LEU B N 1
ATOM 2966 C CA . LEU B 1 109 ? -1.382 26.75 9.43 1 98.44 109 LEU B CA 1
ATOM 2967 C C . LEU B 1 109 ? -2.521 27.766 9.328 1 98.44 109 LEU B C 1
ATOM 2969 O O . LEU B 1 109 ? -2.311 28.906 8.906 1 98.44 109 LEU B O 1
ATOM 2973 N N . ILE B 1 110 ? -3.65 27.312 9.734 1 98.44 110 ILE B N 1
ATOM 2974 C CA . ILE B 1 110 ? -4.809 28.203 9.703 1 98.44 110 ILE B CA 1
ATOM 2975 C C . ILE B 1 110 ? -4.871 29.016 10.984 1 98.44 110 ILE B C 1
ATOM 2977 O O . ILE B 1 110 ? -4.184 28.703 11.961 1 98.44 110 ILE B O 1
ATOM 2981 N N . ASP B 1 111 ? -5.707 30.047 10.93 1 97.75 111 ASP B N 1
ATOM 2982 C CA . ASP B 1 111 ? -6.016 30.812 12.133 1 97.75 111 ASP B CA 1
ATOM 2983 C C . ASP B 1 111 ? -7.117 30.125 12.945 1 97.75 111 ASP B C 1
ATOM 2985 O O . ASP B 1 111 ? -8.266 30.562 12.93 1 97.75 111 ASP B O 1
ATOM 2989 N N . TRP B 1 112 ? -6.738 29.141 13.734 1 95.81 112 TRP B N 1
ATOM 2990 C CA . TRP B 1 112 ? -7.719 28.359 14.469 1 95.81 112 TRP B CA 1
ATOM 2991 C C . TRP B 1 112 ? -8.375 29.188 15.57 1 95.81 112 TRP B C 1
ATOM 2993 O O . TRP B 1 112 ? -9.508 28.922 15.969 1 95.81 112 TRP B O 1
ATOM 3003 N N . ARG B 1 113 ? -7.715 30.203 16.047 1 96.5 113 ARG B N 1
ATOM 3004 C CA . ARG B 1 113 ? -8.297 31.078 17.062 1 96.5 113 ARG B CA 1
ATOM 3005 C C . ARG B 1 113 ? -9.508 31.828 16.5 1 96.5 113 ARG B C 1
ATOM 3007 O O . ARG B 1 113 ? -10.539 31.922 17.156 1 96.5 113 ARG B O 1
ATOM 3014 N N . ARG B 1 114 ? -9.258 32.344 15.281 1 97.44 114 ARG B N 1
ATOM 3015 C CA . ARG B 1 114 ? -10.367 33.062 14.656 1 97.44 114 ARG B CA 1
ATOM 3016 C C . ARG B 1 114 ? -11.562 32.125 14.445 1 97.44 114 ARG B C 1
ATOM 3018 O O . ARG B 1 114 ? -12.711 32.562 14.609 1 97.44 114 ARG B O 1
ATOM 3025 N N . MET B 1 115 ? -11.305 30.922 14.055 1 96.88 115 MET B N 1
ATOM 3026 C CA . MET B 1 115 ? -12.367 29.922 13.898 1 96.88 115 MET B CA 1
ATOM 3027 C C . MET B 1 115 ? -13.148 29.75 15.195 1 96.88 115 MET B C 1
ATOM 3029 O O . MET B 1 115 ? -14.375 29.641 15.172 1 96.88 115 MET B O 1
ATOM 3033 N N . ASN B 1 116 ? -12.438 29.688 16.328 1 97.19 116 ASN B N 1
ATOM 3034 C CA . ASN B 1 116 ? -13.07 29.516 17.625 1 97.19 116 ASN B CA 1
ATOM 3035 C C . ASN B 1 116 ? -13.891 30.734 18.016 1 97.19 116 ASN B C 1
ATOM 3037 O O . ASN B 1 116 ? -14.961 30.609 18.625 1 97.19 116 ASN B O 1
ATOM 3041 N N . GLU B 1 117 ? -13.445 31.891 17.672 1 97.69 117 GLU B N 1
ATOM 3042 C CA . GLU B 1 117 ? -14.07 33.156 18.062 1 97.69 117 GLU B CA 1
ATOM 3043 C C . GLU B 1 117 ? -15.32 33.406 17.219 1 97.69 117 GLU B C 1
ATOM 3045 O O . GLU B 1 117 ? -16.344 33.875 17.75 1 97.69 117 GLU B O 1
ATOM 3050 N N . ASN B 1 118 ? -15.172 33.25 15.898 1 98 118 ASN B N 1
ATOM 3051 C CA . ASN B 1 118 ? -16.219 33.5 14.922 1 98 118 ASN B CA 1
ATOM 3052 C C . ASN B 1 118 ? -16.109 32.531 13.734 1 98 118 ASN B C 1
ATOM 3054 O O . ASN B 1 118 ? -15.352 32.781 12.797 1 98 118 ASN B O 1
ATOM 3058 N N . VAL B 1 119 ? -16.953 31.562 13.75 1 97.25 119 VAL B N 1
ATOM 3059 C CA . VAL B 1 119 ? -16.844 30.438 12.812 1 97.25 119 VAL B CA 1
ATOM 3060 C C . VAL B 1 119 ? -17.016 30.953 11.383 1 97.25 119 VAL B C 1
ATOM 3062 O O . VAL B 1 119 ? -16.234 30.609 10.5 1 97.25 119 VAL B O 1
ATOM 3065 N N . ALA B 1 120 ? -17.984 31.812 11.141 1 97.69 120 ALA B N 1
ATOM 3066 C CA . ALA B 1 120 ? -18.25 32.312 9.789 1 97.69 120 ALA B CA 1
ATOM 3067 C C . ALA B 1 120 ? -17.062 33.094 9.25 1 97.69 120 ALA B C 1
ATOM 3069 O O . ALA B 1 120 ? -16.641 32.875 8.109 1 97.69 120 ALA B O 1
ATOM 3070 N N . ASP B 1 121 ? -16.578 33.906 10.094 1 98.06 121 ASP B N 1
ATOM 3071 C CA . ASP B 1 121 ? -15.414 34.719 9.703 1 98.06 121 ASP B CA 1
ATOM 3072 C C . ASP B 1 121 ? -14.18 33.812 9.539 1 98.06 121 ASP B C 1
ATOM 3074 O O . ASP B 1 121 ? -13.398 34 8.602 1 98.06 121 ASP B O 1
ATOM 3078 N N . GLY B 1 122 ? -14.031 32.906 10.438 1 98.12 122 GLY B N 1
ATOM 3079 C CA . GLY B 1 122 ? -12.922 31.984 10.352 1 98.12 122 GLY B CA 1
ATOM 3080 C C . GLY B 1 122 ? -12.914 31.172 9.07 1 98.12 122 GLY B C 1
ATOM 3081 O O . GLY B 1 122 ? -11.875 31.031 8.422 1 98.12 122 GLY B O 1
ATOM 3082 N N . GLU B 1 123 ? -14.047 30.703 8.688 1 98.31 123 GLU B N 1
ATOM 3083 C CA . GLU B 1 123 ? -14.18 29.938 7.453 1 98.31 123 GLU B CA 1
ATOM 3084 C C . GLU B 1 123 ? -13.766 30.781 6.242 1 98.31 123 GLU B C 1
ATOM 3086 O O . GLU B 1 123 ? -13.031 30.297 5.375 1 98.31 123 GLU B O 1
ATOM 3091 N N . SER B 1 124 ? -14.305 31.938 6.234 1 98.44 124 SER B N 1
ATOM 3092 C CA . SER B 1 124 ? -14 32.844 5.125 1 98.44 124 SER B CA 1
ATOM 3093 C C . SER B 1 124 ? -12.5 33.125 5.039 1 98.44 124 SER B C 1
ATOM 3095 O O . SER B 1 124 ? -11.93 33.125 3.947 1 98.44 124 SER B O 1
ATOM 3097 N N . ARG B 1 125 ? -11.93 33.312 6.18 1 98.31 125 ARG B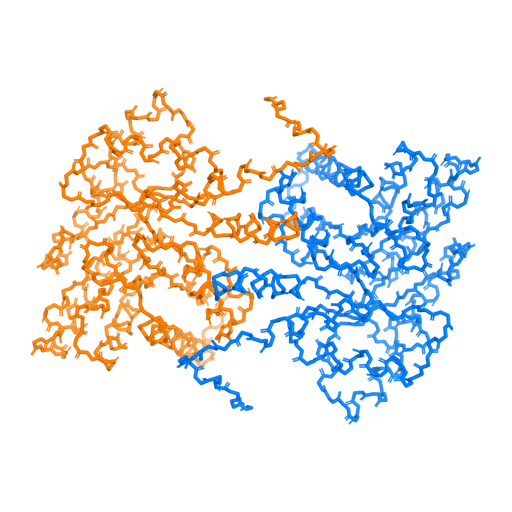 N 1
ATOM 3098 C CA . ARG B 1 125 ? -10.5 33.594 6.238 1 98.31 125 ARG B CA 1
ATOM 3099 C C . ARG B 1 125 ? -9.68 32.406 5.789 1 98.31 125 ARG B C 1
ATOM 3101 O O . ARG B 1 125 ? -8.672 32.562 5.09 1 98.31 125 ARG B O 1
ATOM 3108 N N . ILE B 1 126 ? -10.102 31.266 6.188 1 98.75 126 ILE B N 1
ATOM 3109 C CA . ILE B 1 126 ? -9.398 30.047 5.781 1 98.75 126 ILE B CA 1
ATOM 3110 C C . ILE B 1 126 ? -9.5 29.875 4.266 1 98.75 126 ILE B C 1
ATOM 3112 O O . ILE B 1 126 ? -8.484 29.641 3.598 1 98.75 126 ILE B O 1
ATOM 3116 N N . ARG B 1 127 ? -10.68 30.047 3.705 1 98.69 127 ARG B N 1
ATOM 3117 C CA . ARG B 1 127 ? -10.883 29.906 2.266 1 98.69 127 ARG B CA 1
ATOM 3118 C C . ARG B 1 127 ? -9.977 30.859 1.491 1 98.69 127 ARG B C 1
ATOM 3120 O O . ARG B 1 127 ? -9.297 30.438 0.549 1 98.69 127 ARG B O 1
ATOM 3127 N N . LEU B 1 128 ? -9.961 32.031 1.934 1 98.75 128 LEU B N 1
ATOM 3128 C CA . LEU B 1 128 ? -9.172 33.031 1.242 1 98.75 128 LEU B CA 1
ATOM 3129 C C . LEU B 1 128 ? -7.68 32.781 1.385 1 98.75 128 LEU B C 1
ATOM 3131 O O . LEU B 1 128 ? -6.938 32.844 0.404 1 98.75 128 LEU B O 1
ATOM 3135 N N . LEU B 1 129 ? -7.273 32.5 2.613 1 98.88 129 LEU B N 1
ATOM 3136 C CA . LEU B 1 129 ? -5.867 32.219 2.875 1 98.88 129 LEU B CA 1
ATOM 3137 C C . LEU B 1 129 ? -5.383 31.062 2.002 1 98.88 129 LEU B C 1
ATOM 3139 O O . LEU B 1 129 ? -4.379 31.188 1.297 1 98.88 129 LEU B O 1
ATOM 3143 N N . VAL B 1 130 ? -6.098 29.969 1.996 1 98.88 130 VAL B N 1
ATOM 3144 C CA . VAL B 1 130 ? -5.695 28.766 1.292 1 98.88 130 VAL B CA 1
ATOM 3145 C C . VAL B 1 130 ? -5.727 29 -0.215 1 98.88 130 VAL B C 1
ATOM 3147 O O . VAL B 1 130 ? -4.82 28.578 -0.937 1 98.88 130 VAL B O 1
ATOM 3150 N N . SER B 1 131 ? -6.734 29.688 -0.688 1 98.75 131 SER B N 1
ATOM 3151 C CA . SER B 1 131 ? -6.844 29.984 -2.115 1 98.75 131 SER B CA 1
ATOM 3152 C C . SER B 1 131 ? -5.66 30.812 -2.6 1 98.75 131 SER B C 1
ATOM 3154 O O . SER B 1 131 ? -5.09 30.531 -3.656 1 98.75 131 SER B O 1
ATOM 3156 N N . GLU B 1 132 ? -5.305 31.812 -1.881 1 98.81 132 GLU B N 1
ATOM 3157 C CA . GLU B 1 132 ? -4.207 32.688 -2.273 1 98.81 132 GLU B CA 1
ATOM 3158 C C . GLU B 1 132 ? -2.869 31.969 -2.203 1 98.81 132 GLU B C 1
ATOM 3160 O O . GLU B 1 132 ? -2.021 32.125 -3.084 1 98.81 132 GLU B O 1
ATOM 3165 N N . VAL B 1 133 ? -2.697 31.203 -1.149 1 98.88 133 VAL B N 1
ATOM 3166 C CA . VAL B 1 133 ? -1.453 30.453 -1.02 1 98.88 133 VAL B CA 1
ATOM 3167 C C . VAL B 1 133 ? -1.357 29.422 -2.137 1 98.88 133 VAL B C 1
ATOM 3169 O O . VAL B 1 133 ? -0.282 29.203 -2.699 1 98.88 133 VAL B O 1
ATOM 3172 N N . LYS B 1 134 ? -2.457 28.75 -2.463 1 98.69 134 LYS B N 1
ATOM 3173 C CA . LYS B 1 134 ? -2.463 27.719 -3.51 1 98.69 134 LYS B CA 1
ATOM 3174 C C . LYS B 1 134 ? -2.066 28.312 -4.859 1 98.69 134 LYS B C 1
ATOM 3176 O O . LYS B 1 134 ? -1.4 27.656 -5.66 1 98.69 134 LYS B O 1
ATOM 3181 N N . LYS B 1 135 ? -2.441 29.547 -5.152 1 98.5 135 LYS B N 1
ATOM 3182 C CA . LYS B 1 135 ? -2.076 30.203 -6.402 1 98.5 135 LYS B CA 1
ATOM 3183 C C . LYS B 1 135 ? -0.561 30.25 -6.582 1 98.5 135 LYS B C 1
ATOM 3185 O O . LYS B 1 135 ? -0.057 30.031 -7.688 1 98.5 135 LYS B O 1
ATOM 3190 N N . VAL B 1 136 ? 0.102 30.453 -5.531 1 98.38 136 VAL B N 1
ATOM 3191 C CA . VAL B 1 136 ? 1.549 30.594 -5.66 1 98.38 136 VAL B CA 1
ATOM 3192 C C . VAL B 1 136 ? 2.209 29.219 -5.57 1 98.38 136 VAL B C 1
ATOM 3194 O O . VAL B 1 136 ? 3.285 29 -6.133 1 98.38 136 VAL B O 1
ATOM 3197 N N . VAL B 1 137 ? 1.612 28.281 -4.848 1 98.25 137 VAL B N 1
ATOM 3198 C CA . VAL B 1 137 ? 2.141 26.938 -4.715 1 98.25 137 VAL B CA 1
ATOM 3199 C C . VAL B 1 137 ? 2.029 26.203 -6.051 1 98.25 137 VAL B C 1
ATOM 3201 O O . VAL B 1 137 ? 2.889 25.391 -6.395 1 98.25 137 VAL B O 1
ATOM 3204 N N . GLY B 1 138 ? 0.918 26.531 -6.801 1 96.81 138 GLY B N 1
ATOM 3205 C CA . GLY B 1 138 ? 0.736 25.953 -8.125 1 96.81 138 GLY B CA 1
ATOM 3206 C C . GLY B 1 138 ? 0.474 24.469 -8.094 1 96.81 138 GLY B C 1
ATOM 3207 O O . GLY B 1 138 ? -0.398 24 -7.359 1 96.81 138 GLY B O 1
ATOM 3208 N N . PRO B 1 139 ? 1.234 23.672 -8.93 1 95.75 139 PRO B N 1
ATOM 3209 C CA . PRO B 1 139 ? 0.977 22.234 -9.023 1 95.75 139 PRO B CA 1
ATOM 3210 C C . PRO B 1 139 ? 1.56 21.453 -7.848 1 95.75 139 PRO B C 1
ATOM 3212 O O . PRO B 1 139 ? 1.258 20.266 -7.676 1 95.75 139 PRO B O 1
ATOM 3215 N N . LYS B 1 140 ? 2.365 22.094 -7.09 1 97.44 140 LYS B N 1
ATOM 3216 C CA . LYS B 1 140 ? 2.936 21.406 -5.934 1 97.44 140 LYS B CA 1
ATOM 3217 C C . LYS B 1 140 ? 1.888 21.203 -4.844 1 97.44 140 LYS B C 1
ATOM 3219 O O . LYS B 1 140 ? 0.797 21.766 -4.91 1 97.44 140 LYS B O 1
ATOM 3224 N N . THR B 1 141 ? 2.225 20.453 -3.885 1 98.25 141 THR B N 1
ATOM 3225 C CA . THR B 1 141 ? 1.277 20.047 -2.854 1 98.25 141 THR B CA 1
ATOM 3226 C C . THR B 1 141 ? 1.15 21.125 -1.775 1 98.25 141 THR B C 1
ATOM 3228 O O . THR B 1 141 ? 2.156 21.594 -1.25 1 98.25 141 THR B O 1
ATOM 3231 N N . LEU B 1 142 ? -0.058 21.5 -1.445 1 98.88 142 LEU B N 1
ATOM 3232 C CA . LEU B 1 142 ? -0.367 22.344 -0.299 1 98.88 142 LEU B CA 1
ATOM 3233 C C . LEU B 1 142 ? -1.127 21.562 0.767 1 98.88 142 LEU B C 1
ATOM 3235 O O . LEU B 1 142 ? -2.236 21.078 0.519 1 98.88 142 LEU B O 1
ATOM 3239 N N . LYS B 1 143 ? -0.531 21.469 1.913 1 98.69 143 LYS B N 1
ATOM 3240 C CA . LYS B 1 143 ? -1.194 20.906 3.086 1 98.69 143 LYS B CA 1
ATOM 3241 C C . LYS B 1 143 ? -1.729 22.016 3.996 1 98.69 143 LYS B C 1
ATOM 3243 O O . LYS B 1 143 ? -1.037 23 4.258 1 98.69 143 LYS B O 1
ATOM 3248 N N . VAL B 1 144 ? -2.922 21.859 4.449 1 98.88 144 VAL B N 1
ATOM 3249 C CA . VAL B 1 144 ? -3.488 22.844 5.375 1 98.88 144 VAL B CA 1
ATOM 3250 C C . VAL B 1 144 ? -3.6 22.234 6.77 1 98.88 144 VAL B C 1
ATOM 3252 O O . VAL B 1 144 ? -4.242 21.203 6.949 1 98.88 144 VAL B O 1
ATOM 3255 N N . VAL B 1 145 ? -2.938 22.875 7.691 1 98.31 145 VAL B N 1
ATOM 3256 C CA . VAL B 1 145 ? -2.871 22.438 9.078 1 98.31 145 VAL B CA 1
ATOM 3257 C C . VAL B 1 145 ? -4.059 22.984 9.859 1 98.31 145 VAL B C 1
ATOM 3259 O O . VAL B 1 145 ? -4.152 24.203 10.07 1 98.31 145 VAL B O 1
ATOM 3262 N N . LEU B 1 146 ? -4.836 22.125 10.344 1 97.56 146 LEU B N 1
ATOM 3263 C CA . LEU B 1 146 ? -6.09 22.547 10.961 1 97.56 146 LEU B CA 1
ATOM 3264 C C . LEU B 1 146 ? -5.898 22.828 12.445 1 97.56 146 LEU B C 1
ATOM 3266 O O . LEU B 1 146 ? -6.621 23.625 13.031 1 97.56 146 LEU B O 1
ATOM 3270 N N . SER B 1 147 ? -4.977 22.094 13.023 1 94.69 147 SER B N 1
ATOM 3271 C CA . SER B 1 147 ? -4.816 22.125 14.477 1 94.69 147 SER B CA 1
ATOM 3272 C C . SER B 1 147 ? -6.098 21.688 15.18 1 94.69 147 SER B C 1
ATOM 3274 O O . SER B 1 147 ? -6.586 22.391 16.062 1 94.69 147 SER B O 1
ATOM 3276 N N . GLY B 1 148 ? -6.5 20.547 14.891 1 93 148 GLY B N 1
ATOM 3277 C CA . GLY B 1 148 ? -7.758 20.016 15.398 1 93 148 GLY B CA 1
ATOM 3278 C C . GLY B 1 148 ? -7.836 20.016 16.922 1 93 148 GLY B C 1
ATOM 3279 O O . GLY B 1 148 ? -8.914 20.172 17.484 1 93 148 GLY B O 1
ATOM 3280 N N . GLY B 1 149 ? -6.75 19.812 17.562 1 88.69 149 GLY B N 1
ATOM 3281 C CA . GLY B 1 149 ? -6.719 19.812 19.016 1 88.69 149 GLY B CA 1
ATOM 3282 C C . GLY B 1 149 ? -7.023 21.172 19.625 1 88.69 149 GLY B C 1
ATOM 3283 O O . GLY B 1 149 ? -7.43 21.266 20.781 1 88.69 149 GLY B O 1
ATOM 3284 N N . GLU B 1 150 ? -6.836 22.188 18.906 1 91.94 150 GLU B N 1
ATOM 3285 C CA . GLU B 1 150 ? -7.066 23.547 19.375 1 91.94 150 GLU B CA 1
ATOM 3286 C C . GLU B 1 150 ? -8.484 24.016 19.031 1 91.94 150 GLU B C 1
ATOM 3288 O O . GLU B 1 150 ? -8.984 24.969 19.641 1 91.94 150 GLU B O 1
ATOM 3293 N N . LEU B 1 151 ? -9.016 23.453 18 1 94.56 151 LEU B N 1
ATOM 3294 C CA . LEU B 1 151 ? -10.367 23.828 17.578 1 94.56 151 LEU B CA 1
ATOM 3295 C C . LEU B 1 151 ? -11.406 23.312 18.578 1 94.56 151 LEU B C 1
ATOM 3297 O O . LEU B 1 151 ? -11.328 22.156 19.031 1 94.56 151 LEU B O 1
ATOM 3301 N N . GLN B 1 152 ? -12.344 24.172 18.906 1 92.5 152 GLN B N 1
ATOM 3302 C CA . GLN B 1 152 ? -13.258 23.891 20.016 1 92.5 152 GLN B CA 1
ATOM 3303 C C . GLN B 1 152 ? -14.57 23.297 19.5 1 92.5 152 GLN B C 1
ATOM 3305 O O . GLN B 1 152 ? -15.594 23.984 19.453 1 92.5 152 GLN B O 1
ATOM 3310 N N . GLY B 1 153 ? -14.617 22.078 19.078 1 92.56 153 GLY B N 1
ATOM 3311 C CA . GLY B 1 153 ? -15.828 21.375 18.688 1 92.56 153 GLY B CA 1
ATOM 3312 C C . GLY B 1 153 ? -15.695 20.625 17.375 1 92.56 153 GLY B C 1
ATOM 3313 O O . GLY B 1 153 ? -14.969 21.062 16.484 1 92.56 153 GLY B O 1
ATOM 3314 N N . GLY B 1 154 ? -16.438 19.531 17.312 1 93.56 154 GLY B N 1
ATOM 3315 C CA . GLY B 1 154 ? -16.422 18.719 16.109 1 93.56 154 GLY B CA 1
ATOM 3316 C C . GLY B 1 154 ? -16.938 19.453 14.875 1 93.56 154 GLY B C 1
ATOM 3317 O O . GLY B 1 154 ? -16.375 19.297 13.789 1 93.56 154 GLY B O 1
ATOM 3318 N N . ASP B 1 155 ? -17.969 20.203 15.07 1 95.25 155 ASP B N 1
ATOM 3319 C CA . ASP B 1 155 ? -18.531 20.969 13.969 1 95.25 155 ASP B CA 1
ATOM 3320 C C . ASP B 1 155 ? -17.531 21.984 13.422 1 95.25 155 ASP B C 1
ATOM 3322 O O . ASP B 1 155 ? -17.422 22.172 12.211 1 95.25 155 ASP B O 1
ATOM 3326 N N . ILE B 1 156 ? -16.797 22.578 14.359 1 97.12 156 ILE B N 1
ATOM 3327 C CA . ILE B 1 156 ? -15.812 23.578 13.984 1 97.12 156 ILE B CA 1
ATOM 3328 C C . ILE B 1 156 ? -14.68 22.922 13.203 1 97.12 156 ILE B C 1
ATOM 3330 O O . ILE B 1 156 ? -14.211 23.453 12.195 1 97.12 156 ILE B O 1
ATOM 3334 N N . ILE B 1 157 ? -14.273 21.75 13.586 1 96.94 157 ILE B N 1
ATOM 3335 C CA . ILE B 1 157 ? -13.242 20.984 12.891 1 96.94 157 ILE B CA 1
ATOM 3336 C C . ILE B 1 157 ? -13.711 20.672 11.469 1 96.94 157 ILE B C 1
ATOM 3338 O O . ILE B 1 157 ? -12.977 20.906 10.5 1 96.94 157 ILE B O 1
ATOM 3342 N N . SER B 1 158 ? -14.93 20.188 11.344 1 97.38 158 SER B N 1
ATOM 3343 C CA . SER B 1 158 ? -15.484 19.828 10.039 1 97.38 158 SER B CA 1
ATOM 3344 C C . SER B 1 158 ? -15.57 21.047 9.117 1 97.38 158 SER B C 1
ATOM 3346 O O . SER B 1 158 ? -15.211 20.969 7.941 1 97.38 158 SER B O 1
ATOM 3348 N N . ARG B 1 159 ? -15.984 22.156 9.664 1 97.62 159 ARG B N 1
ATOM 3349 C CA . ARG B 1 159 ? -16.156 23.359 8.875 1 97.62 159 ARG B CA 1
ATOM 3350 C C . ARG B 1 159 ? -14.805 23.922 8.43 1 97.62 159 ARG B C 1
ATOM 3352 O O . ARG B 1 159 ? -14.664 24.406 7.309 1 97.62 159 ARG B O 1
ATOM 3359 N N . ALA B 1 160 ? -13.836 23.875 9.328 1 98.62 160 ALA B N 1
ATOM 3360 C CA . ALA B 1 160 ? -12.484 24.281 8.953 1 98.62 160 ALA B CA 1
ATOM 3361 C C . ALA B 1 160 ? -11.938 23.422 7.82 1 98.62 160 ALA B C 1
ATOM 3363 O O . ALA B 1 160 ? -11.32 23.922 6.883 1 98.62 160 ALA B O 1
ATOM 3364 N N . ALA B 1 161 ? -12.156 22.125 7.914 1 98.56 161 ALA B N 1
ATOM 3365 C CA . ALA B 1 161 ? -11.711 21.172 6.898 1 98.56 161 ALA B CA 1
ATOM 3366 C C . ALA B 1 161 ? -12.336 21.484 5.543 1 98.56 161 ALA B C 1
ATOM 3368 O O . ALA B 1 161 ? -11.633 21.562 4.531 1 98.56 161 ALA B O 1
ATOM 3369 N N . VAL B 1 162 ? -13.625 21.703 5.543 1 97.88 162 VAL B N 1
ATOM 3370 C CA . VAL B 1 162 ? -14.344 21.984 4.305 1 97.88 162 VAL B CA 1
ATOM 3371 C C . VAL B 1 162 ? -13.852 23.297 3.701 1 97.88 162 VAL B C 1
ATOM 3373 O O . VAL B 1 162 ? -13.594 23.375 2.496 1 97.88 162 VAL B O 1
ATOM 3376 N N . ALA B 1 163 ? -13.688 24.297 4.516 1 98.5 163 ALA B N 1
ATOM 3377 C CA . ALA B 1 163 ? -13.195 25.594 4.043 1 98.5 163 ALA B CA 1
ATOM 3378 C C . ALA B 1 163 ? -11.82 25.453 3.398 1 98.5 163 ALA B C 1
ATOM 3380 O O . ALA B 1 163 ? -11.547 26.062 2.361 1 98.5 163 ALA B O 1
ATOM 3381 N N . ALA B 1 164 ? -10.961 24.672 4.055 1 98.81 164 ALA B N 1
ATOM 3382 C CA . ALA B 1 164 ? -9.617 24.453 3.518 1 98.81 164 ALA B CA 1
ATOM 3383 C C . ALA B 1 164 ? -9.68 23.766 2.156 1 98.81 164 ALA B C 1
ATOM 3385 O O . ALA B 1 164 ? -8.961 24.141 1.23 1 98.81 164 ALA B O 1
ATOM 3386 N N . LEU B 1 165 ? -10.531 22.75 2.02 1 98.12 165 LEU B N 1
ATOM 3387 C CA . LEU B 1 165 ? -10.688 22.016 0.763 1 98.12 165 LEU B CA 1
ATOM 3388 C C . LEU B 1 165 ? -11.219 22.938 -0.331 1 98.12 165 LEU B C 1
ATOM 3390 O O . LEU B 1 165 ? -10.742 22.906 -1.466 1 98.12 165 LEU B O 1
ATOM 3394 N N . GLU B 1 166 ? -12.164 23.75 0.013 1 97 166 GLU B N 1
ATOM 3395 C CA . GLU B 1 166 ? -12.742 24.688 -0.94 1 97 166 GLU B CA 1
ATOM 3396 C C . GLU B 1 166 ? -11.703 25.719 -1.406 1 97 166 GLU B C 1
ATOM 3398 O O . GLU B 1 166 ? -11.773 26.203 -2.531 1 97 166 GLU B O 1
ATOM 3403 N N . GLY B 1 167 ? -10.789 25.969 -0.52 1 98.06 167 GLY B N 1
ATOM 3404 C CA . GLY B 1 167 ? -9.719 26.891 -0.868 1 98.06 167 GLY B CA 1
ATOM 3405 C C . GLY B 1 167 ? -8.672 26.266 -1.775 1 98.06 167 GLY B C 1
ATOM 3406 O O . GLY B 1 167 ? -7.824 26.969 -2.326 1 98.06 167 GLY B O 1
ATOM 3407 N N . GLY B 1 168 ? -8.609 24.938 -1.828 1 97.69 168 GLY B N 1
ATOM 3408 C CA . GLY B 1 168 ? -7.715 24.281 -2.771 1 97.69 168 GLY B CA 1
ATOM 3409 C C . GLY B 1 168 ? -6.672 23.422 -2.098 1 97.69 168 GLY B C 1
ATOM 3410 O O . GLY B 1 168 ? -5.68 23.031 -2.723 1 97.69 168 GLY B O 1
ATOM 3411 N N . ALA B 1 169 ? -6.824 23.078 -0.844 1 98.5 169 ALA B N 1
ATOM 3412 C CA . ALA B 1 169 ? -5.887 22.219 -0.125 1 98.5 169 ALA B CA 1
ATOM 3413 C C . ALA B 1 169 ? -5.762 20.859 -0.796 1 98.5 169 ALA B C 1
ATOM 3415 O O . ALA B 1 169 ? -6.762 20.281 -1.22 1 98.5 169 ALA B O 1
ATOM 3416 N N . ASP B 1 170 ? -4.547 20.375 -0.9 1 98.06 170 ASP B N 1
ATOM 3417 C CA . ASP B 1 170 ? -4.305 19.031 -1.405 1 98.06 170 ASP B CA 1
ATOM 3418 C C . ASP B 1 170 ? -4.32 18 -0.27 1 98.06 170 ASP B C 1
ATOM 3420 O O . ASP B 1 170 ? -4.617 16.828 -0.49 1 98.06 170 ASP B O 1
ATOM 3424 N N . PHE B 1 171 ? -3.908 18.438 0.876 1 98.56 171 PHE B N 1
ATOM 3425 C CA . PHE B 1 171 ? -3.941 17.625 2.092 1 98.56 171 PHE B CA 1
ATOM 3426 C C . PHE B 1 171 ? -4.531 18.422 3.252 1 98.56 171 PHE B C 1
ATOM 3428 O O . PHE B 1 171 ? -4.301 19.625 3.365 1 98.56 171 PHE B O 1
ATOM 3435 N N . LEU B 1 172 ? -5.223 17.75 4.113 1 98.56 172 LEU B N 1
ATOM 3436 C CA . LEU B 1 172 ? -5.551 18.266 5.441 1 98.56 172 LEU B CA 1
ATOM 3437 C C . LEU B 1 172 ? -4.672 17.609 6.5 1 98.56 172 LEU B C 1
ATOM 3439 O O . LEU B 1 172 ? -4.555 16.391 6.551 1 98.56 172 LEU B O 1
ATOM 3443 N N . GLN B 1 173 ? -4.027 18.422 7.227 1 98 173 GLN B N 1
ATOM 3444 C CA . GLN B 1 173 ? -3.184 17.938 8.32 1 98 173 GLN B CA 1
ATOM 3445 C C . GLN B 1 173 ? -3.863 18.156 9.672 1 98 173 GLN B C 1
ATOM 3447 O O . GLN B 1 173 ? -4.355 19.25 9.961 1 98 173 GLN B O 1
ATOM 3452 N N . THR B 1 174 ? -3.844 17.203 10.555 1 96.5 174 THR B N 1
ATOM 3453 C CA . THR B 1 174 ? -4.648 17.188 11.773 1 96.5 174 THR B CA 1
ATOM 3454 C C . THR B 1 174 ? -4.133 18.203 12.781 1 96.5 174 THR B C 1
ATOM 3456 O O . THR B 1 174 ? -4.914 18.844 13.492 1 96.5 174 THR B O 1
ATOM 3459 N N . SER B 1 175 ? -2.85 18.281 12.891 1 93.12 175 SER B N 1
ATOM 3460 C CA . SER B 1 175 ? -2.256 19.188 13.875 1 93.12 175 SER B CA 1
ATOM 3461 C C . SER B 1 175 ? -0.893 19.688 13.414 1 93.12 175 SER B C 1
ATOM 3463 O O . SER B 1 175 ? -0.368 19.219 12.398 1 93.12 175 SER B O 1
ATOM 3465 N N . SER B 1 176 ? -0.411 20.641 14.102 1 88 176 SER B N 1
ATOM 3466 C CA . SER B 1 176 ? 0.835 21.281 13.703 1 88 176 SER B CA 1
ATOM 3467 C C . SER B 1 176 ? 2.047 20.484 14.18 1 88 176 SER B C 1
ATOM 3469 O O . SER B 1 176 ? 3.16 20.688 13.695 1 88 176 SER B O 1
ATOM 3471 N N . GLY B 1 177 ? 1.875 19.594 15.094 1 81.69 177 GLY B N 1
ATOM 3472 C CA . GLY B 1 177 ? 2.99 18.891 15.703 1 81.69 177 GLY B CA 1
ATOM 3473 C C . GLY B 1 177 ? 3.641 19.656 16.828 1 81.69 177 GLY B C 1
ATOM 3474 O O . GLY B 1 177 ? 4.535 19.156 17.516 1 81.69 177 GLY B O 1
ATOM 3475 N N . LEU B 1 178 ? 3.322 20.875 17.047 1 77.62 178 LEU B N 1
ATOM 3476 C CA . LEU B 1 178 ? 3.918 21.75 18.047 1 77.62 178 LEU B CA 1
ATOM 3477 C C . LEU B 1 178 ? 3.049 21.812 19.297 1 77.62 178 LEU B C 1
ATOM 3479 O O . LEU B 1 178 ? 3.523 22.172 20.375 1 77.62 178 LEU B O 1
ATOM 3483 N N . GLY B 1 179 ? 1.851 21.438 19.172 1 68.44 179 GLY B N 1
ATOM 3484 C CA . GLY B 1 179 ? 0.934 21.547 20.281 1 68.44 179 GLY B CA 1
ATOM 3485 C C . GLY B 1 179 ? 0.985 20.359 21.219 1 68.44 179 GLY B C 1
ATOM 3486 O O . GLY B 1 179 ? 1.769 19.422 21.016 1 68.44 179 GLY B O 1
ATOM 3487 N N . ALA B 1 180 ? 0.301 20.516 22.266 1 67.44 180 ALA B N 1
ATOM 3488 C CA . ALA B 1 180 ? 0.234 19.484 23.297 1 67.44 180 ALA B CA 1
ATOM 3489 C C . ALA B 1 180 ? -0.581 18.281 22.812 1 67.44 180 ALA B C 1
ATOM 3491 O O . ALA B 1 180 ? -0.287 17.141 23.172 1 67.44 180 ALA B O 1
ATOM 3492 N N . THR B 1 181 ? -1.583 18.656 22.078 1 70.44 181 THR B N 1
ATOM 3493 C CA . THR B 1 181 ? -2.471 17.609 21.594 1 70.44 181 THR B CA 1
ATOM 3494 C C . THR B 1 181 ? -2.27 17.375 20.109 1 70.44 181 THR B C 1
ATOM 3496 O O . THR B 1 181 ? -2.314 18.312 19.312 1 70.44 181 THR B O 1
ATOM 3499 N N . HIS B 1 182 ? -1.955 16.172 19.812 1 80.31 182 HIS B N 1
ATOM 3500 C CA . HIS B 1 182 ? -1.815 15.797 18.406 1 80.31 182 HIS B CA 1
ATOM 3501 C C . HIS B 1 182 ? -3.057 15.062 17.922 1 80.31 182 HIS B C 1
ATOM 3503 O O . HIS B 1 182 ? -4.18 15.398 18.297 1 80.31 182 HIS B O 1
ATOM 3509 N N . ALA B 1 183 ? -2.971 14.227 17.016 1 85.25 183 ALA B N 1
ATOM 3510 C CA . ALA B 1 183 ? -4.105 13.555 16.391 1 85.25 183 ALA B CA 1
ATOM 3511 C C . ALA B 1 183 ? -4.871 12.711 17.406 1 85.25 183 ALA B C 1
ATOM 3513 O O . ALA B 1 183 ? -4.266 12.062 18.266 1 85.25 183 ALA B O 1
ATOM 3514 N N . THR B 1 184 ? -6.156 12.852 17.359 1 87.81 184 THR B N 1
ATOM 3515 C CA . THR B 1 184 ? -7.043 11.914 18.047 1 87.81 184 THR B CA 1
ATOM 3516 C C . THR B 1 184 ? -7.883 11.133 17.031 1 87.81 184 THR B C 1
ATOM 3518 O O . THR B 1 184 ? -8.086 11.578 15.906 1 87.81 184 THR B O 1
ATOM 3521 N N . MET B 1 185 ? -8.367 10 17.531 1 89.06 185 MET B N 1
ATOM 3522 C CA . MET B 1 185 ? -9.203 9.188 16.656 1 89.06 185 MET B CA 1
ATOM 3523 C C . MET B 1 185 ? -10.438 9.969 16.203 1 89.06 185 MET B C 1
ATOM 3525 O O . MET B 1 185 ? -10.867 9.852 15.062 1 89.06 185 MET B O 1
ATOM 3529 N N . PHE B 1 186 ? -10.914 10.781 17.078 1 91.06 186 PHE B N 1
ATOM 3530 C CA . PHE B 1 186 ? -12.094 11.594 16.812 1 91.06 186 PHE B CA 1
ATOM 3531 C C . PHE B 1 186 ? -11.805 12.633 15.734 1 91.06 186 PHE B C 1
ATOM 3533 O O . PHE B 1 186 ? -12.531 12.734 14.75 1 91.06 186 PHE B O 1
ATOM 3540 N N . THR B 1 187 ? -10.75 13.367 15.867 1 92.69 187 THR B N 1
ATOM 3541 C CA . THR B 1 187 ? -10.383 14.398 14.906 1 92.69 187 THR B CA 1
ATOM 3542 C C . THR B 1 187 ? -10.109 13.781 13.531 1 92.69 187 THR B C 1
ATOM 3544 O O . THR B 1 187 ? -10.547 14.312 12.516 1 92.69 187 THR B O 1
ATOM 3547 N N . VAL B 1 188 ? -9.422 12.664 13.555 1 94.25 188 VAL B N 1
ATOM 3548 C CA . VAL B 1 188 ? -9.102 11.977 12.312 1 94.25 188 VAL B CA 1
ATOM 3549 C C . VAL B 1 188 ? -10.391 11.523 11.625 1 94.25 188 VAL B C 1
ATOM 3551 O O . VAL B 1 188 ? -10.531 11.672 10.406 1 94.25 188 VAL B O 1
ATOM 3554 N N . HIS B 1 189 ? -11.312 11.062 12.398 1 94.25 189 HIS B N 1
ATOM 3555 C CA . HIS B 1 189 ? -12.602 10.633 11.867 1 94.25 189 HIS B CA 1
ATOM 3556 C C . HIS B 1 189 ? -13.344 11.789 11.203 1 94.25 189 HIS B C 1
ATOM 3558 O O . HIS B 1 189 ? -13.836 11.656 10.078 1 94.25 189 HIS B O 1
ATOM 3564 N N . LEU B 1 190 ? -13.383 12.891 11.836 1 95.19 190 LEU B N 1
ATOM 3565 C CA . LEU B 1 190 ? -14.102 14.055 11.32 1 95.19 190 LEU B CA 1
ATOM 3566 C C . LEU B 1 190 ? -13.461 14.555 10.031 1 95.19 190 LEU B C 1
ATOM 3568 O O . LEU B 1 190 ? -14.172 14.898 9.078 1 95.19 190 LEU B O 1
ATOM 3572 N N . ILE B 1 191 ? -12.188 14.594 10.039 1 96.5 191 ILE B N 1
ATOM 3573 C CA . ILE B 1 191 ? -11.477 15.078 8.859 1 96.5 191 ILE B CA 1
ATOM 3574 C C . ILE B 1 191 ? -11.672 14.094 7.707 1 96.5 191 ILE B C 1
ATOM 3576 O O . ILE B 1 191 ? -11.875 14.508 6.562 1 96.5 191 ILE B O 1
ATOM 3580 N N . SER B 1 192 ? -11.633 12.82 8.008 1 95.12 192 SER B N 1
ATOM 3581 C CA . SER B 1 192 ? -11.867 11.781 7.004 1 95.12 192 SER B CA 1
ATOM 3582 C C . SER B 1 192 ? -13.25 11.922 6.379 1 95.12 192 SER B C 1
ATOM 3584 O O . SER B 1 192 ? -13.398 11.82 5.156 1 95.12 192 SER B O 1
ATOM 3586 N N . ILE B 1 193 ? -14.25 12.195 7.188 1 94.88 193 ILE B N 1
ATOM 3587 C CA . ILE B 1 193 ? -15.609 12.398 6.703 1 94.88 193 ILE B CA 1
ATOM 3588 C C . ILE B 1 193 ? -15.648 13.609 5.766 1 94.88 193 ILE B C 1
ATOM 3590 O O . ILE B 1 193 ? -16.234 13.547 4.688 1 94.88 193 ILE B O 1
ATOM 3594 N N . ALA B 1 194 ? -15.023 14.633 6.176 1 95.06 194 ALA B N 1
ATOM 3595 C CA . ALA B 1 194 ? -15 15.852 5.371 1 95.06 194 ALA B CA 1
ATOM 3596 C C . ALA B 1 194 ? -14.375 15.594 4.004 1 95.06 194 ALA B C 1
ATOM 3598 O O . ALA B 1 194 ? -14.867 16.078 2.984 1 95.06 194 ALA B O 1
ATOM 3599 N N . LEU B 1 195 ? -13.312 14.828 3.961 1 95.38 195 LEU B N 1
ATOM 3600 C CA . LEU B 1 195 ? -12.633 14.492 2.715 1 95.38 195 LEU B CA 1
ATOM 3601 C C . LEU B 1 195 ? -13.539 13.68 1.802 1 95.38 195 LEU B C 1
ATOM 3603 O O . LEU B 1 195 ? -13.68 13.992 0.615 1 95.38 195 LEU B O 1
ATOM 3607 N N . ARG B 1 196 ? -14.188 12.703 2.33 1 93.19 196 ARG B N 1
ATOM 3608 C CA . ARG B 1 196 ? -15.055 11.828 1.542 1 93.19 196 ARG B CA 1
ATOM 3609 C C . ARG B 1 196 ? -16.25 12.602 0.978 1 93.19 196 ARG B C 1
ATOM 3611 O O . ARG B 1 196 ? -16.562 12.477 -0.207 1 93.19 196 ARG B O 1
ATOM 3618 N N . GLU B 1 197 ? -16.844 13.383 1.791 1 93.12 197 GLU B N 1
ATOM 3619 C CA . GLU B 1 197 ? -18 14.148 1.366 1 93.12 197 GLU B CA 1
ATOM 3620 C C . GLU B 1 197 ? -17.625 15.172 0.294 1 93.12 197 GLU B C 1
ATOM 3622 O O . GLU B 1 197 ? -18.391 15.391 -0.654 1 93.12 197 GLU B O 1
ATOM 3627 N N . TYR B 1 198 ? -16.531 15.727 0.51 1 92.56 198 TYR B N 1
ATOM 3628 C CA . TYR B 1 198 ? -16.062 16.688 -0.49 1 92.56 198 TYR B CA 1
ATOM 3629 C C . TYR B 1 198 ? -15.852 16 -1.837 1 92.56 198 TYR B C 1
ATOM 3631 O O . TYR B 1 198 ? -16.25 16.531 -2.877 1 92.56 198 TYR B O 1
ATOM 3639 N N . MET B 1 199 ? -15.266 14.875 -1.813 1 90.5 199 MET B N 1
ATOM 3640 C CA . MET B 1 199 ? -14.992 14.133 -3.041 1 90.5 199 MET B CA 1
ATOM 3641 C C . MET B 1 199 ? -16.281 13.727 -3.738 1 90.5 199 MET B C 1
ATOM 3643 O O . MET B 1 199 ? -16.391 13.812 -4.965 1 90.5 199 MET B O 1
ATOM 3647 N N . VAL B 1 200 ? -17.25 13.305 -2.994 1 89.25 200 VAL B N 1
ATOM 3648 C CA . VAL B 1 200 ? -18.531 12.922 -3.545 1 89.25 200 VAL B CA 1
ATOM 3649 C C . VAL B 1 200 ? -19.203 14.125 -4.207 1 89.25 200 VAL B C 1
ATOM 3651 O O . VAL B 1 200 ? -19.703 14.031 -5.328 1 89.25 200 VAL B O 1
ATOM 3654 N N . ARG B 1 201 ? -19.156 15.172 -3.562 1 89.56 201 ARG B N 1
ATOM 3655 C CA . ARG B 1 201 ? -19.766 16.391 -4.078 1 89.56 201 ARG B CA 1
ATOM 3656 C C . ARG B 1 201 ? -19.062 16.859 -5.352 1 89.56 201 ARG B C 1
ATOM 3658 O O . ARG B 1 201 ? -19.719 17.25 -6.32 1 89.56 201 ARG B O 1
ATOM 3665 N N . GLU B 1 202 ? -17.734 16.812 -5.312 1 88.12 202 GLU B N 1
ATOM 3666 C CA . GLU B 1 202 ? -16.969 17.25 -6.48 1 88.12 202 GLU B CA 1
ATOM 3667 C C . GLU B 1 202 ? -17.219 16.328 -7.672 1 88.12 202 GLU B C 1
ATOM 3669 O O . GLU B 1 202 ? -17.312 16.797 -8.812 1 88.12 202 GLU B O 1
ATOM 3674 N N . ASN B 1 203 ? -17.344 15.07 -7.438 1 84.12 203 ASN B N 1
ATOM 3675 C CA . ASN B 1 203 ? -17.625 14.109 -8.5 1 84.12 203 ASN B CA 1
ATOM 3676 C C . ASN B 1 203 ? -19.016 14.336 -9.102 1 84.12 203 ASN B C 1
ATOM 3678 O O . ASN B 1 203 ? -19.188 14.242 -10.32 1 84.12 203 ASN B O 1
ATOM 3682 N N . GLU B 1 204 ? -19.953 14.602 -8.289 1 83.94 204 GLU B N 1
ATOM 3683 C CA . GLU B 1 204 ? -21.297 14.891 -8.758 1 83.94 204 GLU B CA 1
ATOM 3684 C C . GLU B 1 204 ? -21.344 16.172 -9.578 1 83.94 204 GLU B C 1
ATOM 3686 O O . GLU B 1 204 ? -22.016 16.25 -10.602 1 83.94 204 GLU B O 1
ATOM 3691 N N . ARG B 1 205 ? -20.703 17.094 -9.102 1 83.44 205 ARG B N 1
ATOM 3692 C CA . ARG B 1 205 ? -20.641 18.359 -9.82 1 83.44 205 ARG B CA 1
ATOM 3693 C C . ARG B 1 205 ? -20.062 18.172 -11.219 1 83.44 205 ARG B C 1
ATOM 3695 O O . ARG B 1 205 ? -20.594 18.719 -12.188 1 83.44 205 ARG B O 1
ATOM 3702 N N . ILE B 1 206 ? -19.016 17.438 -11.32 1 80.19 206 ILE B N 1
ATOM 3703 C CA . ILE B 1 206 ? -18.375 17.172 -12.609 1 80.19 206 ILE B CA 1
ATOM 3704 C C . ILE B 1 206 ? -19.344 16.406 -13.508 1 80.19 206 ILE B C 1
ATOM 3706 O O . ILE B 1 206 ? -19.422 16.672 -14.711 1 80.19 206 ILE B O 1
ATOM 3710 N N . ARG B 1 207 ? -20.062 15.484 -12.922 1 77.5 207 ARG B N 1
ATOM 3711 C CA . ARG B 1 207 ? -21.016 14.68 -13.68 1 77.5 207 ARG B CA 1
ATOM 3712 C C . ARG B 1 207 ? -22.156 15.539 -14.219 1 77.5 207 ARG B C 1
ATOM 3714 O O . ARG B 1 207 ? -22.531 15.414 -15.375 1 77.5 207 ARG B O 1
ATOM 3721 N N . VAL B 1 208 ? -22.734 16.391 -13.453 1 77.12 208 VAL B N 1
ATOM 3722 C CA . VAL B 1 208 ? -23.875 17.219 -13.805 1 77.12 208 VAL B CA 1
ATOM 3723 C C . VAL B 1 208 ? -23.453 18.328 -14.758 1 77.12 208 VAL B C 1
ATOM 3725 O O . VAL B 1 208 ? -24.156 18.625 -15.727 1 77.12 208 VAL B O 1
ATOM 3728 N N . GLU B 1 209 ? -22.531 18.984 -14.289 1 72.06 209 GLU B N 1
ATOM 3729 C CA . GLU B 1 209 ? -22.109 20.094 -15.117 1 72.06 209 GLU B CA 1
ATOM 3730 C C . GLU B 1 209 ? -21.531 19.625 -16.453 1 72.06 209 GLU B C 1
ATOM 3732 O O . GLU B 1 209 ? -21.453 20.391 -17.406 1 72.06 209 GLU B O 1
ATOM 3737 N N . GLY B 1 210 ? -21.75 18.25 -16.906 1 58.97 210 GLY B N 1
ATOM 3738 C CA . GLY B 1 210 ? -21.391 17.719 -18.219 1 58.97 210 GLY B CA 1
ATOM 3739 C C . GLY B 1 210 ? -19.922 17.922 -18.547 1 58.97 210 GLY B C 1
ATOM 3740 O O . GLY B 1 210 ? -19.531 17.812 -19.719 1 58.97 210 GLY B O 1
ATOM 3741 N N . ILE B 1 211 ? -19.391 18.938 -18.172 1 49.41 211 ILE B N 1
ATOM 3742 C CA . ILE B 1 211 ? -18.125 19.297 -18.812 1 49.41 211 ILE B CA 1
ATOM 3743 C C . ILE B 1 211 ? -17.297 18.047 -19.062 1 49.41 211 ILE B C 1
ATOM 3745 O O . ILE B 1 211 ? -16.875 17.391 -18.109 1 49.41 211 ILE B O 1
ATOM 3749 N N . ASN B 1 212 ? -17.594 17.328 -20.203 1 42.06 2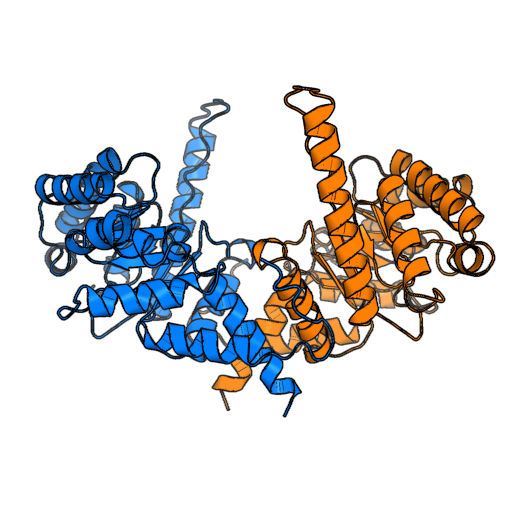12 ASN B N 1
ATOM 3750 C CA . ASN B 1 212 ? -16.969 16.312 -21.047 1 42.06 212 AS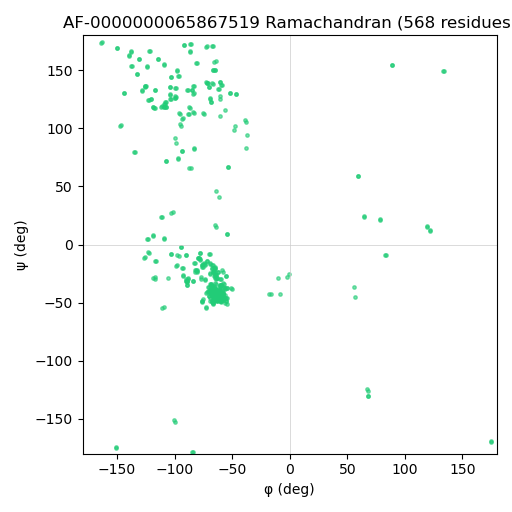N B CA 1
ATOM 3751 C C . ASN B 1 212 ? -15.461 16.25 -20.797 1 42.06 212 ASN B C 1
ATOM 3753 O O . ASN B 1 212 ? -14.727 15.617 -21.562 1 42.06 212 ASN B O 1
ATOM 3757 N N . ARG B 1 213 ? -14.766 17.531 -20.672 1 40.47 213 ARG B N 1
ATOM 3758 C CA . ARG B 1 213 ? -13.422 17.625 -21.234 1 40.47 213 ARG B CA 1
ATOM 3759 C C . ARG B 1 213 ? -12.5 16.578 -20.656 1 40.47 213 ARG B C 1
ATOM 3761 O O . ARG B 1 213 ? -12.57 16.281 -19.453 1 40.47 213 ARG B O 1
ATOM 3768 N N . GLU B 1 214 ? -12.07 15.789 -21.328 1 48.84 214 GLU B N 1
ATOM 3769 C CA . GLU B 1 214 ? -10.945 14.852 -21.328 1 48.84 214 GLU B CA 1
ATOM 3770 C C . GLU B 1 214 ? -10.086 15.031 -20.078 1 48.84 214 GLU B C 1
ATOM 3772 O O . GLU B 1 214 ? -9.461 14.078 -19.609 1 48.84 214 GLU B O 1
ATOM 3777 N N . GLY B 1 215 ? -10.07 16.359 -19.453 1 47.84 215 GLY B N 1
ATOM 3778 C CA . GLY B 1 215 ? -8.969 16.719 -18.578 1 47.84 215 GLY B CA 1
ATOM 3779 C C . GLY B 1 215 ? -9.406 16.969 -17.141 1 47.84 215 GLY B C 1
ATOM 3780 O O . GLY B 1 215 ? -8.586 17.312 -16.281 1 47.84 215 GLY B O 1
ATOM 3781 N N . ALA B 1 216 ? -10.734 17.141 -16.812 1 53.84 216 ALA B N 1
ATOM 3782 C CA . ALA B 1 216 ? -10.992 17.688 -15.492 1 53.84 216 ALA B CA 1
ATOM 3783 C C . ALA B 1 216 ? -11.031 16.578 -14.438 1 53.84 216 ALA B C 1
ATOM 3785 O O . ALA B 1 216 ? -12.078 15.977 -14.203 1 53.84 216 ALA B O 1
ATOM 3786 N N . ALA B 1 217 ? -10.047 15.922 -14.148 1 62.62 217 ALA B N 1
ATOM 3787 C CA . ALA B 1 217 ? -9.922 14.945 -13.07 1 62.62 217 ALA B CA 1
ATOM 3788 C C . ALA B 1 217 ? -9.961 15.633 -11.703 1 62.62 217 ALA B C 1
ATOM 3790 O O . ALA B 1 217 ? -9.5 16.766 -11.555 1 62.62 217 ALA B O 1
ATOM 3791 N N . VAL B 1 218 ? -10.891 15.164 -10.836 1 77.12 218 VAL B N 1
ATOM 3792 C CA . VAL B 1 218 ? -10.953 15.633 -9.453 1 77.12 218 VAL B CA 1
ATOM 3793 C C . VAL B 1 218 ? -9.555 15.641 -8.844 1 77.12 218 VAL B C 1
ATOM 3795 O O . VAL B 1 218 ? -8.781 14.695 -9.031 1 77.12 218 VAL B O 1
ATOM 3798 N N . ARG B 1 219 ? -9.281 16.797 -8.273 1 86.31 219 ARG B N 1
ATOM 3799 C CA . ARG B 1 219 ? -8.023 16.953 -7.543 1 86.31 219 ARG B CA 1
ATOM 3800 C C . ARG B 1 219 ? -7.848 15.836 -6.516 1 86.31 219 ARG B C 1
ATOM 3802 O O . ARG B 1 219 ? -8.797 15.461 -5.828 1 86.31 219 ARG B O 1
ATOM 3809 N N . CYS B 1 220 ? -6.715 15.281 -6.586 1 89.31 220 CYS B N 1
ATOM 3810 C CA . CYS B 1 220 ? -6.371 14.305 -5.559 1 89.31 220 CYS B CA 1
ATOM 3811 C C . CYS B 1 220 ? -6.188 14.977 -4.203 1 89.31 220 CYS B C 1
ATOM 3813 O O . CYS B 1 220 ? -5.418 15.93 -4.078 1 89.31 220 CYS B O 1
ATOM 3815 N N . ILE B 1 221 ? -6.945 14.547 -3.219 1 95.75 221 ILE B N 1
ATOM 3816 C CA . ILE B 1 221 ? -6.863 15.117 -1.88 1 95.75 221 ILE B CA 1
ATOM 3817 C C . ILE B 1 221 ? -6.57 14.016 -0.863 1 95.75 221 ILE B C 1
ATOM 3819 O O . ILE B 1 221 ? -6.898 12.852 -1.092 1 95.75 221 ILE B O 1
ATOM 3823 N N . GLY B 1 222 ? -5.926 14.469 0.248 1 96.88 222 GLY B N 1
ATOM 3824 C CA . GLY B 1 222 ? -5.531 13.469 1.229 1 96.88 222 GLY B CA 1
ATOM 3825 C C . GLY B 1 222 ? -5.484 14.008 2.645 1 96.88 222 GLY B C 1
ATOM 3826 O O . GLY B 1 222 ? -5.93 15.125 2.902 1 96.88 222 GLY B O 1
ATOM 3827 N N . ILE B 1 223 ? -5.02 13.172 3.578 1 98 223 ILE B N 1
ATOM 3828 C CA . ILE B 1 223 ? -4.922 13.508 4.992 1 98 223 ILE B CA 1
ATOM 3829 C C . ILE B 1 223 ? -3.512 13.203 5.5 1 98 223 ILE B C 1
ATOM 3831 O O . ILE B 1 223 ? -2.924 12.18 5.141 1 98 223 ILE B O 1
ATOM 3835 N N . LYS B 1 224 ? -2.951 14.109 6.184 1 97.75 224 LYS B N 1
ATOM 3836 C CA . LYS B 1 224 ? -1.755 13.867 6.98 1 97.75 224 LYS B CA 1
ATOM 3837 C C . LYS B 1 224 ? -2.084 13.852 8.469 1 97.75 224 LYS B C 1
ATOM 3839 O O . LYS B 1 224 ? -2.521 14.859 9.023 1 97.75 224 LYS B O 1
ATOM 3844 N N . ILE B 1 225 ? -1.847 12.727 9.117 1 96.88 225 ILE B N 1
ATOM 3845 C CA . ILE B 1 225 ? -2.078 12.578 10.547 1 96.88 225 ILE B CA 1
ATOM 3846 C C . ILE B 1 225 ? -0.788 12.867 11.312 1 96.88 225 ILE B C 1
ATOM 3848 O O . ILE B 1 225 ? 0.173 12.094 11.234 1 96.88 225 ILE B O 1
ATOM 3852 N N . GLU B 1 226 ? -0.792 13.953 11.945 1 96 226 GLU B N 1
ATOM 3853 C CA . GLU B 1 226 ? 0.339 14.312 12.797 1 96 226 GLU B CA 1
ATOM 3854 C C . GLU B 1 226 ? 0.22 13.672 14.172 1 96 226 GLU B C 1
ATOM 3856 O O . GLU B 1 226 ? -0.638 14.055 14.969 1 96 226 GLU B O 1
ATOM 3861 N N . VAL B 1 227 ? 1.128 12.758 14.469 1 93.12 227 VAL B N 1
ATOM 3862 C CA . VAL B 1 227 ? 0.974 11.961 15.68 1 93.12 227 VAL B CA 1
ATOM 3863 C C . VAL B 1 227 ? 1.928 12.469 16.766 1 93.12 227 VAL B C 1
ATOM 3865 O O . VAL B 1 227 ? 1.821 12.078 17.922 1 93.12 227 VAL B O 1
ATOM 3868 N N . GLY B 1 228 ? 2.779 13.352 16.406 1 87.94 228 GLY B N 1
ATOM 3869 C CA . GLY B 1 228 ? 3.723 13.875 17.375 1 87.94 228 GLY B CA 1
ATOM 3870 C C . GLY B 1 228 ? 4.73 12.844 17.844 1 87.94 228 GLY B C 1
ATOM 3871 O O . GLY B 1 228 ? 5.402 12.211 17.031 1 87.94 228 GLY B O 1
ATOM 3872 N N . ASP B 1 229 ? 4.859 12.594 19.109 1 80.12 229 ASP B N 1
ATOM 3873 C CA . ASP B 1 229 ? 5.891 11.703 19.625 1 80.12 229 ASP B CA 1
ATOM 3874 C C . ASP B 1 229 ? 5.273 10.43 20.188 1 80.12 229 ASP B C 1
ATOM 3876 O O . ASP B 1 229 ? 5.84 9.805 21.094 1 80.12 229 ASP B O 1
ATOM 3880 N N . VAL B 1 230 ? 4.074 10.125 19.703 1 83.5 230 VAL B N 1
ATOM 3881 C CA . VAL B 1 230 ? 3.49 8.867 20.156 1 83.5 230 VAL B CA 1
ATOM 3882 C C . VAL B 1 230 ? 4.312 7.695 19.625 1 83.5 230 VAL B C 1
ATOM 3884 O O . VAL B 1 230 ? 5.184 7.879 18.766 1 83.5 230 VAL B O 1
ATOM 3887 N N . HIS B 1 231 ? 4.016 6.547 20.094 1 86.75 231 HIS B N 1
ATOM 3888 C CA . HIS B 1 231 ? 4.773 5.363 19.703 1 86.75 231 HIS B CA 1
ATOM 3889 C C . HIS B 1 231 ? 4.137 4.676 18.5 1 86.75 231 HIS B C 1
ATOM 3891 O O . HIS B 1 231 ? 3.027 5.027 18.094 1 86.75 231 HIS B O 1
ATOM 3897 N N . MET B 1 232 ? 4.844 3.76 18.031 1 90.94 232 MET B N 1
ATOM 3898 C CA . MET B 1 232 ? 4.5 3.027 16.812 1 90.94 232 MET B CA 1
ATOM 3899 C C . MET B 1 232 ? 3.121 2.391 16.938 1 90.94 232 MET B C 1
ATOM 3901 O O . MET B 1 232 ? 2.34 2.406 15.984 1 90.94 232 MET B O 1
ATOM 3905 N N . ALA B 1 233 ? 2.775 1.912 18.094 1 90.56 233 ALA B N 1
ATOM 3906 C CA . ALA B 1 233 ? 1.508 1.21 18.266 1 90.56 233 ALA B CA 1
ATOM 3907 C C . ALA B 1 233 ? 0.325 2.146 18.031 1 90.56 233 ALA B C 1
ATOM 3909 O O . ALA B 1 233 ? -0.618 1.803 17.328 1 90.56 233 ALA B O 1
ATOM 3910 N N . GLU B 1 234 ? 0.405 3.305 18.609 1 89.06 234 GLU B N 1
ATOM 3911 C CA . GLU B 1 234 ? -0.652 4.297 18.438 1 89.06 234 GLU B CA 1
ATOM 3912 C C . GLU B 1 234 ? -0.734 4.766 16.984 1 89.06 234 GLU B C 1
ATOM 3914 O O . GLU B 1 234 ? -1.828 4.977 16.469 1 89.06 234 GLU B O 1
ATOM 3919 N N . THR B 1 235 ? 0.387 4.941 16.453 1 92.44 235 THR B N 1
ATOM 3920 C CA . THR B 1 235 ? 0.428 5.355 15.047 1 92.44 235 THR B CA 1
ATOM 3921 C C . THR B 1 235 ? -0.231 4.305 14.156 1 92.44 235 THR B C 1
ATOM 3923 O O . THR B 1 235 ? -0.988 4.645 13.25 1 92.44 235 THR B O 1
ATOM 3926 N N . ALA B 1 236 ? 0.02 3.055 14.492 1 91.94 236 ALA B N 1
ATOM 3927 C CA . ALA B 1 236 ? -0.584 1.953 13.742 1 91.94 236 ALA B CA 1
ATOM 3928 C C . ALA B 1 236 ? -2.104 1.96 13.891 1 91.94 236 ALA B C 1
ATOM 3930 O O . ALA B 1 236 ? -2.826 1.632 12.945 1 91.94 236 ALA B O 1
ATOM 3931 N N . ASP B 1 237 ? -2.576 2.352 15.008 1 90.88 237 ASP B N 1
ATOM 3932 C CA . ASP B 1 237 ? -4.016 2.426 15.25 1 90.88 237 ASP B CA 1
ATOM 3933 C C . ASP B 1 237 ? -4.672 3.459 14.336 1 90.88 237 ASP B C 1
ATOM 3935 O O . ASP B 1 237 ? -5.77 3.234 13.82 1 90.88 237 ASP B O 1
ATOM 3939 N N . PHE B 1 238 ? -4.027 4.543 14.133 1 92 238 PHE B N 1
ATOM 3940 C CA . PHE B 1 238 ? -4.559 5.562 13.234 1 92 238 PHE B CA 1
ATOM 3941 C C . PHE B 1 238 ? -4.637 5.039 11.812 1 92 238 PHE B C 1
ATOM 3943 O O . PHE B 1 238 ? -5.613 5.297 11.102 1 92 238 PHE B O 1
ATOM 3950 N N . LEU B 1 239 ? -3.592 4.363 11.438 1 91.06 239 LEU B N 1
ATOM 3951 C CA . LEU B 1 239 ? -3.592 3.787 10.102 1 91.06 239 LEU B CA 1
ATOM 3952 C C . LEU B 1 239 ? -4.723 2.775 9.945 1 91.06 239 LEU B C 1
ATOM 3954 O O . LEU B 1 239 ? -5.402 2.754 8.914 1 91.06 239 LEU B O 1
ATOM 3958 N N . MET B 1 240 ? -4.93 2.002 10.93 1 89.88 240 MET B N 1
ATOM 3959 C CA . MET B 1 240 ? -6.012 1.022 10.906 1 89.88 240 MET B CA 1
ATOM 3960 C C . MET B 1 240 ? -7.367 1.712 10.789 1 89.88 240 MET B C 1
ATOM 3962 O O . MET B 1 240 ? -8.242 1.244 10.062 1 89.88 240 MET B O 1
ATOM 3966 N N . GLN B 1 241 ? -7.52 2.742 11.461 1 90.56 241 GLN B N 1
ATOM 3967 C CA . GLN B 1 241 ? -8.758 3.504 11.367 1 90.56 241 GLN B CA 1
ATOM 3968 C C . GLN B 1 241 ? -8.992 4.004 9.945 1 90.56 241 GLN B C 1
ATOM 3970 O O . GLN B 1 241 ? -10.102 3.914 9.422 1 90.56 241 GLN B O 1
ATOM 3975 N N . MET B 1 242 ? -7.977 4.512 9.375 1 91.81 242 MET B N 1
ATOM 3976 C CA . MET B 1 242 ? -8.086 5.02 8.016 1 91.81 242 MET B CA 1
ATOM 3977 C C . MET B 1 242 ? -8.461 3.906 7.043 1 91.81 242 MET B C 1
ATOM 3979 O O . MET B 1 242 ? -9.281 4.105 6.148 1 91.81 242 MET B O 1
ATOM 3983 N N . ILE B 1 243 ? -7.852 2.754 7.234 1 87.69 243 ILE B N 1
ATOM 3984 C CA . ILE B 1 243 ? -8.148 1.606 6.383 1 87.69 243 ILE B CA 1
ATOM 3985 C C . ILE B 1 243 ? -9.594 1.171 6.586 1 87.69 243 ILE B C 1
ATOM 3987 O O . ILE B 1 243 ? -10.305 0.898 5.621 1 87.69 243 ILE B O 1
ATOM 3991 N N . PHE B 1 244 ? -9.953 1.183 7.773 1 84.81 244 PHE B N 1
ATOM 3992 C CA . PHE B 1 244 ? -11.297 0.751 8.125 1 84.81 244 PHE B CA 1
ATOM 3993 C C . PHE B 1 244 ? -12.336 1.685 7.516 1 84.81 244 PHE B C 1
ATOM 3995 O O . PHE B 1 244 ? -13.328 1.229 6.938 1 84.81 244 PHE B O 1
ATOM 4002 N N . GLU B 1 245 ? -12.078 2.938 7.531 1 87.69 245 GLU B N 1
ATOM 4003 C CA . GLU B 1 245 ? -13.062 3.939 7.121 1 87.69 245 GLU B CA 1
ATOM 4004 C C . GLU B 1 245 ? -13.062 4.125 5.605 1 87.69 245 GLU B C 1
ATOM 4006 O O . GLU B 1 245 ? -14.094 4.43 5.016 1 87.69 245 GLU B O 1
ATOM 4011 N N . ASN B 1 246 ? -11.891 3.932 5.035 1 88.69 246 ASN B N 1
ATOM 4012 C CA . ASN B 1 246 ? -11.766 4.359 3.645 1 88.69 246 ASN B CA 1
ATOM 4013 C C . ASN B 1 246 ? -11.336 3.207 2.74 1 88.69 246 ASN B C 1
ATOM 4015 O O . ASN B 1 246 ? -11.289 3.355 1.519 1 88.69 246 ASN B O 1
ATOM 4019 N N . GLY B 1 247 ? -11.016 2.078 3.336 1 82.62 247 GLY B N 1
ATOM 4020 C CA . GLY B 1 247 ? -10.531 0.949 2.559 1 82.62 247 GLY B CA 1
ATOM 4021 C C . GLY B 1 247 ? -9.023 0.959 2.363 1 82.62 247 GLY B C 1
ATOM 4022 O O . GLY B 1 247 ? -8.398 2.021 2.377 1 82.62 247 GLY B O 1
ATOM 4023 N N . PRO B 1 248 ? -8.453 -0.146 2.154 1 79.25 248 PRO B N 1
ATOM 4024 C CA . PRO B 1 248 ? -7 -0.271 2.043 1 79.25 248 PRO B CA 1
ATOM 4025 C C . PRO B 1 248 ? -6.438 0.454 0.822 1 79.25 248 PRO B C 1
ATOM 4027 O O . PRO B 1 248 ? -5.277 0.878 0.831 1 79.25 248 PRO B O 1
ATOM 4030 N N . ARG B 1 249 ? -7.207 0.606 -0.201 1 77.25 249 ARG B N 1
ATOM 4031 C CA . ARG B 1 249 ? -6.742 1.231 -1.436 1 77.25 249 ARG B CA 1
ATOM 4032 C C . ARG B 1 249 ? -6.555 2.732 -1.252 1 77.25 249 ARG B C 1
ATOM 4034 O O . ARG B 1 249 ? -5.914 3.389 -2.078 1 77.25 249 ARG B O 1
ATOM 4041 N N . SER B 1 250 ? -7.102 3.266 -0.162 1 82.75 250 SER B N 1
ATOM 4042 C CA . SER B 1 250 ? -6.988 4.691 0.127 1 82.75 250 SER B CA 1
ATOM 4043 C C . SER B 1 250 ? -5.625 5.023 0.73 1 82.75 250 SER B C 1
ATOM 4045 O O . SER B 1 250 ? -5.246 6.195 0.804 1 82.75 250 SER B O 1
ATOM 4047 N N . ILE B 1 251 ? -4.902 4 1.102 1 87.25 251 ILE B N 1
ATOM 4048 C CA . ILE B 1 251 ? -3.646 4.223 1.806 1 87.25 251 ILE B CA 1
ATOM 4049 C C . ILE B 1 251 ? -2.492 4.242 0.806 1 87.25 251 ILE B C 1
ATOM 4051 O O . ILE B 1 251 ? -1.843 3.219 0.579 1 87.25 251 ILE B O 1
ATOM 4055 N N . VAL B 1 252 ? -2.348 5.328 0.204 1 87.75 252 VAL B N 1
ATOM 4056 C CA . VAL B 1 252 ? -1.243 5.602 -0.711 1 87.75 252 VAL B CA 1
ATOM 4057 C C . VAL B 1 252 ? -0.601 6.941 -0.364 1 87.75 252 VAL B C 1
ATOM 4059 O O . VAL B 1 252 ? -1.245 7.809 0.229 1 87.75 252 VAL B O 1
ATOM 4062 N N . ARG B 1 253 ? 0.564 7.148 -0.763 1 90.06 253 ARG B N 1
ATOM 4063 C CA . ARG B 1 253 ? 1.351 8.305 -0.35 1 90.06 253 ARG B CA 1
ATOM 4064 C C . ARG B 1 253 ? 0.7 9.609 -0.816 1 90.06 253 ARG B C 1
ATOM 4066 O O . ARG B 1 253 ? 0.845 10.648 -0.171 1 90.06 253 ARG B O 1
ATOM 4073 N N . ASP B 1 254 ? 0.006 9.531 -1.888 1 92.25 254 ASP 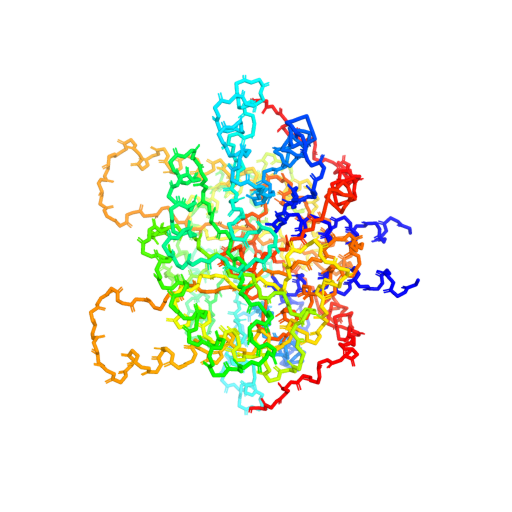B N 1
ATOM 4074 C CA . ASP B 1 254 ? -0.588 10.734 -2.465 1 92.25 254 ASP B CA 1
ATOM 4075 C C . ASP B 1 254 ? -1.85 11.141 -1.706 1 92.25 254 ASP B C 1
ATOM 4077 O O . ASP B 1 254 ? -2.354 12.25 -1.882 1 92.25 254 ASP B O 1
ATOM 4081 N N . LYS B 1 255 ? -2.373 10.219 -0.819 1 94.44 255 LYS B N 1
ATOM 4082 C CA . LYS B 1 255 ? -3.631 10.5 -0.136 1 94.44 255 LYS B CA 1
ATOM 4083 C C . LYS B 1 255 ? -3.479 10.359 1.376 1 94.44 255 LYS B C 1
ATOM 4085 O O . LYS B 1 255 ? -4.375 10.742 2.133 1 94.44 255 LYS B O 1
ATOM 4090 N N . PHE B 1 256 ? -2.354 9.797 1.717 1 95.31 256 PHE B N 1
ATOM 4091 C CA . PHE B 1 256 ? -2.18 9.523 3.139 1 95.31 256 PHE B CA 1
ATOM 4092 C C . PHE B 1 256 ? -0.729 9.727 3.557 1 95.31 256 PHE B C 1
ATOM 4094 O O . PHE B 1 256 ? 0.188 9.211 2.914 1 95.31 256 PHE B O 1
ATOM 4101 N N . ARG B 1 257 ? -0.535 10.492 4.637 1 96.75 257 ARG B N 1
ATOM 4102 C CA . ARG B 1 257 ? 0.768 10.727 5.254 1 96.75 257 ARG B CA 1
ATOM 4103 C C . ARG B 1 257 ? 0.676 10.656 6.773 1 96.75 257 ARG B C 1
ATOM 4105 O O . ARG B 1 257 ? -0.393 10.883 7.348 1 96.75 257 ARG B O 1
ATOM 4112 N N . VAL B 1 258 ? 1.771 10.328 7.379 1 96.62 258 VAL B N 1
ATOM 4113 C CA . VAL B 1 258 ? 1.912 10.352 8.836 1 96.62 258 VAL B CA 1
ATOM 4114 C C . VAL B 1 258 ? 3.039 11.305 9.227 1 96.62 258 VAL B C 1
ATOM 4116 O O . VAL B 1 258 ? 4.152 11.219 8.695 1 96.62 258 VAL B O 1
ATOM 4119 N N . GLY B 1 259 ? 2.711 12.219 10.055 1 96 259 GLY B N 1
ATOM 4120 C CA . GLY B 1 259 ? 3.721 13.102 10.617 1 96 259 GLY B CA 1
ATOM 4121 C C . GLY B 1 259 ? 4.102 12.742 12.039 1 96 259 GLY B C 1
ATOM 4122 O O . GLY B 1 259 ? 3.244 12.352 12.836 1 96 259 GLY B O 1
ATOM 4123 N N . GLY B 1 260 ? 5.297 12.898 12.367 1 94.25 260 GLY B N 1
ATOM 4124 C CA . GLY B 1 260 ? 5.789 12.633 13.711 1 94.25 260 GLY B CA 1
ATOM 4125 C C . GLY B 1 260 ? 7.145 13.25 13.977 1 94.25 260 GLY B C 1
ATOM 4126 O O . GLY B 1 260 ? 7.762 13.828 13.078 1 94.25 260 GLY B O 1
ATOM 4127 N N . GLY B 1 261 ? 7.539 13.141 15.203 1 92.56 261 GLY B N 1
ATOM 4128 C CA . GLY B 1 261 ? 8.812 13.711 15.609 1 92.56 261 GLY B CA 1
ATOM 4129 C C . GLY B 1 261 ? 9.992 12.797 15.336 1 92.56 261 GLY B C 1
ATOM 4130 O O . GLY B 1 261 ? 9.828 11.719 14.773 1 92.56 261 GLY B O 1
ATOM 4131 N N . PHE B 1 262 ? 11.141 13.312 15.734 1 91.56 262 PHE B N 1
ATOM 4132 C CA . PHE B 1 262 ? 12.406 12.617 15.5 1 91.56 262 PHE B CA 1
ATOM 4133 C C . PHE B 1 262 ? 12.461 11.312 16.281 1 91.56 262 PHE B C 1
ATOM 4135 O O . PHE B 1 262 ? 13.008 10.32 15.805 1 91.56 262 PHE B O 1
ATOM 4142 N N . ASN B 1 263 ? 11.938 11.297 17.422 1 92.12 263 ASN B N 1
ATOM 4143 C CA . ASN B 1 263 ? 11.969 10.102 18.266 1 92.12 263 ASN B CA 1
ATOM 4144 C C . ASN B 1 263 ? 11.18 8.961 17.641 1 92.12 263 ASN B C 1
ATOM 4146 O O . ASN B 1 263 ? 11.617 7.805 17.672 1 92.12 263 ASN B O 1
ATOM 4150 N N . LEU B 1 264 ? 10.039 9.25 17.094 1 93.38 264 LEU B N 1
ATOM 4151 C CA . LEU B 1 264 ? 9.258 8.219 16.406 1 93.38 264 LEU B CA 1
ATOM 4152 C C . LEU B 1 264 ? 9.992 7.711 15.18 1 93.38 264 LEU B C 1
ATOM 4154 O O . LEU B 1 264 ? 10 6.508 14.906 1 93.38 264 LEU B O 1
ATOM 4158 N N . LEU B 1 265 ? 10.617 8.625 14.461 1 94.06 265 LEU B N 1
ATOM 4159 C CA . LEU B 1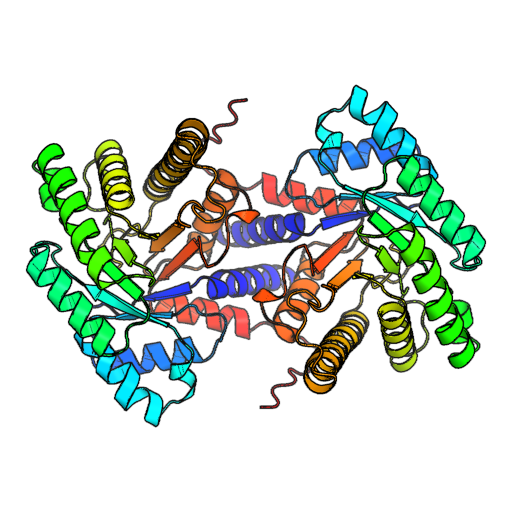 265 ? 11.422 8.219 13.312 1 94.06 265 LEU B CA 1
ATOM 4160 C C . LEU B 1 265 ? 12.484 7.199 13.727 1 94.06 265 LEU B C 1
ATOM 4162 O O . LEU B 1 265 ? 12.625 6.152 13.086 1 94.06 265 LEU B O 1
ATOM 4166 N N . LYS B 1 266 ? 13.164 7.527 14.75 1 93.25 266 LYS B N 1
ATOM 4167 C CA . LYS B 1 266 ? 14.211 6.641 15.234 1 93.25 266 LYS B CA 1
ATOM 4168 C C . LYS B 1 266 ? 13.648 5.289 15.656 1 93.25 266 LYS B C 1
ATOM 4170 O O . LYS B 1 266 ? 14.227 4.242 15.352 1 93.25 266 LYS B O 1
ATOM 4175 N N . GLU B 1 267 ? 12.555 5.32 16.312 1 94 267 GLU B N 1
ATOM 4176 C CA . GLU B 1 267 ? 11.898 4.09 16.75 1 94 267 GLU B CA 1
ATOM 4177 C C . GLU B 1 267 ? 11.547 3.199 15.562 1 94 267 GLU B C 1
ATOM 4179 O O . GLU B 1 267 ? 11.828 2 15.578 1 94 267 GLU B O 1
ATOM 4184 N N . LEU B 1 268 ? 10.922 3.791 14.57 1 94 268 LEU B N 1
ATOM 4185 C CA . LEU B 1 268 ? 10.492 3.041 13.398 1 94 268 LEU B CA 1
ATOM 4186 C C . LEU B 1 268 ? 11.695 2.457 12.656 1 94 268 LEU B C 1
ATOM 4188 O O . LEU B 1 268 ? 11.68 1.286 12.273 1 94 268 LEU B O 1
ATOM 4192 N N . ARG B 1 269 ? 12.711 3.219 12.516 1 92.19 269 ARG B N 1
ATOM 4193 C CA . ARG B 1 269 ? 13.906 2.773 11.797 1 92.19 269 ARG B CA 1
ATOM 4194 C C . ARG B 1 269 ? 14.594 1.635 12.531 1 92.19 269 ARG B C 1
ATOM 4196 O O . ARG B 1 269 ? 14.977 0.634 11.922 1 92.19 269 ARG B O 1
ATOM 4203 N N . ASP B 1 270 ? 14.781 1.845 13.836 1 92.19 270 ASP B N 1
ATOM 4204 C CA . ASP B 1 270 ? 15.438 0.821 14.641 1 92.19 270 ASP B CA 1
ATOM 4205 C C . ASP B 1 270 ? 14.688 -0.505 14.57 1 92.19 270 ASP B C 1
ATOM 4207 O O . ASP B 1 270 ? 15.297 -1.568 14.461 1 92.19 270 ASP B O 1
ATOM 4211 N N . CYS B 1 271 ? 13.383 -0.399 14.648 1 90.69 271 CYS B N 1
ATOM 4212 C CA . CYS B 1 271 ? 12.555 -1.601 14.594 1 90.69 271 CYS B CA 1
ATOM 4213 C C . CYS B 1 271 ? 12.703 -2.301 13.242 1 90.69 271 CYS B C 1
ATOM 4215 O O . CYS B 1 271 ? 12.93 -3.512 13.188 1 90.69 271 CYS B O 1
ATOM 4217 N N . TYR B 1 272 ? 12.617 -1.591 12.18 1 88.06 272 TYR B N 1
ATOM 4218 C CA . TYR B 1 272 ? 12.75 -2.174 10.852 1 88.06 272 TYR B CA 1
ATOM 4219 C C . TYR B 1 272 ? 14.133 -2.775 10.648 1 88.06 272 TYR B C 1
ATOM 4221 O O . TYR B 1 272 ? 14.266 -3.871 10.102 1 88.06 272 TYR B O 1
ATOM 4229 N N . GLU B 1 273 ? 15.164 -2.123 11.039 1 86.81 273 GLU B N 1
ATOM 4230 C CA . GLU B 1 273 ? 16.547 -2.551 10.82 1 86.81 273 GLU B CA 1
ATOM 4231 C C . GLU B 1 273 ? 16.859 -3.816 11.609 1 86.81 273 GLU B C 1
ATOM 4233 O O . GLU B 1 273 ? 17.844 -4.496 11.336 1 86.81 273 GLU B O 1
ATOM 4238 N N . SER B 1 274 ? 16.078 -4.105 12.562 1 86.44 274 SER B N 1
ATOM 4239 C CA . SER B 1 274 ? 16.297 -5.312 13.359 1 86.44 274 SER B CA 1
ATOM 4240 C C . SER B 1 274 ? 15.82 -6.555 12.617 1 86.44 274 SER B C 1
ATOM 4242 O O . SER B 1 274 ? 16.047 -7.68 13.062 1 86.44 274 SER B O 1
ATOM 4244 N N . TRP B 1 275 ? 15.156 -6.34 11.477 1 83.44 275 TRP B N 1
ATOM 4245 C CA . TRP B 1 275 ? 14.727 -7.477 10.672 1 83.44 275 TRP B CA 1
ATOM 4246 C C . TRP B 1 275 ? 15.906 -8.109 9.945 1 83.44 275 TRP B C 1
ATOM 4248 O O . TRP B 1 275 ? 16.703 -7.414 9.312 1 83.44 275 TRP B O 1
ATOM 4258 N N . ASP B 1 276 ? 16.344 -9.336 10.25 1 71.44 276 ASP B N 1
ATOM 4259 C CA . ASP B 1 276 ? 17.438 -10.094 9.641 1 71.44 276 ASP B CA 1
ATOM 4260 C C . ASP B 1 276 ? 16.906 -11.023 8.547 1 71.44 276 ASP B C 1
ATOM 4262 O O . ASP B 1 276 ? 16.031 -11.859 8.797 1 71.44 276 ASP B O 1
ATOM 4266 N N . SER B 1 277 ? 17.109 -10.562 7.414 1 59.38 277 SER B N 1
ATOM 4267 C CA . SER B 1 277 ? 16.734 -11.469 6.336 1 59.38 277 SER B CA 1
ATOM 4268 C C . SER B 1 277 ? 17.531 -12.766 6.387 1 59.38 277 SER B C 1
ATOM 4270 O O . SER B 1 277 ? 18.75 -12.75 6.203 1 59.38 277 SER B O 1
ATOM 4272 N N . VAL B 1 278 ? 17.766 -13.336 7.469 1 51.19 278 VAL B N 1
ATOM 4273 C CA . VAL B 1 278 ? 18.688 -14.461 7.598 1 51.19 278 VAL B CA 1
ATOM 4274 C C . VAL B 1 278 ? 19.125 -14.938 6.215 1 51.19 278 VAL B C 1
ATOM 4276 O O . VAL B 1 278 ? 20.281 -15.336 6.027 1 51.19 278 VAL B O 1
ATOM 4279 N N . GLY B 1 279 ? 18.359 -15.094 5.137 1 44.88 279 GLY B N 1
ATOM 4280 C CA . GLY B 1 279 ? 18.859 -15.758 3.939 1 44.88 279 GLY B CA 1
ATOM 4281 C C . GLY B 1 279 ? 19.156 -14.789 2.807 1 44.88 279 GLY B C 1
ATOM 4282 O O . GLY B 1 279 ? 19.641 -15.203 1.753 1 44.88 279 GLY B O 1
ATOM 4283 N N . VAL B 1 280 ? 18.609 -13.688 2.58 1 43.09 280 VAL B N 1
ATOM 4284 C CA . VAL B 1 280 ? 18.891 -12.961 1.347 1 43.09 280 VAL B CA 1
ATOM 4285 C C . VAL B 1 280 ? 19.938 -11.875 1.616 1 43.09 280 VAL B C 1
ATOM 4287 O O . VAL B 1 280 ? 19.75 -11.039 2.506 1 43.09 280 VAL B O 1
ATOM 4290 N N . SER B 1 281 ? 21.266 -12.109 1.552 1 33.22 281 SER B N 1
ATOM 4291 C CA . SER B 1 281 ? 22.297 -11.086 1.599 1 33.22 281 SER B CA 1
ATOM 4292 C C . SER B 1 281 ? 21.875 -9.836 0.825 1 33.22 281 SER B C 1
ATOM 4294 O O . SER B 1 281 ? 21.484 -9.93 -0.341 1 33.22 281 SER B O 1
ATOM 4296 N N . PRO B 1 282 ? 21.484 -8.695 1.389 1 33.56 282 PRO B N 1
ATOM 4297 C CA . PRO B 1 282 ? 21.156 -7.484 0.627 1 33.56 282 PRO B CA 1
ATOM 4298 C C . PRO B 1 282 ? 22.219 -7.156 -0.42 1 33.56 282 PRO B C 1
ATOM 4300 O O . PRO B 1 282 ? 23.422 -7.32 -0.165 1 33.56 282 PRO B O 1
ATOM 4303 N N . ASP B 1 283 ? 21.953 -7.477 -1.708 1 29.08 283 ASP B N 1
ATOM 4304 C CA . ASP B 1 283 ? 22.953 -6.938 -2.625 1 29.08 283 ASP B CA 1
ATOM 4305 C C . ASP B 1 283 ? 23.125 -5.434 -2.434 1 29.08 283 ASP B C 1
ATOM 4307 O O . ASP B 1 283 ? 22.234 -4.652 -2.775 1 29.08 283 ASP B O 1
ATOM 4311 N N . THR B 1 284 ? 23.641 -5.047 -1.308 1 26.94 284 THR B N 1
ATOM 4312 C CA . THR B 1 284 ? 24.109 -3.686 -1.062 1 26.94 284 THR B CA 1
ATOM 4313 C C . THR B 1 284 ? 25.125 -3.264 -2.115 1 26.94 284 THR B C 1
ATOM 4315 O O . THR B 1 284 ? 25.969 -2.4 -1.861 1 26.94 284 THR B O 1
ATOM 4318 N N . SER B 1 285 ? 25.297 -4.078 -3.176 1 25.53 285 SER B N 1
ATOM 4319 C CA . SER B 1 285 ? 26.328 -3.457 -3.994 1 25.53 285 SER B CA 1
ATOM 4320 C C . SER B 1 285 ? 25.906 -2.066 -4.461 1 25.53 285 SER B C 1
ATOM 4322 O O . SER B 1 285 ? 24.781 -1.876 -4.918 1 25.53 285 SER B O 1
ATOM 4324 N N . PRO B 1 286 ? 26.844 -1.131 -4.164 1 22.2 286 PRO B N 1
ATOM 4325 C CA . PRO B 1 286 ? 26.688 0.157 -4.844 1 22.2 286 PRO B CA 1
ATOM 4326 C C . PRO B 1 286 ? 26.484 0.009 -6.348 1 22.2 286 PRO B C 1
ATOM 4328 O O . PRO B 1 286 ? 26.953 -0.957 -6.949 1 22.2 286 PRO B O 1
#

Organism: Toxoplasma gondii (NCBI:txid5811)

Foldseek 3Di:
DVVVLVVLLVLLLLQQLFEEAEPEEPPDDLVNVLVLLLLNLVDLSHAAYEYALVCLLVQCPPSCVVVVSSNNHAYEHEFCPDQQPDALVVRLVSLLSSVVSPHQEYEYEHNLVCCQVPVVVSLVRLLSSLLSNCVSCDPGAYEYEDQQVSHDDLVSLLSSLLSNVNSPHQEYEQRDLHDPDFDDPSSLVSNLVSVVVVVVVVVVCCVVVPPPDPDDDPRHHAYEGEPEADESVVVSVSVVSCCVVPNPVCPDNSHYHYYYHSNNSVRSVVSNVPDDPVPDDPCPPD/DVVVLVVLLVLLLLQQLFEEAEPEEPPDDLVNVLVLLLLNLVDLSHAAYEYALVCLLCQCPPSCVVVVSSNNHAYEHEFCPDQQPDALVVRLVSLLSSVVSPHQEYEYEHNLVCCQVPVVVSLVRLLSSLLSNCVSCDPGAYEYEDQQVSHDDLVSLLSSLLSNVNSPHQEYEQRDLHDPDFDDPSSLVSNLVSVVVVVVVVVVCCVVVVPVDPDDDPRHHAYEGEPEADESVVVVVSVVSCCVVPNPVCPDNSHYHYYYHSNNSVRSVVSNVPDCPVPDPPCPPD

Radius of gyration: 25.78 Å; Cα contacts (8 Å, |Δi|>4): 1094; chains: 2; bounding box: 56×72×57 Å